Protein AF-A0AAV9Y0W6-F1 (afdb_monomer)

pLDDT: mean 88.82, std 13.62, range [33.44, 98.56]

Foldseek 3Di:
DDLLLLLLLLCVLLPHALVLLVDDQDLVVLLVQFDPVLLVVLVVQLVVDQDPDPVLSVLLSSLSSNLCSVCVQQFDDDHQLSLQLSLLSVSLQDPPDPDDHDVVVSVVVCVVLVHDDDPVRSVVRSVSLVVLSVDNNSSSSSSSVSSSSCCLQAVQLVGDRPPDPRCPVLNLLLLLLVLLLVLCCVVPVPVSVVLVLLCVVDRSSLSVVLCVSCRNNVCSVPDRCVVSVLVSVSVSLCSSDHNSLSSLLVSLVCVVCVVVLVVQCCVVPNPVCVVVVDSPDNCSVSVSVCSNPPNPVPDPSVVSSVRSVVSCVVCVVPDRSSSVSSVVRPPPPPPVPPPPPPPDPVNVVVVVVVVVVVVVVVVVVVVVVD

Sequence (370 aa):
MNYLNRKILWYVLLDLKRDDLKKKIFITKLISEADESLISQVNCDVDRSIFECDDKKLQLKELILSVFTHNRSCFSYIQGMHDIASVFLELFQSIEDDNKPIIEDIINELDRLNKIYDICELKELIPVLVKKLESAKGRAVVCFLVFEKFLLKYSTPFIYKKNGKPSNLDYVLACIGEDLFYLIKMSSPSLFKLLESTRKNSSDSRTFMFTLSWVITWFSHNISIENTNILFYLFENFINNKPIYIIFFIEEVIIQNYDKLVDFLCLHLGFGNLVNLSPNNDIYPFIHLYFQNLNFNYIEWNSIVEKSRNSFERHKDVAFRSHALWSINSGFSIQEKPVLHIFNKNYYRQAIYVLFILSGAVLAFFLISW

Radius of gyration: 24.92 Å; Cα contacts (8 Å, |Δi|>4): 327; chains: 1; bounding box: 57×87×60 Å

Solvent-accessible surface area (backbone atoms only — not comparable to full-atom values): 21290 Å² total; per-residue (Å²): 131,57,61,62,43,48,52,51,46,54,37,54,55,64,73,60,53,68,67,62,76,68,56,89,77,58,56,72,58,30,43,73,66,42,52,70,67,60,53,53,53,49,49,64,51,46,76,70,42,92,60,86,50,65,70,58,38,49,53,50,47,52,47,52,38,20,48,41,44,73,34,58,88,75,33,55,89,57,93,48,50,62,39,40,50,48,55,49,47,57,56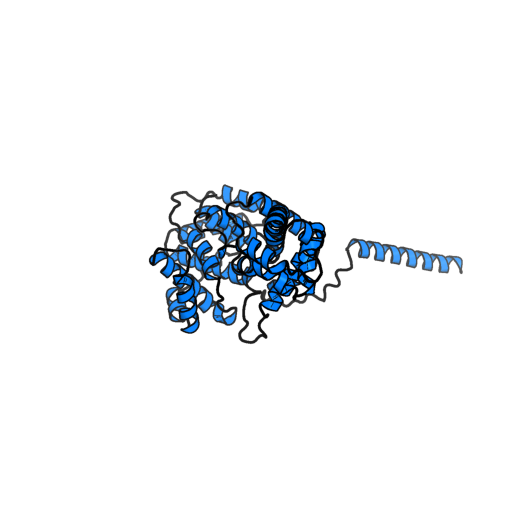,39,66,58,76,89,59,92,64,74,72,54,65,66,59,45,50,54,49,38,54,74,67,72,55,89,76,60,68,69,60,49,66,61,36,50,63,59,50,51,63,33,54,75,37,73,71,35,17,53,52,49,36,47,54,48,51,45,51,46,44,71,58,60,45,48,53,79,34,51,42,96,89,48,86,54,66,47,66,62,56,53,37,27,31,45,29,51,45,42,51,53,51,34,42,75,76,35,56,70,59,31,56,57,57,55,65,44,41,83,84,43,60,56,28,62,77,44,51,54,46,49,60,40,67,72,18,71,38,40,75,68,47,62,73,91,46,45,69,58,54,51,54,50,49,53,54,50,53,71,44,61,63,67,50,57,54,36,43,51,43,35,57,53,58,78,40,42,68,63,49,51,53,52,46,36,74,76,62,36,59,72,50,66,76,54,67,46,97,82,63,82,57,48,68,58,55,36,52,50,58,64,65,55,68,60,88,77,55,64,59,68,60,39,53,53,51,15,50,53,52,43,66,77,45,68,87,58,89,51,67,42,53,55,46,57,50,77,75,69,79,62,74,76,78,62,64,81,81,74,79,82,62,57,74,66,52,55,54,49,50,52,52,51,52,52,51,51,52,51,52,53,53,51,53,57,66,73,75,107

Mean predicted aligned error: 7.83 Å

Organism: NCBI:txid659607

Structure (mmCIF, N/CA/C/O backbone):
data_AF-A0AAV9Y0W6-F1
#
_entry.id   AF-A0AAV9Y0W6-F1
#
loop_
_atom_site.group_PDB
_atom_site.id
_atom_site.type_symbol
_atom_site.label_atom_id
_atom_site.label_alt_id
_atom_site.label_comp_id
_atom_site.label_asym_id
_atom_site.label_entity_id
_atom_site.label_seq_id
_atom_site.pdbx_PDB_ins_code
_atom_site.Cartn_x
_atom_site.Cartn_y
_atom_site.Cartn_z
_atom_site.occupancy
_atom_site.B_iso_or_equiv
_atom_site.auth_seq_id
_atom_site.auth_comp_id
_atom_site.auth_asym_id
_atom_site.auth_atom_id
_atom_site.pdbx_PDB_model_num
ATOM 1 N N . MET A 1 1 ? -17.553 7.300 -3.137 1.00 85.31 1 MET A N 1
ATOM 2 C CA . MET A 1 1 ? -17.882 6.644 -1.854 1.00 85.31 1 MET A CA 1
ATOM 3 C C . MET A 1 1 ? -17.447 7.554 -0.711 1.00 85.31 1 MET A C 1
ATOM 5 O O . MET A 1 1 ? -16.336 8.073 -0.784 1.00 85.31 1 MET A O 1
ATOM 9 N N . ASN A 1 2 ? -18.315 7.793 0.279 1.00 91.12 2 ASN A N 1
ATOM 10 C CA . ASN A 1 2 ? -18.001 8.624 1.455 1.00 91.12 2 ASN A CA 1
ATOM 11 C C . ASN A 1 2 ? -17.014 7.919 2.417 1.00 91.12 2 ASN A C 1
ATOM 13 O O . ASN A 1 2 ? -16.712 6.734 2.236 1.00 91.12 2 ASN A O 1
ATOM 17 N N . TYR A 1 3 ? -16.483 8.633 3.414 1.00 92.62 3 TYR A N 1
ATOM 18 C CA . TYR A 1 3 ? -15.482 8.093 4.343 1.00 92.62 3 TYR A CA 1
ATOM 19 C C . TYR A 1 3 ? -16.046 6.948 5.183 1.00 92.62 3 TYR A C 1
ATOM 21 O O . TYR A 1 3 ? -15.355 5.953 5.396 1.00 92.62 3 TYR A O 1
ATOM 29 N N . LEU A 1 4 ? -17.289 7.054 5.655 1.00 93.56 4 LEU A N 1
ATOM 30 C CA . LEU A 1 4 ? -17.910 6.010 6.466 1.00 93.56 4 LEU A CA 1
ATOM 31 C C . LEU A 1 4 ? -18.026 4.680 5.705 1.00 93.56 4 LEU A C 1
ATOM 33 O O . LEU A 1 4 ? -17.623 3.639 6.227 1.00 93.56 4 LEU A O 1
ATOM 37 N N . ASN A 1 5 ? -18.494 4.714 4.458 1.00 93.75 5 ASN A N 1
ATOM 38 C CA . ASN A 1 5 ? -18.577 3.535 3.600 1.00 93.75 5 ASN A CA 1
ATOM 39 C C . ASN A 1 5 ? -17.177 2.969 3.308 1.00 93.75 5 ASN A C 1
ATOM 41 O O . ASN A 1 5 ? -17.000 1.755 3.370 1.00 93.75 5 ASN A O 1
ATOM 45 N N . ARG A 1 6 ? -16.159 3.820 3.089 1.00 95.56 6 ARG A N 1
ATOM 46 C CA . ARG A 1 6 ? -14.756 3.382 2.933 1.00 95.56 6 ARG A CA 1
ATOM 47 C C . ARG A 1 6 ? -14.216 2.679 4.183 1.00 95.56 6 ARG A C 1
ATOM 49 O O . ARG A 1 6 ? -13.629 1.607 4.062 1.00 95.56 6 ARG A O 1
ATOM 56 N N . LYS A 1 7 ? -14.454 3.224 5.385 1.00 96.31 7 LYS A N 1
ATOM 57 C CA . LYS A 1 7 ? -14.060 2.604 6.670 1.00 96.31 7 LYS A CA 1
ATOM 58 C C . LYS A 1 7 ? -14.648 1.197 6.807 1.00 96.31 7 LYS A C 1
ATOM 60 O O . LYS A 1 7 ? -13.939 0.268 7.192 1.00 96.31 7 LYS A O 1
ATOM 65 N N . ILE A 1 8 ? -15.933 1.041 6.478 1.00 95.56 8 ILE A N 1
ATOM 66 C CA . ILE A 1 8 ? -16.616 -0.259 6.507 1.00 95.56 8 ILE A CA 1
ATOM 67 C C . ILE A 1 8 ? -16.043 -1.190 5.435 1.00 95.56 8 ILE A C 1
ATOM 69 O O . ILE A 1 8 ? -15.714 -2.334 5.741 1.00 95.56 8 ILE A O 1
ATOM 73 N N . LEU A 1 9 ? -15.871 -0.701 4.206 1.00 96.00 9 LEU A N 1
ATOM 74 C CA . LEU A 1 9 ? -15.319 -1.485 3.107 1.00 96.00 9 LEU A CA 1
ATOM 75 C C . LEU A 1 9 ? -13.932 -2.032 3.456 1.00 96.00 9 LEU A C 1
ATOM 77 O O . LEU A 1 9 ? -13.698 -3.223 3.298 1.00 96.00 9 LEU A O 1
ATOM 81 N N . TRP A 1 10 ? -13.025 -1.206 3.981 1.00 97.62 10 TRP A N 1
ATOM 82 C CA . TRP A 1 10 ? -11.670 -1.640 4.345 1.00 97.62 10 TRP A CA 1
ATOM 83 C C . TRP A 1 10 ? -11.681 -2.699 5.440 1.00 97.62 10 TRP A C 1
ATOM 85 O O . TRP A 1 10 ? -10.914 -3.658 5.378 1.00 97.62 10 TRP A O 1
ATOM 95 N N . TYR A 1 11 ? -12.578 -2.551 6.416 1.00 97.56 11 TYR A N 1
ATOM 96 C CA . TYR A 1 11 ? -12.778 -3.544 7.462 1.00 97.56 11 TYR A CA 1
ATOM 97 C C . TYR A 1 11 ? -13.180 -4.907 6.871 1.00 97.56 11 TYR A C 1
ATOM 99 O O . TYR A 1 11 ? -12.594 -5.932 7.218 1.00 97.56 11 TYR A O 1
ATOM 107 N N . VAL A 1 12 ? -14.129 -4.908 5.929 1.00 96.06 12 VAL A N 1
ATOM 108 C CA . VAL A 1 12 ? -14.621 -6.121 5.256 1.00 96.06 12 VAL A CA 1
ATOM 109 C C . VAL A 1 12 ? -13.570 -6.718 4.316 1.00 96.06 12 VAL A C 1
ATOM 111 O O . VAL A 1 12 ? -13.310 -7.917 4.372 1.00 96.06 12 VAL A O 1
ATOM 114 N N . LEU A 1 13 ? -12.914 -5.906 3.481 1.00 95.69 13 LEU A N 1
ATOM 115 C CA . LEU A 1 13 ? -11.910 -6.380 2.519 1.00 95.69 13 LEU A CA 1
ATOM 116 C C . LEU A 1 13 ? -10.675 -6.997 3.201 1.00 95.69 13 LEU A C 1
ATOM 118 O O . LEU A 1 13 ? -9.998 -7.850 2.617 1.00 95.69 13 LEU A O 1
ATOM 122 N N . LEU A 1 14 ? -10.386 -6.591 4.439 1.00 96.31 14 LEU A N 1
ATOM 123 C CA . LEU A 1 14 ? -9.337 -7.185 5.265 1.00 96.31 14 LEU A CA 1
ATOM 124 C C . LEU A 1 14 ? -9.779 -8.434 6.033 1.00 96.31 14 LEU A C 1
ATOM 126 O O . LEU A 1 14 ? -8.959 -8.986 6.763 1.00 96.31 14 LEU A O 1
ATOM 130 N N . ASP A 1 15 ? -11.007 -8.919 5.835 1.00 95.50 15 ASP A N 1
ATOM 131 C CA . ASP A 1 15 ? -11.537 -10.122 6.488 1.00 95.50 15 ASP A CA 1
ATOM 132 C C . ASP A 1 15 ? -11.462 -10.017 8.025 1.00 95.50 15 ASP A C 1
ATOM 134 O O . ASP A 1 15 ? -10.965 -10.905 8.730 1.00 95.50 15 ASP A O 1
ATOM 138 N N . LEU A 1 16 ? -11.878 -8.857 8.546 1.00 96.44 16 LEU A N 1
ATOM 139 C CA . LEU A 1 16 ? -12.118 -8.658 9.971 1.00 96.44 16 LEU A CA 1
ATOM 140 C C . LEU A 1 16 ? -13.566 -9.016 10.300 1.00 96.44 16 LEU A C 1
ATOM 142 O O . LEU A 1 16 ? -14.504 -8.649 9.593 1.00 96.44 16 LEU A O 1
ATOM 146 N 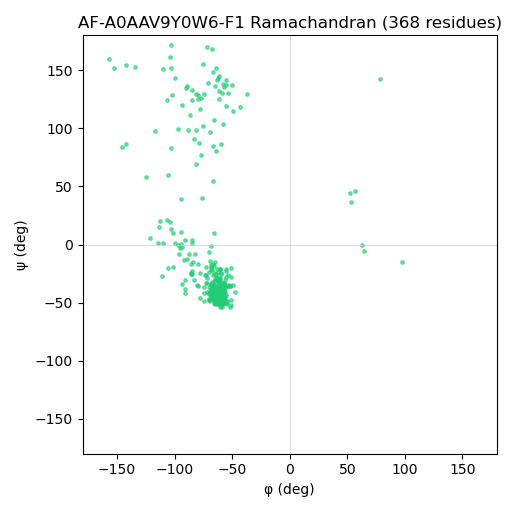N . LYS A 1 17 ? -13.743 -9.727 11.410 1.00 95.81 17 LYS A N 1
ATOM 147 C CA . LYS A 1 17 ? -15.019 -10.296 11.837 1.00 95.81 17 LYS A CA 1
ATOM 148 C C . LYS A 1 17 ? -15.626 -9.489 12.968 1.00 95.81 17 LYS A C 1
ATOM 150 O O . LYS A 1 17 ? -14.940 -8.814 13.731 1.00 95.81 17 LYS A O 1
ATOM 155 N N . ARG A 1 18 ? -16.929 -9.661 13.185 1.00 95.69 18 ARG A N 1
ATOM 156 C CA . ARG A 1 18 ? -17.654 -9.035 14.304 1.00 95.69 18 ARG A CA 1
ATOM 157 C C . ARG A 1 18 ? -16.991 -9.269 15.668 1.00 95.69 18 ARG A C 1
ATOM 159 O O . ARG A 1 18 ? -17.012 -8.382 16.523 1.00 95.69 18 ARG A O 1
ATOM 166 N N . ASP A 1 19 ? -16.405 -10.443 15.884 1.00 96.31 19 ASP A N 1
ATOM 167 C CA . ASP A 1 19 ? -15.722 -10.772 17.138 1.00 96.31 19 ASP A CA 1
ATOM 168 C C . ASP A 1 19 ? -14.414 -9.995 17.341 1.00 96.31 19 ASP A C 1
ATOM 170 O O . ASP A 1 19 ? -14.034 -9.740 18.486 1.00 96.31 19 ASP A O 1
ATOM 174 N N . ASP A 1 20 ? -13.774 -9.514 16.271 1.00 96.75 20 ASP A N 1
ATOM 175 C CA . ASP A 1 20 ? -12.603 -8.645 16.383 1.00 96.75 20 ASP A CA 1
ATOM 176 C C . ASP A 1 20 ? -12.964 -7.309 17.056 1.00 96.75 20 ASP A C 1
ATOM 178 O O . ASP A 1 20 ? -12.191 -6.803 17.868 1.00 96.75 20 ASP A O 1
ATOM 182 N N . LEU A 1 21 ? -14.182 -6.784 16.851 1.00 96.44 21 LEU A N 1
ATOM 183 C CA . LEU A 1 21 ? -14.667 -5.565 17.531 1.00 96.44 21 LEU A CA 1
ATOM 184 C C . LEU A 1 21 ? -14.894 -5.739 19.039 1.00 96.44 21 LEU A C 1
ATOM 186 O O . LEU A 1 21 ? -14.972 -4.739 19.774 1.00 96.44 21 LEU A O 1
ATOM 190 N N . LYS A 1 22 ? -15.030 -6.990 19.497 1.00 95.38 22 LYS A N 1
ATOM 191 C CA . LYS A 1 22 ? -15.207 -7.346 20.912 1.00 95.38 22 LYS A CA 1
ATOM 192 C C . LYS A 1 22 ? -13.871 -7.482 21.643 1.00 95.38 22 LYS A C 1
ATOM 194 O O . LYS A 1 22 ? -13.864 -7.453 22.876 1.00 95.38 22 LYS A O 1
ATOM 199 N N . LYS A 1 23 ? -12.751 -7.609 20.920 1.00 94.62 23 LYS A N 1
ATOM 200 C CA . LYS A 1 23 ? -11.416 -7.701 21.521 1.00 94.62 23 LYS A CA 1
ATOM 201 C C . LYS A 1 23 ? -11.136 -6.458 22.368 1.00 94.62 23 LYS A C 1
ATOM 203 O O . LYS A 1 23 ? -11.326 -5.318 21.941 1.00 94.62 23 LYS A O 1
ATOM 208 N N . LYS A 1 24 ? -10.687 -6.681 23.605 1.00 95.06 24 LYS A N 1
ATOM 209 C CA . LYS A 1 24 ? -10.290 -5.607 24.521 1.00 95.06 24 LYS A CA 1
ATOM 210 C C . LYS A 1 24 ? -8.855 -5.195 24.210 1.00 95.06 24 LYS A C 1
ATOM 212 O O . LYS A 1 24 ? -7.917 -5.758 24.764 1.00 95.06 24 LYS A O 1
ATOM 217 N N . ILE A 1 25 ? -8.703 -4.220 23.321 1.00 95.44 25 ILE A N 1
ATOM 218 C CA . ILE A 1 25 ? -7.408 -3.612 23.008 1.00 95.44 25 ILE A CA 1
ATOM 219 C C . ILE A 1 25 ? -7.230 -2.376 23.887 1.00 95.44 25 ILE A C 1
ATOM 221 O O . ILE A 1 25 ? -8.030 -1.438 23.844 1.00 95.44 25 ILE A O 1
ATOM 225 N N . PHE A 1 26 ? -6.181 -2.388 24.704 1.00 97.12 26 PHE A N 1
ATOM 226 C CA . PHE A 1 26 ? -5.811 -1.277 25.575 1.00 97.12 26 PHE A CA 1
ATOM 227 C C . PHE A 1 26 ? -4.619 -0.540 24.957 1.00 97.12 26 PHE A C 1
ATOM 229 O O . PHE A 1 26 ? -3.478 -0.800 25.323 1.00 97.12 26 PHE A O 1
ATOM 236 N N . ILE A 1 27 ? -4.894 0.363 24.007 1.00 97.25 27 ILE A N 1
ATOM 237 C CA . ILE A 1 27 ? -3.874 1.112 23.245 1.00 97.25 27 ILE A CA 1
ATOM 238 C C . ILE A 1 27 ? -2.854 1.783 24.177 1.00 97.25 27 ILE A C 1
ATOM 240 O O . ILE A 1 27 ? -1.656 1.592 24.010 1.00 97.25 27 ILE A O 1
ATOM 244 N N . THR A 1 28 ? -3.317 2.470 25.225 1.00 97.69 28 THR A N 1
ATOM 245 C CA . THR A 1 28 ? -2.446 3.141 26.207 1.00 97.69 28 THR A CA 1
ATOM 246 C C . THR A 1 28 ? -1.500 2.182 26.929 1.00 97.69 28 THR A C 1
ATOM 248 O O . THR A 1 28 ? -0.340 2.515 27.154 1.00 97.69 28 THR A O 1
ATOM 251 N N . LYS A 1 29 ? -1.967 0.968 27.248 1.00 98.12 29 LYS A N 1
ATOM 252 C CA . LYS A 1 29 ? -1.130 -0.075 27.849 1.00 98.12 29 LYS A CA 1
ATOM 253 C C . LYS A 1 29 ? -0.057 -0.547 26.864 1.00 98.12 29 LYS A C 1
ATOM 255 O O . LYS A 1 29 ? 1.106 -0.620 27.240 1.00 98.12 29 LYS A O 1
ATOM 260 N N . LEU A 1 30 ? -0.431 -0.808 25.610 1.00 98.12 30 LEU A N 1
ATOM 261 C CA . LEU A 1 30 ? 0.517 -1.226 24.568 1.00 98.12 30 LEU A CA 1
ATOM 262 C C . LEU A 1 30 ? 1.591 -0.162 24.309 1.00 98.12 30 LEU A C 1
ATOM 264 O O . LEU A 1 30 ? 2.750 -0.501 24.114 1.00 98.12 30 LEU A O 1
ATOM 268 N N . ILE A 1 31 ? 1.232 1.122 24.354 1.00 98.00 31 ILE A N 1
ATOM 269 C CA . ILE A 1 31 ? 2.202 2.218 24.229 1.00 98.00 31 ILE A CA 1
ATOM 270 C C . ILE A 1 31 ? 3.171 2.222 25.417 1.00 98.00 31 ILE A C 1
ATOM 272 O O . ILE A 1 31 ? 4.373 2.322 25.211 1.00 98.00 31 ILE A O 1
ATOM 276 N N . SER A 1 32 ? 2.676 2.052 26.650 1.00 97.94 32 SER A N 1
ATOM 277 C CA . SER A 1 32 ? 3.537 2.004 27.846 1.00 97.94 32 SER A CA 1
ATOM 278 C C . SER A 1 32 ? 4.474 0.789 27.901 1.00 97.94 32 SER A C 1
ATOM 280 O O . SER A 1 32 ? 5.443 0.796 28.651 1.00 97.94 32 SER A O 1
ATOM 282 N N . GLU A 1 33 ? 4.176 -0.255 27.125 1.00 97.94 33 GLU A N 1
ATOM 283 C CA . GLU A 1 33 ? 4.982 -1.475 27.008 1.00 97.94 33 GLU A CA 1
ATOM 284 C C . GLU A 1 33 ? 5.943 -1.441 25.805 1.00 97.94 33 GLU A C 1
ATOM 286 O O . GLU A 1 33 ? 6.699 -2.398 25.610 1.00 97.94 33 GLU A O 1
ATOM 291 N N . ALA A 1 34 ? 5.906 -0.381 24.987 1.00 97.62 34 ALA A N 1
ATOM 292 C CA . ALA A 1 34 ? 6.811 -0.212 23.856 1.00 97.62 34 ALA A CA 1
ATOM 293 C C . ALA A 1 34 ? 8.257 -0.048 24.341 1.00 97.62 34 ALA A C 1
ATOM 295 O O . ALA A 1 34 ? 8.524 0.676 25.300 1.00 97.62 34 ALA A O 1
ATOM 296 N N . ASP A 1 35 ? 9.198 -0.717 23.677 1.00 96.94 35 ASP A N 1
ATOM 297 C CA . ASP A 1 35 ? 10.613 -0.568 24.001 1.00 96.94 35 ASP A CA 1
ATOM 298 C C . ASP A 1 35 ? 11.184 0.765 23.488 1.00 96.94 35 ASP A C 1
ATOM 300 O O . ASP A 1 35 ? 10.690 1.364 22.529 1.00 96.94 35 ASP A O 1
ATOM 304 N N . GLU A 1 36 ? 12.256 1.231 24.133 1.00 97.50 36 GLU A N 1
ATOM 305 C CA . GLU A 1 36 ? 12.886 2.522 23.831 1.00 97.50 36 GLU A CA 1
ATOM 306 C C . GLU A 1 36 ? 13.410 2.613 22.391 1.00 97.50 36 GLU A C 1
ATOM 308 O O . GLU A 1 36 ? 13.407 3.695 21.800 1.00 97.50 36 GLU A O 1
ATOM 313 N N . SER A 1 37 ? 13.831 1.487 21.802 1.00 96.38 37 SER A N 1
ATOM 314 C CA . SER A 1 37 ? 14.342 1.463 20.431 1.00 96.38 37 SER A CA 1
ATOM 315 C C . SER A 1 37 ? 13.221 1.723 19.429 1.00 96.38 37 SER A C 1
ATOM 317 O O . SER A 1 37 ? 13.369 2.588 18.562 1.00 96.38 37 SER A O 1
ATOM 319 N N . LEU A 1 38 ? 12.081 1.043 19.590 1.00 96.56 38 LEU A N 1
ATOM 320 C CA . LEU A 1 38 ? 10.879 1.286 18.799 1.00 96.56 38 LEU A CA 1
ATOM 321 C C . LEU A 1 38 ? 10.397 2.734 18.960 1.00 96.56 38 LEU A C 1
ATOM 323 O O . LEU A 1 38 ? 10.149 3.406 17.960 1.00 96.56 38 LEU A O 1
ATOM 327 N N . ILE A 1 39 ? 10.318 3.238 20.197 1.00 98.12 39 ILE A N 1
ATOM 328 C CA . ILE A 1 39 ? 9.905 4.624 20.476 1.00 98.12 39 ILE A CA 1
ATOM 329 C C . ILE A 1 39 ? 10.810 5.626 19.755 1.00 98.12 39 ILE A C 1
ATOM 331 O O . ILE A 1 39 ? 10.316 6.541 19.095 1.00 98.12 39 ILE A O 1
ATOM 335 N N . SER A 1 40 ? 12.129 5.449 19.847 1.00 98.00 40 SER A N 1
ATOM 336 C CA . SER A 1 40 ? 13.099 6.333 19.200 1.00 98.00 40 SER A CA 1
ATOM 337 C C . SER A 1 40 ? 12.934 6.348 17.677 1.00 98.00 40 SER A C 1
ATOM 339 O O . SER A 1 40 ? 12.843 7.428 17.094 1.00 98.00 40 SER A O 1
ATOM 341 N N . GLN A 1 41 ? 12.821 5.177 17.040 1.00 97.44 41 GLN A N 1
ATOM 342 C CA . GLN A 1 41 ? 12.650 5.079 15.585 1.00 97.44 41 GLN A CA 1
ATOM 343 C C . GLN A 1 41 ? 11.344 5.722 15.110 1.00 97.44 41 GLN A C 1
ATOM 345 O O . GLN A 1 41 ? 11.351 6.517 14.170 1.00 97.44 41 GLN A O 1
ATOM 350 N N . VAL A 1 42 ? 10.229 5.413 15.780 1.00 97.94 42 VAL A N 1
ATOM 351 C CA . VAL A 1 42 ? 8.909 5.948 15.421 1.00 97.94 42 VAL A CA 1
ATOM 352 C C . VAL A 1 42 ? 8.868 7.464 15.591 1.00 97.94 42 VAL A C 1
ATOM 354 O O . VAL A 1 42 ? 8.302 8.146 14.743 1.00 97.94 42 VAL A O 1
ATOM 357 N N . ASN A 1 43 ? 9.503 8.015 16.630 1.00 98.31 43 ASN A N 1
ATOM 358 C CA . ASN A 1 43 ? 9.600 9.464 16.794 1.00 98.31 43 ASN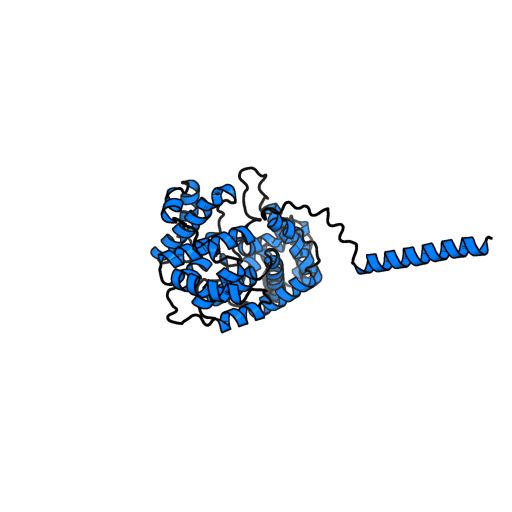 A CA 1
ATOM 359 C C . ASN A 1 43 ? 10.319 10.123 15.612 1.00 98.31 43 ASN A C 1
ATOM 361 O O . ASN A 1 43 ? 9.752 11.022 14.998 1.00 98.31 43 ASN A O 1
ATOM 365 N N . CYS A 1 44 ? 11.507 9.633 15.238 1.00 98.06 44 CYS A N 1
ATOM 366 C CA . CYS A 1 44 ? 12.272 10.189 14.118 1.00 98.06 44 CYS A CA 1
ATOM 367 C C . CYS A 1 44 ? 11.492 10.187 12.796 1.00 98.06 44 CYS A C 1
ATOM 369 O O . CYS A 1 44 ? 11.618 11.106 11.986 1.00 98.06 44 CYS A O 1
ATOM 371 N N . ASP A 1 45 ? 10.711 9.141 12.555 1.00 98.12 45 ASP A N 1
ATOM 372 C CA . ASP A 1 45 ? 9.929 8.989 11.335 1.00 98.12 45 ASP A CA 1
ATOM 373 C C . ASP A 1 45 ? 8.658 9.840 11.340 1.00 98.12 45 ASP A C 1
ATOM 375 O O . ASP A 1 45 ? 8.401 10.564 10.383 1.00 98.12 45 ASP A O 1
ATOM 379 N N . VAL A 1 46 ? 7.895 9.829 12.435 1.00 97.88 46 VAL A N 1
ATOM 380 C CA . VAL A 1 46 ? 6.666 10.626 12.529 1.00 97.88 46 VAL A CA 1
ATOM 381 C C . VAL A 1 46 ? 6.959 12.126 12.543 1.00 97.88 46 VAL A C 1
ATOM 383 O O . VAL A 1 46 ? 6.189 12.903 11.976 1.00 97.88 46 VAL A O 1
ATOM 386 N N . ASP A 1 47 ? 8.083 12.556 13.111 1.00 97.12 47 ASP A N 1
ATOM 387 C CA . ASP A 1 47 ? 8.460 13.972 13.099 1.00 97.12 47 ASP A CA 1
ATOM 388 C C . ASP A 1 47 ? 8.660 14.497 11.664 1.00 97.12 47 ASP A C 1
ATOM 390 O O . ASP A 1 47 ? 8.359 15.665 11.407 1.00 97.12 47 ASP A O 1
ATOM 394 N N . ARG A 1 48 ? 9.068 13.614 10.734 1.00 95.25 48 ARG A N 1
ATOM 395 C CA . ARG A 1 48 ? 9.239 13.859 9.289 1.00 95.25 48 ARG A CA 1
ATOM 396 C C . ARG A 1 48 ? 8.018 13.481 8.437 1.00 95.25 48 ARG A C 1
ATOM 398 O O . ARG A 1 48 ? 8.082 13.611 7.218 1.00 95.25 48 ARG A O 1
ATOM 405 N N . SER A 1 49 ? 6.942 12.989 9.053 1.00 95.06 49 SER A N 1
ATOM 406 C CA . SER A 1 49 ? 5.725 12.600 8.334 1.00 95.06 49 SER A CA 1
ATOM 407 C C . SER A 1 49 ? 5.004 13.807 7.731 1.00 95.06 49 SER A C 1
ATOM 409 O O . SER A 1 49 ? 5.280 14.958 8.067 1.00 95.06 49 SER A O 1
ATOM 411 N N . ILE A 1 50 ? 4.031 13.526 6.866 1.00 91.12 50 ILE A N 1
ATOM 412 C CA . ILE A 1 50 ? 3.267 14.542 6.136 1.00 91.12 50 ILE A CA 1
ATOM 413 C C . ILE A 1 50 ? 2.326 15.384 7.012 1.00 91.12 50 ILE A C 1
ATOM 415 O O . ILE A 1 50 ? 1.816 16.408 6.565 1.00 91.12 50 ILE A O 1
ATOM 419 N N . PHE A 1 51 ? 2.055 14.972 8.252 1.00 94.62 51 PHE A N 1
ATOM 420 C CA . PHE A 1 51 ? 1.172 15.733 9.130 1.00 94.62 51 PHE A CA 1
ATOM 421 C C . PHE A 1 51 ? 1.892 16.946 9.710 1.00 94.62 51 PHE A C 1
ATOM 423 O O . PHE A 1 51 ? 2.916 16.801 10.362 1.00 94.62 51 PHE A O 1
ATOM 430 N N . GLU A 1 52 ? 1.321 18.138 9.551 1.00 93.62 52 GLU A N 1
ATOM 431 C CA . GLU A 1 52 ? 1.847 19.354 10.188 1.00 93.62 52 GLU A CA 1
ATOM 432 C C . GLU A 1 52 ? 1.367 19.507 11.640 1.00 93.62 52 GLU A C 1
ATOM 434 O O . GLU A 1 52 ? 2.080 20.041 12.483 1.00 93.62 52 GLU A O 1
ATOM 439 N N . CYS A 1 53 ? 0.164 19.011 11.948 1.00 94.88 53 CYS A N 1
ATOM 440 C CA . CYS A 1 53 ? -0.470 19.149 13.257 1.00 94.88 53 CYS A CA 1
ATOM 441 C C . CYS A 1 53 ? 0.070 18.134 14.279 1.00 94.88 53 CYS A C 1
ATOM 443 O O . CYS A 1 53 ? 0.025 16.920 14.043 1.00 94.88 53 CYS A O 1
ATOM 445 N N . ASP A 1 54 ? 0.489 18.628 15.448 1.00 96.88 54 ASP A N 1
ATOM 446 C CA . ASP A 1 54 ? 1.028 17.813 16.545 1.00 96.88 54 ASP A CA 1
ATOM 447 C C . ASP A 1 54 ? 0.044 16.748 17.047 1.00 96.88 54 ASP A C 1
ATOM 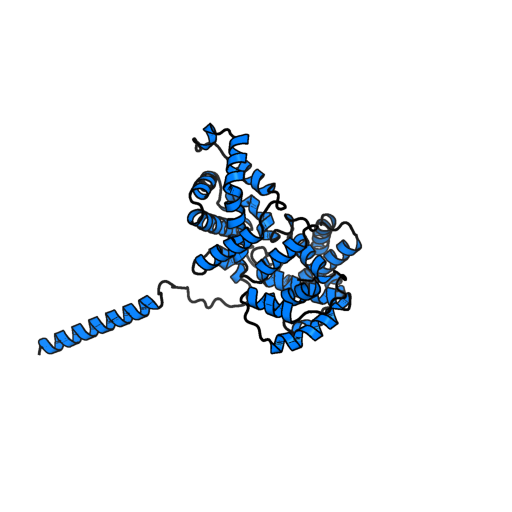449 O O . ASP A 1 54 ? 0.456 15.624 17.332 1.00 96.88 54 ASP A O 1
ATOM 453 N N . ASP A 1 55 ? -1.260 17.043 17.075 1.00 96.12 55 ASP A N 1
ATOM 454 C CA . ASP A 1 55 ? -2.278 16.074 17.499 1.00 96.12 55 ASP A CA 1
ATOM 455 C C . ASP A 1 55 ? -2.341 14.869 16.549 1.00 96.12 55 ASP A C 1
ATOM 457 O O . ASP A 1 55 ? -2.412 13.721 16.996 1.00 96.12 55 ASP A O 1
ATOM 461 N N . LYS A 1 56 ? -2.260 15.099 15.228 1.00 95.69 56 LYS A N 1
ATOM 462 C CA . LYS A 1 56 ? -2.216 14.011 14.235 1.00 95.69 56 LYS A CA 1
ATOM 463 C C . LYS A 1 56 ? -0.908 13.225 14.337 1.00 95.69 56 LYS A C 1
ATOM 465 O O . LYS A 1 56 ? -0.939 11.997 14.276 1.00 95.69 56 LYS A O 1
ATOM 470 N N . LYS A 1 57 ? 0.230 13.899 14.553 1.00 97.50 57 LYS A N 1
ATOM 471 C CA . LYS A 1 57 ? 1.518 13.226 14.802 1.00 97.50 57 LYS A CA 1
ATOM 472 C C . LYS A 1 57 ? 1.460 12.351 16.051 1.00 97.50 57 LYS A C 1
ATOM 474 O O . LYS A 1 57 ? 1.927 11.215 16.017 1.00 97.50 57 LYS A O 1
ATOM 479 N N . LEU A 1 58 ? 0.861 12.836 17.137 1.00 97.81 58 LEU A N 1
ATOM 480 C CA . LEU A 1 58 ? 0.683 12.056 18.358 1.00 97.81 58 LEU A CA 1
ATOM 481 C C . LEU A 1 58 ? -0.168 10.811 18.089 1.00 97.81 58 LEU A C 1
ATOM 483 O O . LEU A 1 58 ? 0.271 9.707 18.392 1.00 97.81 58 LEU A O 1
ATOM 487 N N . GLN A 1 59 ? -1.322 10.958 17.435 1.00 97.75 59 GLN A N 1
ATOM 488 C CA . GLN A 1 59 ? -2.177 9.818 17.082 1.00 97.75 59 GLN A CA 1
ATOM 489 C C . GLN A 1 59 ? -1.471 8.807 16.163 1.00 97.75 59 GLN A C 1
ATOM 491 O O . GLN A 1 59 ? -1.648 7.597 16.321 1.00 97.75 59 GLN A O 1
ATOM 496 N N . LEU A 1 60 ? -0.643 9.281 15.225 1.00 98.38 60 LEU A N 1
ATOM 497 C CA . LEU A 1 60 ? 0.171 8.424 14.364 1.00 98.38 60 LEU A CA 1
ATOM 498 C C . LEU A 1 60 ? 1.206 7.634 15.179 1.00 98.38 60 LEU A C 1
ATOM 500 O O . LEU A 1 60 ? 1.318 6.419 15.005 1.00 98.38 60 LEU A O 1
ATOM 504 N N . LYS A 1 61 ? 1.914 8.293 16.111 1.00 98.44 61 LYS A N 1
ATOM 505 C CA . LYS A 1 61 ? 2.845 7.638 17.049 1.00 98.44 61 LYS A CA 1
ATOM 506 C C . LYS A 1 61 ? 2.121 6.569 17.864 1.00 98.44 61 LYS A C 1
ATOM 508 O O . LYS A 1 61 ? 2.567 5.427 17.904 1.00 98.44 61 LYS A O 1
ATOM 513 N N . GLU A 1 62 ? 0.984 6.909 18.463 1.00 98.50 62 GLU A N 1
ATOM 514 C CA . GLU A 1 62 ? 0.180 5.990 19.274 1.00 98.50 62 GLU A CA 1
ATOM 515 C C . GLU A 1 62 ? -0.275 4.752 18.485 1.00 98.50 62 GLU A C 1
ATOM 517 O O . GLU A 1 62 ? -0.176 3.625 18.985 1.00 98.50 62 GLU A O 1
ATOM 522 N N . LEU A 1 63 ? -0.732 4.937 17.241 1.00 98.56 63 LEU A N 1
ATOM 523 C CA . LEU A 1 63 ? -1.128 3.844 16.351 1.00 98.56 63 LEU A CA 1
ATOM 524 C C . LEU A 1 63 ? 0.051 2.910 16.051 1.00 98.56 63 LEU A C 1
ATOM 526 O O . LEU A 1 63 ? -0.065 1.699 16.234 1.00 98.56 63 LEU A O 1
ATOM 530 N N . ILE A 1 64 ? 1.187 3.462 15.620 1.00 98.25 64 ILE A N 1
ATOM 531 C CA . ILE A 1 64 ? 2.362 2.667 15.247 1.00 98.25 64 ILE A CA 1
ATOM 532 C C . ILE A 1 64 ? 2.913 1.930 16.473 1.00 98.25 64 ILE A C 1
ATOM 534 O O . ILE A 1 64 ? 3.075 0.710 16.430 1.00 98.25 64 ILE A O 1
ATOM 538 N N . LEU A 1 65 ? 3.143 2.635 17.586 1.00 98.38 65 LEU A N 1
ATOM 539 C CA . LEU A 1 65 ? 3.669 2.031 18.813 1.00 98.38 65 LEU A CA 1
ATOM 540 C C . LEU A 1 65 ? 2.763 0.907 19.307 1.00 98.38 65 LEU A C 1
ATOM 542 O O . LEU A 1 65 ? 3.242 -0.186 19.592 1.00 98.38 65 LEU A O 1
ATOM 546 N N . SER A 1 66 ? 1.449 1.131 19.358 1.00 98.44 66 SER A N 1
ATOM 547 C CA . SER A 1 66 ? 0.535 0.098 19.842 1.00 98.44 66 SER A CA 1
ATOM 548 C C . SER A 1 66 ? 0.529 -1.151 18.952 1.00 98.44 66 SER A C 1
ATOM 550 O O . SER A 1 66 ? 0.597 -2.259 19.490 1.00 98.44 66 SER A O 1
ATOM 552 N N . VAL A 1 67 ? 0.489 -1.010 17.620 1.00 97.56 67 VAL A N 1
ATOM 553 C CA . VAL A 1 67 ? 0.458 -2.156 16.690 1.00 97.56 67 VAL A CA 1
ATOM 554 C C . VAL A 1 67 ? 1.768 -2.943 16.718 1.00 97.56 67 VAL A C 1
ATOM 556 O O . VAL A 1 67 ? 1.738 -4.174 16.814 1.00 97.56 67 VAL A O 1
ATOM 559 N N . PHE A 1 68 ? 2.919 -2.267 16.681 1.00 96.06 68 PHE A N 1
ATOM 560 C CA . PHE A 1 68 ? 4.218 -2.947 16.691 1.00 96.06 68 PHE A CA 1
ATOM 561 C C . PHE A 1 68 ? 4.561 -3.541 18.063 1.00 96.06 68 PHE A C 1
ATOM 563 O O . PHE A 1 68 ? 5.120 -4.637 18.111 1.00 96.06 68 PHE A O 1
ATOM 570 N N . THR A 1 69 ? 4.145 -2.925 19.177 1.00 96.50 69 THR A N 1
ATOM 571 C CA . THR A 1 69 ? 4.268 -3.557 20.502 1.00 96.50 69 THR A CA 1
ATOM 572 C C . THR A 1 69 ? 3.404 -4.812 20.604 1.00 96.50 69 THR A C 1
ATOM 574 O O . THR A 1 69 ? 3.873 -5.842 21.096 1.00 96.50 69 THR A O 1
ATOM 577 N N . HIS A 1 70 ? 2.163 -4.765 20.102 1.00 95.81 70 HIS A N 1
ATOM 578 C CA . HIS A 1 70 ? 1.267 -5.925 20.111 1.00 95.81 70 HIS A CA 1
ATOM 579 C C . HIS A 1 70 ? 1.835 -7.104 19.309 1.00 95.81 70 HIS A C 1
ATOM 581 O O . HIS A 1 70 ? 1.733 -8.254 19.733 1.00 95.81 70 HIS A O 1
ATOM 587 N N . ASN A 1 71 ? 2.494 -6.810 18.185 1.00 92.81 71 ASN A N 1
ATOM 588 C CA . ASN A 1 71 ? 2.981 -7.798 17.224 1.00 92.81 71 ASN A CA 1
ATOM 589 C C . ASN A 1 71 ? 4.501 -8.002 17.258 1.00 92.81 71 ASN A C 1
ATOM 591 O O . ASN A 1 71 ? 5.069 -8.537 16.305 1.00 92.81 71 ASN A O 1
ATOM 595 N N . ARG A 1 72 ? 5.174 -7.649 18.360 1.00 90.62 72 ARG A N 1
ATOM 596 C CA . ARG A 1 72 ? 6.644 -7.719 18.495 1.00 90.62 72 ARG A CA 1
ATOM 597 C C . ARG A 1 72 ? 7.263 -9.099 18.223 1.00 90.62 72 ARG A C 1
ATOM 599 O O . ARG A 1 72 ? 8.463 -9.208 17.987 1.00 90.62 72 ARG A O 1
ATOM 606 N N . SER A 1 73 ? 6.474 -10.173 18.318 1.00 85.88 73 SER A N 1
ATOM 607 C CA . SER A 1 73 ? 6.891 -11.544 17.984 1.00 85.88 73 SER A CA 1
ATOM 608 C C . SER A 1 73 ? 6.733 -11.877 16.499 1.00 85.88 73 SER A C 1
ATOM 610 O O . SER A 1 73 ? 7.421 -12.768 16.001 1.00 85.88 73 SER A O 1
ATOM 612 N N . CYS A 1 74 ? 5.829 -11.190 15.806 1.00 83.12 74 CYS A N 1
ATOM 613 C CA . CYS A 1 74 ? 5.519 -11.407 14.401 1.00 83.12 74 CYS A CA 1
ATOM 614 C C . CYS A 1 74 ? 6.380 -10.523 13.503 1.00 83.12 74 CYS A C 1
ATOM 616 O O . CYS A 1 74 ? 6.851 -11.006 12.473 1.00 83.12 74 CYS A O 1
ATOM 618 N N . PHE A 1 75 ? 6.586 -9.256 13.883 1.00 83.94 75 PHE A N 1
ATOM 619 C CA . PHE A 1 75 ? 7.318 -8.306 13.061 1.00 83.94 75 PHE A CA 1
ATOM 620 C C . PHE A 1 75 ? 7.933 -7.116 13.804 1.00 83.94 75 PHE A C 1
ATOM 622 O O . PHE A 1 75 ? 7.524 -6.767 14.907 1.00 83.94 75 PHE A O 1
ATOM 629 N N . SER A 1 76 ? 8.926 -6.492 13.162 1.00 87.94 76 SER A N 1
ATOM 630 C CA . SER A 1 76 ? 9.615 -5.282 13.626 1.00 87.94 76 SER A CA 1
ATOM 631 C C . SER A 1 76 ? 9.270 -4.084 12.749 1.00 87.94 76 SER A C 1
ATOM 633 O O . SER A 1 76 ? 8.988 -4.245 11.560 1.00 87.94 76 SER A O 1
ATOM 635 N N . TYR A 1 77 ? 9.308 -2.893 13.342 1.00 93.31 77 TYR A N 1
ATOM 636 C CA . TYR A 1 77 ? 9.142 -1.635 12.622 1.00 93.31 77 TYR A CA 1
ATOM 637 C C . TYR A 1 77 ? 10.273 -1.434 11.610 1.00 93.31 77 TYR A C 1
ATOM 639 O O . TYR A 1 77 ? 11.425 -1.774 11.881 1.00 93.31 77 TYR A O 1
ATOM 647 N N . ILE A 1 78 ? 9.929 -0.887 10.445 1.00 92.88 78 ILE A N 1
ATOM 648 C CA . ILE A 1 78 ? 10.882 -0.453 9.425 1.00 92.88 78 ILE A CA 1
ATOM 649 C C . ILE A 1 78 ? 10.485 0.934 8.921 1.00 92.88 78 ILE A C 1
ATOM 651 O O . ILE A 1 78 ? 9.303 1.296 8.932 1.00 92.88 78 ILE A O 1
ATOM 655 N N . GLN A 1 79 ? 11.472 1.690 8.446 1.00 93.88 79 GLN A N 1
ATOM 656 C CA . GLN A 1 79 ? 11.242 3.015 7.880 1.00 93.88 79 GLN A CA 1
ATOM 657 C C . GLN A 1 79 ? 10.265 2.948 6.691 1.00 93.88 79 GLN A C 1
ATOM 659 O O . GLN A 1 79 ? 10.347 2.047 5.857 1.00 93.88 79 GLN A O 1
ATOM 664 N N . GLY A 1 80 ? 9.338 3.909 6.634 1.00 94.81 80 GLY A N 1
ATOM 665 C CA . GLY A 1 80 ? 8.262 3.997 5.634 1.00 94.81 80 GLY A CA 1
ATOM 666 C C . GLY A 1 80 ? 6.909 3.447 6.105 1.00 94.81 80 GLY A C 1
ATOM 667 O O . GLY A 1 80 ? 5.875 3.776 5.532 1.00 94.81 80 GLY A O 1
ATOM 668 N N . MET A 1 81 ? 6.860 2.678 7.202 1.00 96.06 81 MET A N 1
ATOM 669 C CA . MET A 1 81 ? 5.582 2.190 7.755 1.00 96.06 81 MET A CA 1
ATOM 670 C C . MET A 1 81 ? 4.695 3.321 8.299 1.00 96.06 81 MET A C 1
ATOM 672 O O . MET A 1 81 ? 3.472 3.177 8.335 1.00 96.06 81 MET A O 1
ATOM 676 N N . HIS A 1 82 ? 5.289 4.454 8.686 1.00 97.38 82 HIS A N 1
ATOM 677 C CA . HIS A 1 82 ? 4.555 5.657 9.078 1.00 97.38 82 HIS A CA 1
ATOM 678 C C . HIS A 1 82 ? 3.769 6.280 7.916 1.00 97.38 82 HIS A C 1
ATOM 680 O O . HIS A 1 82 ? 2.679 6.803 8.148 1.00 97.38 82 HIS A O 1
ATOM 686 N N . ASP A 1 83 ? 4.253 6.165 6.676 1.00 97.38 83 ASP A N 1
ATOM 687 C CA . ASP A 1 83 ? 3.541 6.661 5.495 1.00 97.38 83 ASP A CA 1
ATOM 688 C C . ASP A 1 83 ? 2.270 5.840 5.260 1.00 97.38 83 ASP A C 1
ATOM 690 O O . ASP A 1 83 ? 1.212 6.387 4.964 1.00 97.38 83 ASP A O 1
ATOM 694 N N . ILE A 1 84 ? 2.331 4.514 5.429 1.00 97.56 84 ILE A N 1
ATOM 695 C CA . ILE A 1 84 ? 1.143 3.651 5.338 1.00 97.56 84 ILE A CA 1
ATOM 696 C C . ILE A 1 84 ? 0.185 3.970 6.485 1.00 97.56 84 ILE A C 1
ATOM 698 O O . ILE A 1 84 ? -0.997 4.210 6.252 1.00 97.56 84 ILE A O 1
ATOM 702 N N . ALA A 1 85 ? 0.690 4.000 7.723 1.00 97.88 85 ALA A N 1
ATOM 703 C CA . ALA A 1 85 ? -0.113 4.284 8.909 1.00 97.88 85 ALA A CA 1
ATOM 704 C C . ALA A 1 85 ? -0.852 5.629 8.799 1.00 97.88 85 ALA A C 1
ATOM 706 O O . ALA A 1 85 ? -2.000 5.724 9.228 1.00 97.88 85 ALA A O 1
ATOM 707 N N . SER A 1 86 ? -0.239 6.632 8.161 1.00 97.69 86 SER A N 1
ATOM 708 C CA . SER A 1 86 ? -0.861 7.931 7.882 1.00 97.69 86 SER A CA 1
ATOM 709 C C . SER A 1 86 ? -2.122 7.804 7.026 1.00 97.69 86 SER A C 1
ATOM 711 O O . SER A 1 86 ? -3.125 8.438 7.341 1.00 97.69 86 SER A O 1
ATOM 713 N N . VAL A 1 87 ? -2.130 6.934 6.007 1.00 97.62 87 VAL A N 1
ATOM 714 C CA . VAL A 1 87 ? -3.318 6.693 5.164 1.00 97.62 87 VAL A CA 1
ATOM 715 C C . VAL A 1 87 ? -4.463 6.094 5.986 1.00 97.62 87 VAL A C 1
ATOM 717 O O . VAL A 1 87 ? -5.603 6.550 5.893 1.00 97.62 87 VAL A O 1
ATOM 720 N N . PHE A 1 88 ? -4.171 5.096 6.827 1.00 97.88 88 PHE A N 1
ATOM 721 C CA . PHE A 1 88 ? -5.180 4.495 7.708 1.00 97.88 88 PHE A CA 1
ATOM 722 C C . PHE A 1 88 ? -5.683 5.504 8.741 1.00 97.88 88 PHE A C 1
ATOM 724 O O . PHE A 1 88 ? -6.886 5.582 8.987 1.00 97.88 88 PHE A O 1
ATOM 731 N N . LEU A 1 89 ? -4.789 6.301 9.326 1.00 97.12 89 LEU A N 1
ATOM 732 C CA . LEU A 1 89 ? -5.163 7.324 10.291 1.00 97.12 89 LEU A CA 1
ATOM 733 C C . LEU A 1 89 ? -6.087 8.371 9.660 1.00 97.12 89 LEU A C 1
ATOM 735 O O . LEU A 1 89 ? -7.134 8.663 10.234 1.00 97.12 89 LEU A O 1
ATOM 739 N N . GLU A 1 90 ? -5.743 8.866 8.469 1.00 95.94 90 GLU A N 1
ATOM 740 C CA . GLU A 1 90 ? -6.536 9.860 7.744 1.00 95.94 90 GLU A CA 1
ATOM 741 C C . GLU A 1 90 ? -7.936 9.330 7.418 1.00 95.94 90 GLU A C 1
ATOM 743 O O . GLU A 1 90 ? -8.932 10.014 7.657 1.00 95.94 90 GLU A O 1
ATOM 748 N N . LEU A 1 91 ? -8.038 8.075 6.961 1.00 96.44 91 LEU A N 1
ATOM 749 C CA . LEU A 1 91 ? -9.332 7.449 6.712 1.00 96.44 91 LEU A CA 1
ATOM 750 C C . LEU A 1 91 ? -10.130 7.282 8.004 1.00 96.44 91 LEU A C 1
ATOM 752 O O . LEU A 1 91 ? -11.297 7.651 8.039 1.00 96.44 91 LEU A O 1
ATOM 756 N N . PHE A 1 92 ? -9.552 6.690 9.053 1.00 96.31 92 PHE A N 1
ATOM 757 C CA . PHE A 1 92 ? -10.319 6.226 10.211 1.00 96.31 92 PHE A CA 1
ATOM 758 C C . PHE A 1 92 ? -10.567 7.288 11.278 1.00 96.31 92 PHE A C 1
ATOM 760 O O . PHE A 1 92 ? -11.556 7.150 11.997 1.00 96.31 92 PHE A O 1
ATOM 767 N N . GLN A 1 93 ? -9.738 8.328 11.387 1.00 92.00 93 GLN A N 1
ATOM 768 C CA . GLN A 1 93 ? -9.929 9.401 12.371 1.00 92.00 93 GLN A CA 1
ATOM 769 C C . GLN A 1 93 ? -10.748 10.583 11.855 1.00 92.00 93 GLN A C 1
ATOM 771 O O . GLN A 1 93 ? -11.218 11.373 12.677 1.00 92.00 93 GLN A O 1
ATOM 776 N N . SER A 1 94 ? -10.986 10.682 10.542 1.00 88.06 94 SER A N 1
ATOM 777 C CA . SER A 1 94 ? -11.840 11.731 9.981 1.00 88.06 94 SER A CA 1
ATOM 778 C C . SER A 1 94 ? -13.245 11.698 10.600 1.00 88.06 94 SER A C 1
ATOM 780 O O . SER A 1 94 ? -13.844 10.631 10.788 1.00 88.06 94 SER A O 1
ATOM 782 N N . ILE A 1 95 ? -13.763 12.879 10.945 1.00 80.62 95 ILE A N 1
ATOM 783 C CA . ILE A 1 95 ? -15.088 13.069 11.565 1.00 80.62 95 ILE A CA 1
ATOM 784 C C . ILE A 1 95 ? -16.149 13.413 10.497 1.00 80.62 95 ILE A C 1
ATOM 786 O O . ILE A 1 95 ? -17.334 13.403 10.789 1.00 80.62 95 ILE A O 1
ATOM 790 N N . GLU A 1 96 ? -15.731 13.655 9.251 1.00 68.19 96 GLU A N 1
ATOM 791 C CA . GLU A 1 96 ? -16.471 14.387 8.204 1.00 68.19 96 GLU A CA 1
ATOM 792 C C . GLU A 1 96 ? -17.772 13.763 7.656 1.00 68.19 96 GLU A C 1
ATOM 794 O O . GLU A 1 96 ? -18.322 14.291 6.697 1.00 68.19 96 GLU A O 1
ATOM 799 N N . ASP A 1 97 ? -18.324 12.697 8.237 1.00 63.44 97 ASP A N 1
ATOM 800 C CA . ASP A 1 97 ? -19.581 12.120 7.746 1.00 63.44 97 ASP A CA 1
ATOM 801 C C . ASP A 1 97 ? -20.705 12.196 8.791 1.00 63.44 97 ASP A C 1
ATOM 803 O O . ASP A 1 97 ? -20.865 11.298 9.615 1.00 63.44 97 ASP A O 1
ATOM 807 N N . ASP A 1 98 ? -21.561 13.219 8.661 1.00 61.19 98 ASP A N 1
ATOM 808 C CA . ASP A 1 98 ? -22.949 13.195 9.171 1.00 61.19 98 ASP A CA 1
ATOM 809 C C . ASP A 1 98 ? -23.839 12.233 8.354 1.00 61.19 98 ASP A C 1
ATOM 811 O O . ASP A 1 98 ? -25.006 11.980 8.675 1.00 61.19 98 ASP A O 1
ATOM 815 N N . ASN A 1 99 ? -23.297 11.681 7.267 1.00 73.25 99 ASN A N 1
ATOM 816 C CA . ASN A 1 99 ? -24.004 10.771 6.388 1.00 73.25 99 ASN A CA 1
ATOM 817 C C . ASN A 1 99 ? -24.154 9.397 7.039 1.00 73.25 99 ASN A C 1
ATOM 819 O O . ASN A 1 99 ? -23.187 8.762 7.463 1.00 73.25 99 ASN A O 1
ATOM 823 N N . LYS A 1 100 ? -25.389 8.891 7.047 1.00 77.50 100 LYS A N 1
ATOM 824 C CA . LYS A 1 100 ? -25.648 7.493 7.392 1.00 77.50 100 LYS A CA 1
ATOM 825 C C . LYS A 1 100 ? -24.945 6.576 6.382 1.00 77.50 100 LYS A C 1
ATOM 827 O O . LYS A 1 100 ? -24.890 6.915 5.198 1.00 77.50 100 LYS A O 1
ATOM 832 N N . PRO A 1 101 ? -24.437 5.413 6.825 1.00 79.06 101 PRO A N 1
ATOM 833 C CA . PRO A 1 101 ? -23.860 4.443 5.910 1.00 79.06 101 PRO A CA 1
ATOM 834 C C . PRO A 1 101 ? -24.948 3.986 4.941 1.00 79.06 101 PRO A C 1
ATOM 836 O O . PRO A 1 101 ? -26.058 3.646 5.360 1.00 79.06 101 PRO A O 1
ATOM 839 N N . ILE A 1 102 ? -24.624 3.980 3.655 1.00 85.00 102 ILE A N 1
ATOM 840 C CA . ILE A 1 102 ? -25.523 3.486 2.613 1.00 85.00 102 ILE A CA 1
ATOM 841 C C . ILE A 1 102 ? -25.077 2.054 2.344 1.00 85.00 102 ILE A C 1
ATOM 843 O O . ILE A 1 102 ? -24.053 1.828 1.703 1.00 85.00 102 ILE A O 1
ATOM 847 N N . ILE A 1 103 ? -25.788 1.082 2.922 1.00 82.94 103 ILE A N 1
ATOM 848 C CA . ILE A 1 103 ? -25.412 -0.338 2.842 1.00 82.94 103 ILE A CA 1
ATOM 849 C C . ILE A 1 103 ? -25.367 -0.786 1.379 1.00 82.94 103 ILE A C 1
ATOM 851 O O . ILE A 1 103 ? -24.470 -1.531 0.994 1.00 82.94 103 ILE A O 1
ATOM 855 N N . GLU A 1 104 ? -26.292 -0.286 0.563 1.00 87.31 104 GLU A N 1
ATOM 856 C CA . GLU A 1 104 ? -26.353 -0.536 -0.871 1.00 87.31 104 GLU A CA 1
ATOM 857 C C . GLU A 1 104 ? -25.065 -0.105 -1.582 1.00 87.31 104 GLU A C 1
ATOM 859 O O . GLU A 1 104 ? -24.572 -0.853 -2.417 1.00 87.31 104 GLU A O 1
ATOM 864 N N . ASP A 1 105 ? -24.458 1.031 -1.219 1.00 89.12 105 ASP A N 1
ATOM 865 C CA . ASP A 1 105 ? -23.188 1.470 -1.815 1.00 89.12 105 ASP A CA 1
ATOM 866 C C . ASP A 1 105 ? -22.050 0.499 -1.493 1.00 89.12 105 ASP A C 1
ATOM 868 O O . ASP A 1 105 ? -21.213 0.217 -2.347 1.00 89.12 105 ASP A O 1
ATOM 872 N N . ILE A 1 106 ? -22.020 -0.023 -0.264 1.00 87.81 106 ILE A N 1
ATOM 873 C CA . ILE A 1 106 ? -20.995 -0.975 0.181 1.00 87.81 106 ILE A CA 1
ATOM 874 C C . ILE A 1 106 ? -21.164 -2.305 -0.556 1.00 87.81 106 ILE A C 1
ATOM 876 O O . ILE A 1 106 ? -20.182 -2.862 -1.037 1.00 87.81 106 ILE A O 1
ATOM 880 N N . ILE A 1 107 ? -22.400 -2.795 -0.674 1.00 87.06 107 ILE A N 1
ATOM 881 C CA . ILE A 1 107 ? -22.754 -4.004 -1.433 1.00 87.06 107 ILE A CA 1
ATOM 882 C C . ILE A 1 107 ? -22.363 -3.837 -2.904 1.00 87.06 107 ILE A C 1
ATOM 884 O O . ILE A 1 107 ? -21.613 -4.655 -3.428 1.00 87.06 107 ILE A O 1
ATOM 888 N N . ASN A 1 108 ? -22.782 -2.740 -3.540 1.00 89.31 108 ASN A N 1
ATOM 889 C CA . ASN A 1 108 ? -22.465 -2.444 -4.938 1.00 89.31 108 ASN A CA 1
ATOM 890 C C . ASN A 1 108 ? -20.951 -2.402 -5.177 1.00 89.31 108 ASN A C 1
ATOM 892 O O . ASN A 1 108 ? -20.461 -2.884 -6.198 1.00 89.31 108 ASN A O 1
ATOM 896 N N . GLU A 1 109 ? -20.199 -1.835 -4.235 1.00 89.69 109 GLU A N 1
ATOM 897 C CA . GLU A 1 109 ? -18.747 -1.761 -4.325 1.00 89.69 109 GLU A CA 1
ATOM 898 C C . GLU A 1 109 ? -18.082 -3.131 -4.120 1.00 89.69 109 GLU A C 1
ATOM 900 O O . GLU A 1 109 ? -17.173 -3.485 -4.869 1.00 89.69 109 GLU A O 1
ATOM 905 N N . LEU A 1 110 ? -18.553 -3.949 -3.174 1.00 88.06 110 LEU A N 1
ATOM 906 C CA . LEU A 1 110 ? -18.073 -5.325 -2.993 1.00 88.06 110 LEU A CA 1
ATOM 907 C C . LEU A 1 110 ? -18.358 -6.201 -4.224 1.00 88.06 110 LEU A C 1
ATOM 909 O O . LEU A 1 110 ? -17.487 -6.971 -4.643 1.00 88.06 110 LEU A O 1
ATOM 913 N N . ASP A 1 111 ? -19.532 -6.036 -4.834 1.00 86.62 111 ASP A N 1
ATOM 914 C CA . ASP A 1 111 ? -19.924 -6.717 -6.069 1.00 86.62 111 ASP A CA 1
ATOM 915 C C . ASP A 1 111 ? -19.026 -6.281 -7.234 1.00 86.62 111 ASP A C 1
ATOM 917 O O . ASP A 1 111 ? -18.464 -7.123 -7.937 1.00 86.62 111 ASP A O 1
ATOM 921 N N . ARG A 1 112 ? -18.786 -4.969 -7.389 1.00 87.81 112 ARG A N 1
ATOM 922 C CA . ARG A 1 112 ? -17.840 -4.409 -8.376 1.00 87.81 112 ARG A CA 1
ATOM 923 C C . ARG A 1 112 ? -16.427 -4.970 -8.205 1.00 87.81 112 ARG A C 1
ATOM 925 O O . ARG A 1 112 ? -15.680 -5.112 -9.176 1.00 87.81 112 ARG A O 1
ATOM 932 N N . LEU A 1 113 ? -16.040 -5.264 -6.968 1.00 79.19 113 LEU A N 1
ATOM 933 C CA . LEU A 1 113 ? -14.747 -5.834 -6.607 1.00 79.19 113 LEU A CA 1
ATOM 934 C C . LEU A 1 113 ? -14.691 -7.370 -6.715 1.00 79.19 113 LEU A C 1
ATOM 936 O O . LEU A 1 113 ? -13.630 -7.944 -6.445 1.00 79.19 113 LEU A O 1
ATOM 940 N N . ASN A 1 114 ? -15.779 -8.023 -7.149 1.00 83.38 114 ASN A N 1
ATOM 941 C CA . ASN A 1 114 ? -15.933 -9.478 -7.257 1.00 83.38 114 ASN A CA 1
ATOM 942 C C . ASN A 1 114 ? -15.612 -10.219 -5.947 1.00 83.38 114 ASN A C 1
ATOM 944 O O . ASN A 1 114 ? -15.009 -11.299 -5.959 1.00 83.38 114 ASN A O 1
ATOM 948 N N . LYS A 1 115 ? -15.967 -9.637 -4.795 1.00 84.75 115 LYS A N 1
ATOM 949 C CA . LYS A 1 115 ? -15.775 -10.290 -3.497 1.00 84.75 115 LYS A CA 1
ATOM 950 C C . LYS A 1 115 ? -16.993 -11.106 -3.111 1.00 84.75 115 LYS A C 1
ATOM 952 O O . LYS A 1 115 ? -18.119 -10.646 -3.204 1.00 84.75 115 LYS A O 1
ATOM 957 N N . ILE A 1 116 ? -16.740 -12.323 -2.637 1.00 82.44 116 ILE A N 1
ATOM 958 C CA . ILE A 1 116 ? -17.762 -13.166 -2.019 1.00 82.44 116 ILE A CA 1
ATOM 959 C C . ILE A 1 116 ? -17.853 -12.761 -0.550 1.00 82.44 116 ILE A C 1
ATOM 961 O O . ILE A 1 116 ? -16.845 -12.786 0.155 1.00 82.44 116 ILE A O 1
ATOM 965 N N . TYR A 1 117 ? -19.050 -12.404 -0.102 1.00 85.19 117 TYR A N 1
ATOM 966 C CA . TYR A 1 117 ? -19.350 -12.057 1.283 1.00 85.19 117 TYR A CA 1
ATOM 967 C C . TYR A 1 117 ? -20.726 -12.598 1.671 1.00 85.19 117 TYR A C 1
ATOM 969 O O . TYR A 1 117 ? -21.595 -12.806 0.823 1.00 85.19 117 TYR A O 1
ATOM 977 N N . ASP A 1 118 ? -20.920 -12.827 2.967 1.00 89.38 118 ASP A N 1
ATOM 978 C CA . ASP A 1 118 ? -22.225 -13.174 3.514 1.00 89.38 118 ASP A CA 1
ATOM 979 C C . ASP A 1 118 ? -22.999 -11.883 3.829 1.00 89.38 118 ASP A C 1
ATOM 981 O O . ASP A 1 118 ? -22.641 -11.115 4.726 1.00 89.38 118 ASP A O 1
ATOM 985 N N . ILE A 1 119 ? -24.072 -11.629 3.073 1.00 88.25 119 ILE A N 1
ATOM 986 C CA . ILE A 1 119 ? -24.941 -10.457 3.257 1.00 88.25 119 ILE A CA 1
ATOM 987 C C . ILE A 1 119 ? -25.560 -10.435 4.664 1.00 88.25 119 ILE A C 1
ATOM 989 O O . ILE A 1 119 ? -25.750 -9.355 5.228 1.00 88.25 119 ILE A O 1
ATOM 993 N N . CYS A 1 120 ? -25.887 -11.594 5.241 1.00 88.19 120 CYS A N 1
ATOM 994 C CA . CYS A 1 120 ? -26.440 -11.677 6.589 1.00 88.19 120 CYS A CA 1
ATOM 995 C C . CYS A 1 120 ? -25.393 -11.259 7.627 1.00 88.19 120 CYS A C 1
ATOM 997 O O . CYS A 1 120 ? -25.693 -10.424 8.481 1.00 88.19 120 CYS A O 1
ATOM 999 N N . GLU A 1 121 ? -24.155 -11.751 7.509 1.00 90.44 121 GLU A N 1
ATOM 1000 C CA . GLU A 1 121 ? -23.052 -11.337 8.388 1.00 90.44 121 GLU A CA 1
ATOM 1001 C C . GLU A 1 121 ? -22.776 -9.833 8.262 1.00 90.44 121 GLU A C 1
ATOM 1003 O O . GLU A 1 121 ? -22.635 -9.137 9.270 1.00 90.44 121 GLU A O 1
ATOM 1008 N N . LEU A 1 122 ? -22.778 -9.300 7.036 1.00 90.31 122 LEU A N 1
ATOM 1009 C CA . LEU A 1 122 ? -22.555 -7.878 6.786 1.00 90.31 122 LEU A CA 1
ATOM 1010 C C . LEU A 1 122 ? -23.637 -7.005 7.444 1.00 90.31 122 LEU A C 1
ATOM 1012 O O . LEU A 1 122 ? -23.316 -6.009 8.100 1.00 90.31 122 LEU A O 1
ATOM 1016 N N . LYS A 1 123 ? -24.913 -7.400 7.337 1.00 90.44 123 LYS A N 1
ATOM 1017 C CA . LYS A 1 123 ? -26.039 -6.706 7.988 1.00 90.44 123 LYS A CA 1
ATOM 1018 C C . LYS A 1 123 ? -25.927 -6.697 9.513 1.00 90.44 123 LYS A C 1
ATOM 1020 O O . LYS A 1 123 ? -26.363 -5.733 10.139 1.00 90.44 123 LYS A O 1
ATOM 1025 N N . GLU A 1 124 ? -25.335 -7.724 10.117 1.00 93.38 124 GLU A N 1
ATOM 1026 C CA . GLU A 1 124 ? -25.073 -7.753 11.559 1.00 93.38 124 GLU A CA 1
ATOM 1027 C C . GLU A 1 124 ? -23.821 -6.967 11.969 1.00 93.38 124 GLU A C 1
ATOM 1029 O O . GLU A 1 124 ? -23.782 -6.370 13.050 1.00 93.38 124 GLU A O 1
ATOM 1034 N N . LEU A 1 125 ? -22.785 -6.977 11.129 1.00 94.44 125 LEU A N 1
ATOM 1035 C CA . LEU A 1 125 ? -21.508 -6.317 11.385 1.00 94.44 125 LEU A CA 1
ATOM 1036 C C . LEU A 1 125 ? -21.634 -4.793 11.335 1.00 94.44 125 LEU A C 1
ATOM 1038 O O . LEU A 1 125 ? -21.149 -4.111 12.244 1.00 94.44 125 LEU A O 1
ATOM 1042 N N . ILE A 1 126 ? -22.289 -4.263 10.296 1.00 93.75 126 ILE A N 1
ATOM 1043 C CA . ILE A 1 126 ? -22.343 -2.823 10.013 1.00 93.75 126 ILE A CA 1
ATOM 1044 C C . ILE A 1 126 ? -22.854 -2.012 11.215 1.00 93.75 126 ILE A C 1
ATOM 1046 O O . ILE A 1 126 ? -22.143 -1.096 11.629 1.00 93.75 126 ILE A O 1
ATOM 1050 N N . PRO A 1 127 ? -23.997 -2.335 11.857 1.00 94.31 127 PRO A N 1
ATOM 1051 C CA . PRO A 1 127 ? -24.489 -1.553 12.993 1.00 94.31 127 PRO A CA 1
ATOM 1052 C C . PRO A 1 127 ? -23.514 -1.517 14.177 1.00 94.31 127 PRO A C 1
ATOM 1054 O O . PRO A 1 127 ? -23.369 -0.490 14.841 1.00 94.31 127 PRO A O 1
ATOM 1057 N N . VAL A 1 128 ? -22.817 -2.628 14.445 1.00 96.50 128 VAL A N 1
ATOM 1058 C CA . VAL A 1 128 ? -21.836 -2.718 15.538 1.00 96.50 128 VAL A CA 1
ATOM 1059 C C . VAL A 1 128 ? -20.596 -1.886 15.220 1.00 96.50 128 VAL A C 1
ATOM 1061 O O . VAL A 1 128 ? -20.088 -1.183 16.097 1.00 96.50 128 VAL A O 1
ATOM 1064 N N . LEU A 1 129 ? -20.120 -1.952 13.975 1.00 96.06 129 LEU A N 1
ATOM 1065 C CA . LEU A 1 129 ? -18.968 -1.192 13.507 1.00 96.06 129 LEU A CA 1
ATOM 1066 C C . LEU A 1 129 ? -19.254 0.314 13.505 1.00 96.06 129 LEU A C 1
ATOM 1068 O O . LEU A 1 129 ? -18.471 1.076 14.065 1.00 96.06 129 LEU A O 1
ATOM 1072 N N . VAL A 1 130 ? -20.399 0.734 12.964 1.00 94.50 130 VAL A N 1
ATOM 1073 C CA . VAL A 1 130 ? -20.838 2.140 12.933 1.00 94.50 130 VAL A CA 1
ATOM 1074 C C . VAL A 1 130 ? -20.904 2.707 14.347 1.00 94.50 130 VAL A C 1
ATOM 1076 O O . VAL A 1 130 ? -20.245 3.703 14.631 1.00 94.50 130 VAL A O 1
ATOM 1079 N N . LYS A 1 131 ? -21.565 2.002 15.275 1.00 94.75 131 LYS A N 1
ATOM 1080 C CA . LYS A 1 131 ? -21.617 2.398 16.690 1.00 94.75 131 LYS A CA 1
ATOM 1081 C C . LYS A 1 131 ? -20.226 2.537 17.319 1.00 94.75 131 LYS A C 1
ATOM 1083 O O . LYS A 1 131 ? -19.999 3.379 18.184 1.00 94.75 131 LYS A O 1
ATOM 1088 N N . LYS A 1 132 ? -19.265 1.698 16.920 1.00 95.81 132 LYS A N 1
ATOM 1089 C CA . LYS A 1 132 ? -17.876 1.817 17.387 1.00 95.81 132 LYS A CA 1
ATOM 1090 C C . LYS A 1 132 ? -17.231 3.100 16.844 1.00 95.81 132 LYS A C 1
ATOM 1092 O O . LYS A 1 132 ? -16.585 3.814 17.610 1.00 95.81 132 LYS A O 1
ATOM 1097 N N . LEU A 1 133 ? -17.427 3.397 15.559 1.00 95.25 133 LEU A N 1
ATOM 1098 C CA . LEU A 1 133 ? -16.849 4.546 14.850 1.00 95.25 133 LEU A CA 1
ATOM 1099 C C . LEU A 1 133 ? -17.404 5.913 15.305 1.00 95.25 133 LEU A C 1
ATOM 1101 O O . LEU A 1 133 ? -16.748 6.934 15.093 1.00 95.25 133 LEU A O 1
ATOM 1105 N N . GLU A 1 134 ? -18.549 5.953 15.991 1.00 93.50 134 GLU A N 1
ATOM 1106 C CA . GLU A 1 134 ? -19.114 7.188 16.570 1.00 93.50 134 GLU A CA 1
ATOM 1107 C C . GLU A 1 134 ? -18.175 7.843 17.602 1.00 93.50 134 GLU A C 1
ATOM 1109 O O . GLU A 1 134 ? -18.088 9.066 17.703 1.00 93.50 134 GLU A O 1
ATOM 1114 N N . SER A 1 135 ? -17.407 7.044 18.349 1.00 94.94 135 SER A N 1
ATOM 1115 C CA . SER A 1 135 ? -16.498 7.545 19.391 1.00 94.94 135 SER A CA 1
ATOM 1116 C C . SER A 1 135 ? -15.045 7.615 18.916 1.00 94.94 135 SER A C 1
ATOM 1118 O O . SER A 1 135 ? -14.569 6.701 18.244 1.00 94.94 135 SER A O 1
ATOM 1120 N N . ALA A 1 136 ? -14.287 8.630 19.348 1.00 95.12 136 ALA A N 1
ATOM 1121 C CA . ALA A 1 136 ? -12.854 8.747 19.034 1.00 95.12 136 ALA A CA 1
ATOM 1122 C C . ALA A 1 136 ? -12.054 7.506 19.475 1.00 95.12 136 ALA A C 1
ATOM 1124 O O . ALA A 1 136 ? -11.276 6.940 18.708 1.00 95.12 136 ALA A O 1
ATOM 1125 N N . LYS A 1 137 ? -12.325 7.005 20.688 1.00 96.25 137 LYS A N 1
ATOM 1126 C CA . LYS A 1 137 ? -11.721 5.767 21.201 1.00 96.25 137 LYS A CA 1
ATOM 1127 C C . LYS A 1 137 ? -12.051 4.558 20.325 1.00 96.25 137 LYS A C 1
ATOM 1129 O O . LYS A 1 137 ? -11.195 3.709 20.095 1.00 96.25 137 LYS A O 1
ATOM 1134 N N . GLY A 1 138 ? -13.293 4.447 19.862 1.00 96.31 138 GLY A N 1
ATOM 1135 C CA . GLY A 1 138 ? -13.701 3.353 18.994 1.00 96.31 138 GLY A CA 1
ATOM 1136 C C . GLY A 1 138 ? -13.075 3.444 17.602 1.00 96.31 138 GLY A C 1
ATOM 1137 O O . GLY A 1 138 ? -12.595 2.421 17.123 1.00 96.31 138 GLY A O 1
ATOM 1138 N N . ARG A 1 139 ? -12.963 4.645 17.013 1.00 96.81 139 ARG A N 1
ATOM 1139 C CA . ARG A 1 139 ? -12.207 4.880 15.767 1.00 96.81 139 ARG A CA 1
ATOM 1140 C C . ARG A 1 139 ? -10.747 4.468 15.890 1.00 96.81 139 ARG A C 1
ATOM 1142 O O . ARG A 1 139 ? -10.265 3.737 15.034 1.00 96.81 139 ARG A O 1
ATOM 1149 N N . ALA A 1 140 ? -10.080 4.834 16.986 1.00 97.19 140 ALA A N 1
ATOM 1150 C CA . ALA A 1 140 ? -8.702 4.417 17.246 1.00 97.19 140 ALA A CA 1
ATOM 1151 C C . ALA A 1 140 ? -8.555 2.886 17.313 1.00 97.19 140 ALA A C 1
ATOM 1153 O O . ALA A 1 140 ? -7.648 2.328 16.703 1.00 97.19 140 ALA A O 1
ATOM 1154 N N . VAL A 1 141 ? -9.478 2.190 17.989 1.00 97.75 141 VAL A N 1
ATOM 1155 C CA . VAL A 1 141 ? -9.475 0.715 18.057 1.00 97.75 141 VAL A CA 1
ATOM 1156 C C . VAL A 1 141 ? -9.730 0.077 16.690 1.00 97.75 141 VAL A C 1
ATOM 1158 O O . VAL A 1 141 ? -9.088 -0.914 16.355 1.00 97.75 141 VAL A O 1
ATOM 1161 N N . VAL A 1 142 ? -10.657 0.613 15.893 1.00 97.94 142 VAL A N 1
ATOM 1162 C CA . VAL A 1 142 ? -10.908 0.086 14.543 1.00 97.94 142 VAL A CA 1
ATOM 1163 C C . VAL A 1 142 ? -9.699 0.338 13.638 1.00 97.94 142 VAL A C 1
ATOM 1165 O O . VAL A 1 142 ? -9.271 -0.584 12.953 1.00 97.94 142 VAL A O 1
ATOM 1168 N N . CYS A 1 143 ? -9.105 1.534 13.686 1.00 98.44 143 CYS A N 1
ATOM 1169 C CA . CYS A 1 143 ? -7.890 1.865 12.940 1.00 98.44 143 CYS A CA 1
ATOM 1170 C C . CYS A 1 143 ? -6.739 0.911 13.290 1.00 98.44 143 CYS A C 1
ATOM 1172 O O . CYS A 1 143 ? -6.124 0.348 12.389 1.00 98.44 143 CYS A O 1
ATOM 1174 N N . PHE A 1 144 ? -6.524 0.644 14.587 1.00 98.31 144 PHE A N 1
ATOM 1175 C CA . PHE A 1 144 ? -5.573 -0.364 15.064 1.00 98.31 144 PHE A CA 1
ATOM 1176 C C . PHE A 1 144 ? -5.809 -1.724 14.395 1.00 98.31 144 PHE A C 1
ATOM 1178 O O . PHE A 1 144 ? -4.886 -2.282 13.812 1.00 98.31 144 PHE A O 1
ATOM 1185 N N . LEU A 1 145 ? -7.043 -2.243 14.448 1.00 98.12 145 LEU A N 1
ATOM 1186 C CA . LEU A 1 145 ? -7.379 -3.577 13.930 1.00 98.12 145 LEU A CA 1
ATOM 1187 C C . LEU A 1 145 ? -7.150 -3.681 12.419 1.00 98.12 145 LEU A C 1
ATOM 1189 O O . LEU A 1 145 ? -6.589 -4.660 11.932 1.00 98.12 145 LEU A O 1
ATOM 1193 N N . VAL A 1 146 ? -7.601 -2.670 11.678 1.00 98.25 146 VAL A N 1
ATOM 1194 C CA . VAL A 1 146 ? -7.502 -2.616 10.216 1.00 98.25 146 VAL A CA 1
ATOM 1195 C C . VAL A 1 146 ? -6.034 -2.477 9.795 1.00 98.25 146 VAL A C 1
ATOM 1197 O O . VAL A 1 146 ? -5.571 -3.233 8.941 1.00 98.25 146 VAL A O 1
ATOM 1200 N N . PHE A 1 147 ? -5.268 -1.593 10.436 1.00 98.12 147 PHE A N 1
ATOM 1201 C CA . PHE A 1 147 ? -3.850 -1.415 10.128 1.00 98.12 147 PHE A CA 1
ATOM 1202 C C . PHE A 1 147 ? -3.013 -2.653 10.487 1.00 98.12 147 PHE A C 1
ATOM 1204 O O . PHE A 1 147 ? -2.224 -3.123 9.670 1.00 98.12 147 PHE A O 1
ATOM 1211 N N . GLU A 1 148 ? -3.234 -3.250 11.661 1.00 96.69 148 GLU A N 1
ATOM 1212 C CA . GLU A 1 148 ? -2.597 -4.507 12.068 1.00 96.69 148 GLU A CA 1
ATOM 1213 C C . GLU A 1 148 ? -2.849 -5.626 11.049 1.00 96.69 148 GLU A C 1
ATOM 1215 O O . GLU A 1 148 ? -1.913 -6.285 10.586 1.00 96.69 148 GLU A O 1
ATOM 1220 N N . LYS A 1 149 ? -4.116 -5.828 10.669 1.00 96.12 149 LYS A N 1
ATOM 1221 C CA . LYS A 1 149 ? -4.508 -6.865 9.711 1.00 96.12 149 LYS A CA 1
ATOM 1222 C C . LYS A 1 149 ? -3.882 -6.626 8.338 1.00 96.12 149 LYS A C 1
ATOM 1224 O O . LYS A 1 149 ? -3.466 -7.589 7.689 1.00 96.12 149 LYS A O 1
ATOM 1229 N N . PHE A 1 150 ? -3.773 -5.365 7.914 1.00 96.56 150 PHE A N 1
ATOM 1230 C CA . PHE A 1 150 ? -3.053 -5.000 6.699 1.00 96.56 150 PHE A CA 1
ATOM 1231 C C . PHE A 1 150 ? -1.575 -5.398 6.793 1.00 96.56 150 PHE A C 1
ATOM 1233 O O . PHE A 1 150 ? -1.100 -6.152 5.947 1.00 96.56 150 PHE A O 1
ATOM 1240 N N . LEU A 1 151 ? -0.858 -4.984 7.842 1.00 94.56 151 LEU A N 1
ATOM 1241 C CA . LEU A 1 151 ? 0.567 -5.298 8.003 1.00 94.56 151 LEU A CA 1
ATOM 1242 C C . LEU A 1 151 ? 0.836 -6.809 8.028 1.00 94.56 151 LEU A C 1
ATOM 1244 O O . LEU A 1 151 ? 1.735 -7.286 7.333 1.00 94.56 151 LEU A O 1
ATOM 1248 N N . LEU A 1 152 ? 0.020 -7.570 8.765 1.00 91.50 152 LEU A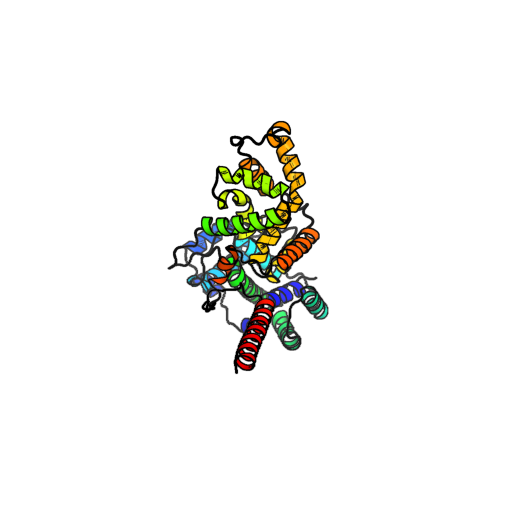 N 1
ATOM 1249 C CA . LEU A 1 152 ? 0.118 -9.031 8.837 1.00 91.50 152 LEU A CA 1
ATOM 1250 C C . LEU A 1 152 ? -0.028 -9.707 7.468 1.00 91.50 152 LEU A C 1
ATOM 1252 O O . LEU A 1 152 ? 0.582 -10.749 7.229 1.00 91.50 152 LEU A O 1
ATOM 1256 N N . LYS A 1 153 ? -0.840 -9.136 6.574 1.00 91.94 153 LYS A N 1
ATOM 1257 C CA . LYS A 1 153 ? -1.127 -9.710 5.255 1.00 91.94 153 LYS A CA 1
ATOM 1258 C C . LYS A 1 153 ? -0.167 -9.215 4.171 1.00 91.94 153 LYS A C 1
ATOM 1260 O O . LYS A 1 153 ? 0.215 -9.998 3.305 1.00 91.94 153 LYS A O 1
ATOM 1265 N N . TYR A 1 154 ? 0.215 -7.942 4.208 1.00 92.56 154 TYR A N 1
ATOM 1266 C CA . TYR A 1 154 ? 0.844 -7.251 3.080 1.00 92.56 154 TYR A CA 1
ATOM 1267 C C . TYR A 1 154 ? 2.318 -6.899 3.304 1.00 92.56 154 TYR A C 1
ATOM 1269 O O . TYR A 1 154 ? 3.077 -6.857 2.335 1.00 92.56 154 TYR A O 1
ATOM 1277 N N . SER A 1 155 ? 2.757 -6.713 4.551 1.00 88.50 155 SER A N 1
ATOM 1278 C CA . SER A 1 155 ? 4.118 -6.242 4.855 1.00 88.50 155 SER A CA 1
ATOM 1279 C C . SER A 1 155 ? 5.103 -7.366 5.182 1.00 88.50 155 SER A C 1
ATOM 1281 O O . SER A 1 155 ? 6.279 -7.106 5.424 1.00 88.50 155 SER A O 1
ATOM 1283 N N . THR A 1 156 ? 4.654 -8.623 5.164 1.00 82.88 156 THR A N 1
ATOM 1284 C CA . THR A 1 156 ? 5.431 -9.811 5.558 1.00 82.88 156 THR A CA 1
ATOM 1285 C C . THR A 1 156 ? 6.796 -9.994 4.882 1.00 82.88 156 THR A C 1
ATOM 1287 O O . THR A 1 156 ? 7.703 -10.433 5.591 1.00 82.88 156 THR A O 1
ATOM 1290 N N . PRO A 1 157 ? 7.023 -9.627 3.604 1.00 83.00 157 PRO A N 1
ATOM 1291 C CA . PRO A 1 157 ? 8.351 -9.717 2.990 1.00 83.00 157 PRO A CA 1
ATOM 1292 C C . PRO A 1 157 ? 9.411 -8.828 3.644 1.00 83.00 157 PRO A C 1
ATOM 1294 O O . PRO A 1 157 ? 10.594 -9.163 3.622 1.00 83.00 157 PRO A O 1
ATOM 1297 N N . PHE A 1 158 ? 8.998 -7.698 4.219 1.00 80.44 158 PHE A N 1
ATOM 1298 C CA . PHE A 1 158 ? 9.902 -6.656 4.719 1.00 80.44 158 PHE A CA 1
ATOM 1299 C C . PHE A 1 158 ? 10.214 -6.803 6.209 1.00 80.44 158 PHE A C 1
ATOM 1301 O O . PHE A 1 158 ? 10.764 -5.902 6.838 1.00 80.44 158 PHE A O 1
ATOM 1308 N N . ILE A 1 159 ? 9.832 -7.937 6.790 1.00 71.69 159 ILE A N 1
ATOM 1309 C CA . ILE A 1 159 ? 9.832 -8.143 8.227 1.00 71.69 159 ILE A CA 1
ATOM 1310 C C . ILE A 1 159 ? 11.038 -8.979 8.665 1.00 71.69 159 ILE A C 1
ATOM 1312 O O . ILE A 1 159 ? 11.250 -10.106 8.216 1.00 71.69 159 ILE A O 1
ATOM 1316 N N . TYR A 1 160 ? 11.766 -8.458 9.651 1.00 65.69 160 TYR A N 1
ATOM 1317 C CA . TYR A 1 160 ? 12.835 -9.166 10.347 1.00 65.69 160 TYR A CA 1
ATOM 1318 C C . TYR A 1 160 ? 12.246 -10.154 11.365 1.00 65.69 160 TYR A C 1
ATOM 1320 O O . TYR A 1 160 ? 11.606 -9.759 12.338 1.00 65.69 160 TYR A O 1
ATOM 1328 N N . LYS A 1 161 ? 12.480 -11.461 11.181 1.00 62.88 161 LYS A N 1
ATOM 1329 C CA . LYS A 1 161 ? 12.208 -12.450 12.238 1.00 62.88 161 LYS A CA 1
ATOM 1330 C C . LYS A 1 161 ? 13.349 -12.421 13.248 1.00 62.88 161 LYS A C 1
ATOM 1332 O O . LYS A 1 161 ? 14.484 -12.695 12.878 1.00 62.88 161 LYS A O 1
ATOM 1337 N N . LYS A 1 162 ? 13.032 -12.219 14.532 1.00 56.41 162 LYS A N 1
ATOM 1338 C CA . LYS A 1 162 ? 14.006 -12.206 15.645 1.00 56.41 162 LYS A CA 1
ATOM 1339 C C . LYS A 1 162 ? 14.938 -13.435 15.680 1.00 56.41 162 LYS A C 1
ATOM 1341 O O . LYS A 1 162 ? 16.070 -13.317 16.129 1.00 56.41 162 LYS A O 1
ATOM 1346 N N . ASN A 1 163 ? 14.478 -14.584 15.166 1.00 60.19 163 ASN A N 1
ATOM 1347 C CA . ASN A 1 163 ? 15.212 -15.859 15.162 1.00 60.19 163 ASN A CA 1
ATOM 1348 C C . ASN A 1 163 ? 15.449 -16.450 13.754 1.00 60.19 163 ASN A C 1
ATOM 1350 O O . ASN A 1 163 ? 15.909 -17.584 13.637 1.00 60.19 163 ASN A O 1
ATOM 1354 N N . GLY A 1 164 ? 15.089 -15.738 12.682 1.00 57.84 164 GLY A N 1
ATOM 1355 C CA . GLY A 1 164 ? 15.323 -16.186 11.305 1.00 57.84 164 GLY A CA 1
ATOM 1356 C C . GLY A 1 164 ? 16.500 -15.436 10.697 1.00 57.84 164 GLY A C 1
ATOM 1357 O O . GLY A 1 164 ? 16.738 -14.288 11.062 1.00 57.84 164 GLY A O 1
ATOM 1358 N N . LYS A 1 165 ? 17.217 -16.038 9.734 1.00 55.53 165 LYS A N 1
ATOM 1359 C CA . LYS A 1 165 ? 18.036 -15.218 8.829 1.00 55.53 165 LYS A CA 1
ATOM 1360 C C . LYS A 1 165 ? 17.076 -14.199 8.212 1.00 55.53 165 LYS A C 1
ATOM 1362 O O . LYS A 1 165 ? 16.086 -14.644 7.622 1.00 55.53 165 LYS A O 1
ATOM 1367 N N . PRO A 1 166 ? 17.283 -12.887 8.398 1.00 54.19 166 PRO A N 1
ATOM 1368 C CA . PRO A 1 166 ? 16.404 -11.917 7.780 1.00 54.19 166 PRO A CA 1
ATOM 1369 C C . PRO A 1 166 ? 16.384 -12.186 6.280 1.00 54.19 166 PRO A C 1
ATOM 1371 O O . PRO A 1 166 ? 17.432 -12.476 5.692 1.00 54.19 166 PRO A O 1
ATOM 1374 N N . SER A 1 167 ? 15.202 -12.136 5.666 1.00 61.72 167 SER A N 1
ATOM 1375 C CA . SER A 1 167 ? 15.146 -11.922 4.229 1.00 61.72 167 SER A CA 1
ATOM 1376 C C . SER A 1 167 ? 15.870 -10.604 4.003 1.00 61.72 167 SER A C 1
ATOM 1378 O O . SER A 1 167 ? 15.370 -9.546 4.377 1.00 61.72 167 SER A O 1
ATOM 1380 N N . ASN A 1 168 ? 17.108 -10.677 3.506 1.00 76.75 168 ASN A N 1
ATOM 1381 C CA . ASN A 1 168 ? 17.846 -9.479 3.144 1.00 76.75 168 ASN A CA 1
ATOM 1382 C C . ASN A 1 168 ? 16.935 -8.695 2.190 1.00 76.75 168 ASN A C 1
ATOM 1384 O O . ASN A 1 168 ? 16.382 -9.286 1.260 1.00 76.75 168 ASN A O 1
ATOM 1388 N N . LEU A 1 169 ? 16.738 -7.402 2.440 1.00 83.12 169 LEU A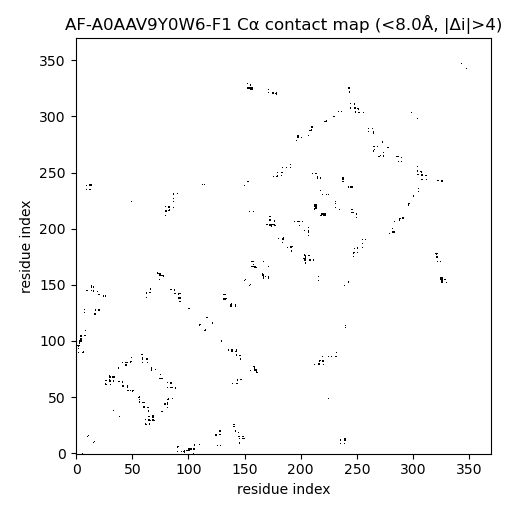 N 1
ATOM 1389 C CA . LEU A 1 169 ? 15.967 -6.535 1.557 1.00 83.12 169 LEU 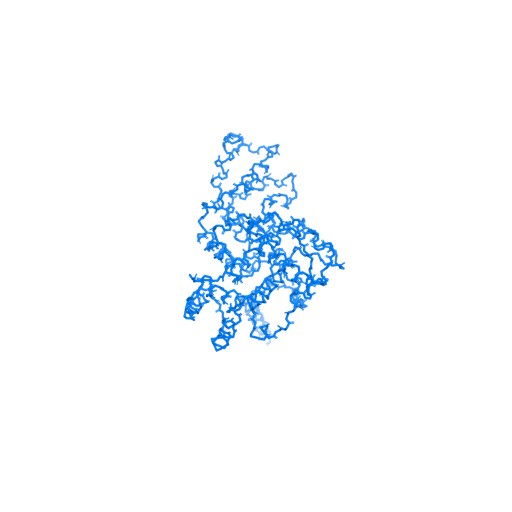A CA 1
ATOM 1390 C C . LEU A 1 169 ? 16.438 -6.686 0.100 1.00 83.12 169 LEU A C 1
ATOM 1392 O O . LEU A 1 169 ? 15.611 -6.735 -0.804 1.00 83.12 169 LEU A O 1
ATOM 1396 N N . ASP A 1 170 ? 17.740 -6.906 -0.112 1.00 83.25 170 ASP A N 1
ATOM 1397 C CA . ASP A 1 170 ? 18.304 -7.221 -1.427 1.00 83.25 170 ASP A CA 1
ATOM 1398 C C . ASP A 1 170 ? 17.679 -8.463 -2.071 1.00 83.25 170 ASP A C 1
ATOM 1400 O O . ASP A 1 170 ? 17.446 -8.470 -3.274 1.00 83.25 170 ASP A O 1
ATOM 1404 N N . TYR A 1 171 ? 17.407 -9.516 -1.292 1.00 85.88 171 TYR A N 1
ATOM 1405 C CA . TYR A 1 171 ? 16.769 -10.742 -1.774 1.00 85.88 171 TYR A CA 1
ATOM 1406 C C . TYR A 1 171 ? 15.309 -10.495 -2.156 1.00 85.88 171 TYR A C 1
ATOM 1408 O O . TYR A 1 171 ? 14.880 -10.915 -3.227 1.00 85.88 171 TYR A O 1
ATOM 1416 N N . VAL A 1 172 ? 14.566 -9.766 -1.315 1.00 87.62 172 VAL A N 1
ATOM 1417 C CA . VAL A 1 172 ? 13.180 -9.365 -1.611 1.00 87.62 172 VAL A CA 1
ATOM 1418 C C . VAL A 1 172 ? 13.129 -8.572 -2.916 1.00 87.62 172 VAL A C 1
ATOM 1420 O O . VAL A 1 172 ? 12.350 -8.903 -3.809 1.00 87.62 172 VAL A O 1
ATOM 1423 N N . LEU A 1 173 ? 14.008 -7.578 -3.060 1.00 89.00 173 LEU A N 1
ATOM 1424 C CA . LEU A 1 173 ? 14.105 -6.758 -4.264 1.00 89.00 173 LEU A CA 1
ATOM 1425 C C . LEU A 1 173 ? 14.596 -7.538 -5.480 1.00 89.00 173 LEU A C 1
ATOM 1427 O O . LEU A 1 173 ? 14.128 -7.269 -6.579 1.00 89.00 173 LEU A O 1
ATOM 1431 N N . ALA A 1 174 ? 15.494 -8.512 -5.317 1.00 89.25 174 ALA A N 1
ATOM 1432 C CA . ALA A 1 174 ? 15.895 -9.391 -6.413 1.00 89.25 174 ALA A CA 1
ATOM 1433 C C . ALA A 1 174 ? 14.705 -10.212 -6.924 1.00 89.25 174 ALA A C 1
ATOM 1435 O O . ALA A 1 174 ? 14.465 -10.227 -8.126 1.00 89.25 174 ALA A O 1
ATOM 1436 N N . CYS A 1 175 ? 13.922 -10.834 -6.033 1.00 91.38 175 CYS A N 1
ATOM 1437 C CA . CYS A 1 175 ? 12.733 -11.587 -6.438 1.00 91.38 175 CYS A CA 1
ATOM 1438 C C . CYS A 1 175 ? 11.703 -10.697 -7.145 1.00 91.38 175 CYS A C 1
ATOM 1440 O O . CYS A 1 175 ? 11.174 -11.086 -8.182 1.00 91.38 175 CYS A O 1
ATOM 1442 N N . ILE A 1 176 ? 11.441 -9.499 -6.611 1.00 92.88 176 ILE A N 1
ATOM 1443 C CA . ILE A 1 176 ? 10.538 -8.532 -7.250 1.00 92.88 176 ILE A CA 1
ATOM 1444 C C . ILE A 1 176 ? 11.092 -8.092 -8.610 1.00 92.88 176 ILE A C 1
ATOM 1446 O O . ILE A 1 176 ? 10.347 -8.052 -9.582 1.00 92.88 176 ILE A O 1
ATOM 1450 N N . GLY A 1 177 ? 12.388 -7.795 -8.701 1.00 93.75 177 GLY A N 1
ATOM 1451 C CA . GLY A 1 177 ? 13.038 -7.361 -9.936 1.00 93.75 177 GLY A CA 1
ATOM 1452 C C . GLY A 1 177 ? 13.013 -8.423 -11.035 1.00 93.75 177 GLY A C 1
ATOM 1453 O O . GLY A 1 177 ? 12.755 -8.101 -12.192 1.00 93.75 177 GLY A O 1
ATOM 1454 N N . GLU A 1 178 ? 13.220 -9.695 -10.690 1.00 93.56 178 GLU A N 1
ATOM 1455 C CA . GLU A 1 178 ? 13.095 -10.816 -11.630 1.00 93.56 178 GLU A CA 1
ATOM 1456 C C . GLU A 1 178 ? 11.661 -10.961 -12.159 1.00 93.56 178 GLU A C 1
ATOM 1458 O O . GLU A 1 178 ? 11.462 -11.120 -13.367 1.00 93.56 178 GLU A O 1
ATOM 1463 N N . ASP A 1 179 ? 10.666 -10.862 -11.275 1.00 95.75 179 ASP A N 1
ATOM 1464 C CA . ASP A 1 179 ? 9.255 -10.942 -11.653 1.00 95.75 179 ASP A CA 1
ATOM 1465 C C . ASP A 1 179 ? 8.830 -9.724 -12.502 1.00 95.75 179 ASP A C 1
ATOM 1467 O O . ASP A 1 179 ? 8.134 -9.887 -13.505 1.00 95.75 179 ASP A O 1
ATOM 1471 N N . LEU A 1 180 ? 9.317 -8.517 -12.181 1.00 96.94 180 LEU A N 1
ATOM 1472 C CA . LEU A 1 180 ? 9.121 -7.311 -12.999 1.00 96.94 180 LEU A CA 1
ATOM 1473 C C . LEU A 1 180 ? 9.750 -7.455 -14.385 1.00 96.94 180 LEU A C 1
ATOM 1475 O O . LEU A 1 180 ? 9.108 -7.128 -15.379 1.00 96.94 180 LEU A O 1
ATOM 1479 N N . PHE A 1 181 ? 10.978 -7.973 -14.483 1.00 96.06 181 PHE A N 1
ATOM 1480 C CA . PHE A 1 181 ? 11.612 -8.234 -15.776 1.00 96.06 181 PHE A CA 1
ATOM 1481 C C . PHE A 1 181 ? 10.783 -9.189 -16.629 1.00 96.06 181 PHE A C 1
ATOM 1483 O O . PHE A 1 181 ? 10.612 -8.945 -17.824 1.00 96.06 181 PHE A O 1
ATOM 1490 N N . TYR A 1 182 ? 10.270 -10.266 -16.028 1.00 96.56 182 TYR A N 1
ATOM 1491 C CA . TYR A 1 182 ? 9.391 -11.199 -16.722 1.00 96.56 182 TYR A CA 1
ATOM 1492 C C . TYR A 1 182 ? 8.137 -10.493 -17.251 1.00 96.56 182 TYR A C 1
ATOM 1494 O O . TYR A 1 182 ? 7.849 -10.591 -18.443 1.00 96.56 182 TYR A O 1
ATOM 1502 N N . LEU A 1 183 ? 7.430 -9.745 -16.401 1.00 97.94 183 LEU A N 1
ATOM 1503 C CA . LEU A 1 183 ? 6.199 -9.051 -16.786 1.00 97.94 183 LEU A CA 1
ATOM 1504 C C . LEU A 1 183 ? 6.451 -8.014 -17.889 1.00 97.94 183 LEU A C 1
ATOM 1506 O O . LEU A 1 183 ? 5.811 -8.053 -18.939 1.00 97.94 183 LEU A O 1
ATOM 1510 N N . ILE A 1 184 ? 7.472 -7.170 -17.722 1.00 98.06 184 ILE A N 1
ATOM 1511 C CA . ILE A 1 184 ? 7.841 -6.149 -18.710 1.00 98.06 184 ILE A CA 1
ATOM 1512 C C . ILE A 1 184 ? 8.266 -6.794 -20.034 1.00 98.06 184 ILE A C 1
ATOM 1514 O O . ILE A 1 184 ? 7.906 -6.287 -21.092 1.00 98.06 184 ILE A O 1
ATOM 1518 N N . LYS A 1 185 ? 8.972 -7.934 -20.022 1.00 97.44 185 LYS A N 1
ATOM 1519 C CA . LYS A 1 185 ? 9.312 -8.674 -21.251 1.00 97.44 185 LYS A CA 1
ATOM 1520 C C . LYS A 1 185 ? 8.073 -9.107 -22.025 1.00 97.44 185 LYS A C 1
ATOM 1522 O O . LYS A 1 185 ? 8.079 -9.052 -23.254 1.00 97.44 185 LYS A O 1
ATOM 1527 N N . MET A 1 186 ? 7.041 -9.557 -21.315 1.00 97.69 186 MET A N 1
ATOM 1528 C CA . MET A 1 186 ? 5.799 -10.028 -21.922 1.00 97.69 186 MET A CA 1
ATOM 1529 C C . MET A 1 186 ? 4.932 -8.874 -22.437 1.00 97.69 186 MET A C 1
ATOM 1531 O O . MET A 1 186 ? 4.303 -9.015 -23.484 1.00 97.69 186 MET A O 1
ATOM 1535 N N . SER A 1 187 ? 4.914 -7.740 -21.734 1.00 97.75 187 SER A N 1
ATOM 1536 C CA . SER A 1 187 ? 4.040 -6.604 -22.052 1.00 97.75 187 SER A CA 1
ATOM 1537 C C . SER A 1 187 ? 4.688 -5.543 -22.955 1.00 97.75 187 SER A C 1
ATOM 1539 O O . SER A 1 187 ? 4.003 -4.949 -23.784 1.00 97.75 187 SER A O 1
ATOM 1541 N N . SER A 1 188 ? 5.996 -5.298 -22.830 1.00 97.94 188 SER A N 1
ATOM 1542 C CA . SER A 1 188 ? 6.742 -4.292 -23.602 1.00 97.94 188 SER A CA 1
ATOM 1543 C C . SER A 1 188 ? 8.185 -4.747 -23.899 1.00 97.94 188 SER A C 1
ATOM 1545 O O . SER A 1 188 ? 9.133 -4.366 -23.201 1.00 97.94 188 SER A O 1
ATOM 1547 N N . PRO A 1 189 ? 8.400 -5.540 -24.972 1.00 97.19 189 PRO A N 1
ATOM 1548 C CA . PRO A 1 189 ? 9.725 -6.056 -25.334 1.00 97.19 189 PRO A CA 1
ATOM 1549 C C . PRO A 1 189 ? 10.792 -4.973 -25.563 1.00 97.19 189 PRO A C 1
ATOM 1551 O O . PRO A 1 189 ? 11.966 -5.188 -25.259 1.00 97.19 189 PRO A O 1
ATOM 1554 N N . SER A 1 190 ? 10.403 -3.802 -26.081 1.00 96.00 190 SER A N 1
ATOM 1555 C CA . SER A 1 190 ? 11.319 -2.675 -26.309 1.00 96.00 190 SER A CA 1
ATOM 1556 C C . SER A 1 190 ? 11.817 -2.064 -24.998 1.00 96.00 190 SER A C 1
ATOM 1558 O O . SER A 1 190 ? 13.020 -1.851 -24.840 1.00 96.00 190 SER A O 1
ATOM 1560 N N . LEU A 1 191 ? 10.916 -1.851 -24.032 1.00 96.25 191 LEU A N 1
ATOM 1561 C CA . LEU A 1 191 ? 11.279 -1.399 -22.689 1.00 96.25 191 LEU A CA 1
ATOM 1562 C C . LEU A 1 191 ? 12.112 -2.455 -21.962 1.00 96.25 191 LEU A C 1
ATOM 1564 O O . LEU A 1 191 ? 13.120 -2.118 -21.346 1.00 96.25 191 LEU A O 1
ATOM 1568 N N . PHE A 1 192 ? 11.754 -3.736 -22.088 1.00 96.06 192 PHE A N 1
ATOM 1569 C CA . PHE A 1 192 ? 12.561 -4.827 -21.546 1.00 96.06 192 PHE A CA 1
ATOM 1570 C C . PHE A 1 192 ? 13.993 -4.782 -22.078 1.00 96.06 192 PHE A C 1
ATOM 1572 O O . PHE A 1 192 ? 14.921 -4.835 -21.284 1.00 96.06 192 PHE A O 1
ATOM 1579 N N . LYS A 1 193 ? 14.195 -4.622 -23.392 1.00 93.38 193 LYS A N 1
ATOM 1580 C CA . LYS A 1 193 ? 15.538 -4.530 -23.985 1.00 93.38 193 LYS A CA 1
ATOM 1581 C C . LYS A 1 193 ? 16.335 -3.340 -23.433 1.00 93.38 193 LYS A C 1
ATOM 1583 O O . LYS A 1 193 ? 17.538 -3.464 -23.206 1.00 93.38 193 LYS A O 1
ATOM 1588 N N . LEU A 1 194 ? 15.671 -2.204 -23.207 1.00 92.44 194 LEU A N 1
ATOM 1589 C CA . LEU A 1 194 ? 16.281 -1.030 -22.583 1.00 92.44 194 LEU A CA 1
ATOM 1590 C C . LEU A 1 194 ? 16.724 -1.337 -21.143 1.00 92.44 194 LEU A C 1
ATOM 1592 O O . LEU A 1 194 ? 17.888 -1.127 -20.813 1.00 92.44 194 LEU A O 1
ATOM 1596 N N . LEU A 1 195 ? 15.838 -1.886 -20.308 1.00 93.12 195 LEU A N 1
ATOM 1597 C CA . LEU A 1 195 ? 16.143 -2.228 -18.912 1.00 93.12 195 LEU A CA 1
ATOM 1598 C C . LEU A 1 195 ? 17.140 -3.393 -18.795 1.00 93.12 195 LEU A C 1
ATOM 1600 O O . LEU A 1 195 ? 17.993 -3.406 -17.921 1.00 93.12 195 LEU A O 1
ATOM 1604 N N . GLU A 1 196 ? 17.102 -4.375 -19.692 1.00 92.06 196 GLU A N 1
ATOM 1605 C CA . GLU A 1 196 ? 18.054 -5.491 -19.695 1.00 92.06 196 GLU A CA 1
ATOM 1606 C C . GLU A 1 196 ? 19.487 -4.999 -19.952 1.00 92.06 196 GLU A C 1
ATOM 1608 O O . GLU A 1 196 ? 20.449 -5.574 -19.436 1.00 92.06 196 GLU A O 1
ATOM 1613 N N . SER A 1 197 ? 19.648 -3.890 -20.682 1.00 88.94 197 SER A N 1
ATOM 1614 C CA . SER A 1 197 ? 20.964 -3.290 -20.906 1.00 88.94 197 SER A CA 1
ATOM 1615 C C . SER A 1 197 ? 21.625 -2.784 -19.614 1.00 88.94 197 SER A C 1
ATOM 1617 O O . SER A 1 197 ? 22.852 -2.819 -19.522 1.00 88.94 197 SER A O 1
ATOM 1619 N N . THR A 1 198 ? 20.847 -2.432 -18.578 1.00 87.81 198 THR A N 1
ATOM 1620 C CA . THR A 1 198 ? 21.373 -2.008 -17.264 1.00 87.81 198 THR A CA 1
ATOM 1621 C C . THR A 1 198 ? 21.804 -3.175 -16.375 1.00 87.81 198 THR A C 1
ATOM 1623 O O . THR A 1 198 ? 22.557 -2.996 -15.412 1.00 87.81 198 THR A O 1
ATOM 1626 N N . ARG A 1 199 ? 21.363 -4.397 -16.693 1.00 84.50 199 ARG A N 1
ATOM 1627 C CA . ARG A 1 199 ? 21.649 -5.602 -15.903 1.00 84.50 199 ARG A CA 1
ATOM 1628 C C . ARG A 1 199 ? 23.106 -6.053 -16.018 1.00 84.50 199 ARG A C 1
ATOM 1630 O O . ARG A 1 199 ? 23.652 -6.614 -15.078 1.00 84.50 199 ARG A O 1
ATOM 1637 N N . LYS A 1 200 ? 23.778 -5.788 -17.143 1.00 70.19 200 LYS A N 1
ATOM 1638 C CA . LYS A 1 200 ? 25.156 -6.269 -17.385 1.00 70.19 200 LYS A CA 1
ATOM 1639 C C . LYS A 1 200 ? 26.183 -5.760 -16.364 1.00 70.19 200 LYS A C 1
ATOM 1641 O O . LYS A 1 200 ? 27.207 -6.407 -16.178 1.00 70.19 200 LYS A O 1
ATOM 1646 N N . ASN A 1 201 ? 25.878 -4.661 -15.673 1.00 63.38 201 ASN A N 1
ATOM 1647 C CA . ASN A 1 201 ? 26.763 -4.026 -14.697 1.00 63.38 201 ASN A CA 1
ATOM 1648 C C . ASN A 1 201 ? 26.269 -4.163 -13.241 1.00 63.38 201 ASN A C 1
ATOM 1650 O O . ASN A 1 201 ? 26.894 -3.626 -12.324 1.00 63.38 201 ASN A O 1
ATOM 1654 N N . SER A 1 202 ? 25.135 -4.836 -12.993 1.00 61.41 202 SER A N 1
ATOM 1655 C CA . SER A 1 202 ? 24.445 -4.761 -11.701 1.00 61.41 202 SER A CA 1
ATOM 1656 C C . SER A 1 202 ? 23.621 -6.019 -11.373 1.00 61.41 202 SER A C 1
ATOM 1658 O O . SER A 1 202 ? 23.165 -6.728 -12.262 1.00 61.41 202 SER A O 1
ATOM 1660 N N . SER A 1 203 ? 23.435 -6.338 -10.085 1.00 73.19 203 SER A N 1
ATOM 1661 C CA . SER A 1 203 ? 22.477 -7.377 -9.675 1.00 73.19 203 SER A CA 1
ATOM 1662 C C . SER A 1 203 ? 21.049 -6.954 -10.033 1.00 73.19 203 SER A C 1
ATOM 1664 O O . SER A 1 203 ? 20.748 -5.764 -10.022 1.00 73.19 203 SER A O 1
ATOM 1666 N N . ASP A 1 204 ? 20.144 -7.901 -10.284 1.00 70.69 204 ASP A N 1
ATOM 1667 C CA . ASP A 1 204 ? 18.747 -7.615 -10.665 1.00 70.69 204 ASP A CA 1
ATOM 1668 C C . ASP A 1 204 ? 18.049 -6.653 -9.689 1.00 70.69 204 ASP A C 1
ATOM 1670 O O . ASP A 1 204 ? 17.315 -5.760 -10.113 1.00 70.69 204 ASP A O 1
ATOM 1674 N N . SER A 1 205 ? 18.365 -6.766 -8.392 1.00 71.81 205 SER A N 1
ATOM 1675 C CA . SER A 1 205 ? 17.886 -5.854 -7.347 1.00 71.81 205 SER A CA 1
ATOM 1676 C C . SER A 1 205 ? 18.224 -4.389 -7.630 1.00 71.81 205 SER A C 1
ATOM 1678 O O . SER A 1 205 ? 17.397 -3.516 -7.388 1.00 71.81 205 SER A O 1
ATOM 1680 N N . ARG A 1 206 ? 19.407 -4.110 -8.195 1.00 80.56 206 ARG A N 1
ATOM 1681 C CA . ARG A 1 206 ? 19.859 -2.752 -8.511 1.00 80.56 206 ARG A CA 1
ATOM 1682 C C . ARG A 1 206 ? 19.027 -2.123 -9.614 1.00 80.56 206 ARG A C 1
ATOM 1684 O O . ARG A 1 206 ? 18.687 -0.960 -9.479 1.00 80.56 206 ARG A O 1
ATOM 1691 N N . THR A 1 207 ? 18.646 -2.876 -10.647 1.00 84.81 207 THR A N 1
ATOM 1692 C CA . THR A 1 207 ? 17.903 -2.313 -11.792 1.00 84.81 207 THR A CA 1
ATOM 1693 C C . THR A 1 207 ? 16.556 -1.711 -11.379 1.00 84.81 207 THR A C 1
ATOM 1695 O O . THR A 1 207 ? 16.118 -0.734 -11.977 1.00 84.81 207 THR A O 1
ATOM 1698 N N . PHE A 1 208 ? 15.928 -2.223 -10.318 1.00 91.44 208 PHE A N 1
ATOM 1699 C CA . PHE A 1 208 ? 14.633 -1.739 -9.838 1.00 91.44 208 PHE A CA 1
ATOM 1700 C C . PHE A 1 208 ? 14.694 -1.042 -8.475 1.00 91.44 208 PHE A C 1
ATOM 1702 O O . PHE A 1 208 ? 13.655 -0.882 -7.835 1.00 91.44 208 PHE A O 1
ATOM 1709 N N . MET A 1 209 ? 15.858 -0.561 -8.018 1.00 91.94 209 MET A N 1
ATOM 1710 C CA . MET A 1 209 ? 15.945 0.123 -6.711 1.00 91.94 209 MET A CA 1
ATOM 1711 C C . MET A 1 209 ? 15.056 1.364 -6.615 1.00 91.94 209 MET A C 1
ATOM 1713 O O . MET A 1 209 ? 14.639 1.717 -5.517 1.00 91.94 209 MET A O 1
ATOM 1717 N N . PHE A 1 210 ? 14.730 2.013 -7.737 1.00 94.12 210 PHE A N 1
ATOM 1718 C CA . PHE A 1 210 ? 13.796 3.146 -7.743 1.00 94.12 210 PHE A CA 1
ATOM 1719 C C . PHE A 1 210 ? 12.379 2.754 -7.284 1.00 94.12 210 PHE A C 1
ATOM 1721 O O . PHE A 1 210 ? 11.631 3.610 -6.828 1.00 94.12 210 PHE A O 1
ATOM 1728 N N . THR A 1 211 ? 12.015 1.467 -7.354 1.00 95.25 211 THR A N 1
ATOM 1729 C CA . THR A 1 211 ? 10.711 0.956 -6.895 1.00 95.25 211 THR A CA 1
ATOM 1730 C C . THR A 1 211 ? 10.660 0.705 -5.388 1.00 95.25 211 THR A C 1
ATOM 1732 O O . THR A 1 211 ? 9.590 0.423 -4.855 1.00 95.25 211 THR A O 1
ATOM 1735 N N . LEU A 1 212 ? 11.791 0.802 -4.678 1.00 93.94 212 LEU A N 1
ATOM 1736 C CA . LEU A 1 212 ? 11.892 0.414 -3.271 1.00 93.94 212 LEU A CA 1
ATOM 1737 C C . LEU A 1 212 ? 10.848 1.114 -2.390 1.00 93.94 212 LEU A C 1
ATOM 1739 O O . LEU A 1 212 ? 10.133 0.454 -1.635 1.00 93.94 212 LEU A O 1
ATOM 1743 N N . SER A 1 213 ? 10.733 2.438 -2.512 1.00 95.25 213 SER A N 1
ATOM 1744 C CA . SER A 1 213 ? 9.736 3.214 -1.769 1.00 95.25 213 SER A CA 1
ATOM 1745 C C . SER A 1 213 ? 8.312 2.829 -2.164 1.00 95.25 213 SER A C 1
ATOM 1747 O O . SER A 1 213 ? 7.456 2.718 -1.289 1.00 95.25 213 SER A O 1
ATOM 1749 N N . TRP A 1 214 ? 8.063 2.533 -3.443 1.00 96.94 214 TRP A N 1
ATOM 1750 C CA . TRP A 1 214 ? 6.740 2.161 -3.951 1.00 96.94 214 TRP A CA 1
ATOM 1751 C C . TRP A 1 214 ? 6.252 0.857 -3.332 1.00 96.94 214 TRP A C 1
ATOM 1753 O O . TRP A 1 214 ? 5.099 0.772 -2.917 1.00 96.94 214 TRP A O 1
A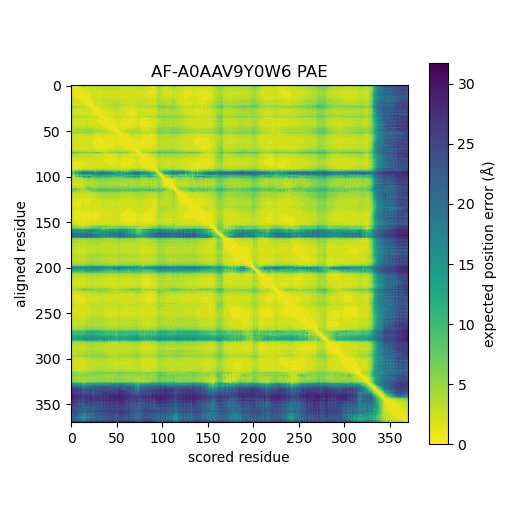TOM 1763 N N . VAL A 1 215 ? 7.133 -0.144 -3.227 1.00 94.69 215 VAL A N 1
ATOM 1764 C CA . VAL A 1 215 ? 6.768 -1.436 -2.642 1.00 94.69 215 VAL A CA 1
ATOM 1765 C C . VAL A 1 215 ? 6.647 -1.342 -1.121 1.00 94.69 215 VAL A C 1
ATOM 1767 O O . VAL A 1 215 ? 5.655 -1.807 -0.567 1.00 94.69 215 VAL A O 1
ATOM 1770 N N . ILE A 1 216 ? 7.631 -0.745 -0.433 1.00 93.94 216 ILE A N 1
ATOM 1771 C CA . ILE A 1 216 ? 7.636 -0.704 1.040 1.00 93.94 216 ILE A CA 1
ATOM 1772 C C . ILE A 1 216 ? 6.466 0.117 1.570 1.00 93.94 216 ILE A C 1
ATOM 1774 O O . ILE A 1 216 ? 5.859 -0.280 2.560 1.00 93.94 216 ILE A O 1
ATOM 1778 N N . THR A 1 217 ? 6.151 1.240 0.922 1.00 96.12 217 THR A N 1
ATOM 1779 C CA . THR A 1 217 ? 5.114 2.175 1.389 1.00 96.12 217 THR A CA 1
ATOM 1780 C C . THR A 1 217 ? 3.789 2.004 0.652 1.00 96.12 217 THR A C 1
ATOM 1782 O O . THR A 1 217 ? 2.844 2.731 0.924 1.00 96.12 217 THR A O 1
ATOM 1785 N N . TRP A 1 218 ? 3.677 1.057 -0.286 1.00 96.88 218 TRP A N 1
ATOM 1786 C CA . TRP A 1 218 ? 2.476 0.904 -1.120 1.00 96.88 218 TRP A CA 1
ATOM 1787 C C . TRP A 1 218 ? 2.080 2.224 -1.808 1.00 96.88 218 TRP A C 1
ATOM 1789 O O . TRP A 1 218 ? 0.913 2.612 -1.822 1.00 96.88 218 TRP A O 1
ATOM 1799 N N . PHE A 1 219 ? 3.082 2.921 -2.355 1.00 97.44 219 PHE A N 1
ATOM 1800 C CA . PHE A 1 219 ? 3.007 4.265 -2.950 1.00 97.44 219 PHE A CA 1
ATOM 1801 C C . PHE A 1 219 ? 2.610 5.413 -2.007 1.00 97.44 219 PHE A C 1
ATOM 1803 O O . PHE A 1 219 ? 2.582 6.560 -2.460 1.00 97.44 219 PHE A O 1
ATOM 1810 N N . SER A 1 220 ? 2.343 5.176 -0.718 1.00 96.69 220 SER A N 1
ATOM 1811 C CA . SER A 1 220 ? 1.900 6.251 0.179 1.00 96.69 220 SER A CA 1
ATOM 1812 C C . SER A 1 220 ? 2.972 7.305 0.454 1.00 96.69 220 SER A C 1
ATOM 1814 O O . SER A 1 220 ? 2.630 8.443 0.746 1.00 96.69 220 SER A O 1
ATOM 1816 N N . HIS A 1 221 ? 4.251 6.966 0.278 1.00 96.19 221 HIS A N 1
ATOM 1817 C CA . HIS A 1 221 ? 5.345 7.937 0.331 1.00 96.19 221 HIS A CA 1
ATOM 1818 C C . HIS A 1 221 ? 5.389 8.866 -0.895 1.00 96.19 221 HIS A C 1
ATOM 1820 O O . HIS A 1 221 ? 5.928 9.967 -0.841 1.00 96.19 221 HIS A O 1
ATOM 1826 N N . ASN A 1 222 ? 4.868 8.409 -2.035 1.00 95.75 222 ASN A N 1
ATOM 1827 C CA . ASN A 1 222 ? 5.056 9.063 -3.330 1.00 95.75 222 ASN A CA 1
ATOM 1828 C C . ASN A 1 222 ? 3.849 9.885 -3.786 1.00 95.75 222 ASN A C 1
ATOM 1830 O O . ASN A 1 222 ? 3.980 10.732 -4.668 1.00 95.75 222 ASN A O 1
ATOM 1834 N N . ILE A 1 223 ? 2.676 9.624 -3.214 1.00 95.12 223 ILE A N 1
ATOM 1835 C CA . ILE A 1 223 ? 1.436 10.328 -3.527 1.00 95.12 223 ILE A CA 1
ATOM 1836 C C . ILE A 1 223 ? 1.118 11.249 -2.353 1.00 95.12 223 ILE A C 1
ATOM 1838 O O . ILE A 1 223 ? 1.011 10.792 -1.219 1.00 95.12 223 ILE A O 1
ATOM 1842 N N . SER A 1 224 ? 0.952 12.545 -2.632 1.00 90.62 224 SER A N 1
ATOM 1843 C CA . SER A 1 224 ? 0.611 13.539 -1.606 1.00 90.62 224 SER A CA 1
ATOM 1844 C C . SER A 1 224 ? -0.665 13.154 -0.853 1.00 90.62 224 SER A C 1
ATOM 1846 O O . SER A 1 224 ? -1.641 12.714 -1.467 1.00 90.62 224 SER A O 1
ATOM 1848 N N . ILE A 1 225 ? -0.693 13.397 0.463 1.00 84.19 225 ILE A N 1
ATOM 1849 C CA . ILE A 1 225 ? -1.902 13.217 1.276 1.00 84.19 225 ILE A CA 1
ATOM 1850 C C . ILE A 1 225 ? -3.031 14.143 0.819 1.00 84.19 225 ILE A C 1
ATOM 1852 O O . ILE A 1 225 ? -4.188 13.802 0.990 1.00 84.19 225 ILE A O 1
ATOM 1856 N N . GLU A 1 226 ? -2.733 15.267 0.163 1.00 87.38 226 GLU A N 1
ATOM 1857 C CA . GLU A 1 226 ? -3.758 16.140 -0.431 1.00 87.38 226 GLU A CA 1
ATOM 1858 C C . GLU A 1 226 ? -4.607 15.395 -1.477 1.00 87.38 226 GLU A C 1
ATOM 1860 O O . GLU A 1 226 ? -5.775 15.709 -1.691 1.00 87.38 226 GLU A O 1
ATOM 1865 N N . ASN A 1 227 ? -4.048 14.333 -2.066 1.00 93.31 227 ASN A N 1
ATOM 1866 C CA . ASN A 1 227 ? -4.727 13.415 -2.970 1.00 93.31 227 ASN A CA 1
ATOM 1867 C C . ASN A 1 227 ? -5.279 12.176 -2.231 1.00 93.31 227 ASN A C 1
ATOM 1869 O O . ASN A 1 227 ? -5.244 11.063 -2.769 1.00 93.31 227 ASN A O 1
ATOM 1873 N N . THR A 1 228 ? -5.822 12.348 -1.015 1.00 92.56 228 THR A N 1
ATOM 1874 C CA . THR A 1 228 ? -6.378 11.262 -0.175 1.00 92.56 228 THR A CA 1
ATOM 1875 C C . THR A 1 228 ? -7.317 10.335 -0.942 1.00 92.56 228 THR A C 1
ATOM 1877 O O . THR A 1 228 ? -7.251 9.120 -0.791 1.00 92.56 228 THR A O 1
ATOM 1880 N N . ASN A 1 229 ? -8.172 10.879 -1.810 1.00 94.50 229 ASN A N 1
ATOM 1881 C CA . ASN A 1 229 ? -9.117 10.084 -2.593 1.00 94.50 229 ASN A CA 1
ATOM 1882 C C . ASN A 1 229 ? -8.435 9.087 -3.538 1.00 94.50 229 ASN A C 1
ATOM 1884 O O . ASN A 1 229 ? -8.939 7.971 -3.695 1.00 94.50 229 ASN A O 1
ATOM 1888 N N . ILE A 1 230 ? -7.309 9.478 -4.146 1.00 95.94 230 ILE A N 1
ATOM 1889 C CA . ILE A 1 230 ? -6.494 8.597 -4.989 1.00 95.94 230 ILE A CA 1
ATOM 1890 C C . ILE A 1 230 ? -5.835 7.541 -4.108 1.00 95.94 230 ILE A C 1
ATOM 1892 O O . ILE A 1 230 ? -5.954 6.357 -4.406 1.00 95.94 230 ILE A O 1
ATOM 1896 N N . LEU A 1 231 ? -5.212 7.943 -2.996 1.00 96.38 231 LEU A N 1
ATOM 1897 C CA . LEU A 1 231 ? -4.608 7.004 -2.047 1.00 96.38 231 LEU A CA 1
ATOM 1898 C C . LEU A 1 231 ? -5.617 5.957 -1.575 1.00 96.38 231 LEU A C 1
ATOM 1900 O O . LEU A 1 231 ? -5.348 4.762 -1.662 1.00 96.38 231 LEU A O 1
ATOM 1904 N N . PHE A 1 232 ? -6.810 6.374 -1.153 1.00 96.94 232 PHE A N 1
ATOM 1905 C CA . PHE A 1 232 ? -7.837 5.440 -0.712 1.00 96.94 232 PHE A CA 1
ATOM 1906 C C . PHE A 1 232 ? -8.287 4.507 -1.831 1.00 96.94 232 PHE A C 1
ATOM 1908 O O . PHE A 1 232 ? -8.415 3.309 -1.600 1.00 96.94 232 PHE A O 1
ATOM 1915 N N . TYR A 1 233 ? -8.466 5.029 -3.047 1.00 96.38 233 TYR A N 1
ATOM 1916 C CA . TYR A 1 233 ? -8.781 4.210 -4.214 1.00 96.38 233 TYR A CA 1
ATOM 1917 C C . TYR A 1 233 ? -7.692 3.164 -4.502 1.00 96.38 233 TYR A C 1
ATOM 1919 O O . TYR A 1 233 ? -8.001 2.000 -4.762 1.00 96.38 233 TYR A O 1
ATOM 1927 N N . LEU A 1 234 ? -6.411 3.529 -4.421 1.00 97.44 234 LEU A N 1
ATOM 1928 C CA . LEU A 1 234 ? -5.311 2.584 -4.620 1.00 97.44 234 LEU A CA 1
ATOM 1929 C C . LEU A 1 234 ? -5.254 1.533 -3.507 1.00 97.44 234 LEU A C 1
ATOM 1931 O O . LEU A 1 234 ? -5.134 0.344 -3.797 1.00 97.44 234 LEU A O 1
ATOM 1935 N N . PHE A 1 235 ? -5.428 1.928 -2.247 1.00 97.88 235 PHE A N 1
ATOM 1936 C CA . PHE A 1 235 ? -5.463 0.986 -1.130 1.00 97.88 235 PHE A CA 1
ATOM 1937 C C . PHE A 1 235 ? -6.664 0.036 -1.200 1.00 97.88 235 PHE A C 1
ATOM 1939 O O . PHE A 1 235 ? -6.492 -1.153 -0.956 1.00 97.88 235 PHE A O 1
ATOM 1946 N N . GLU A 1 236 ? -7.847 0.492 -1.621 1.00 96.69 236 GLU A N 1
ATOM 1947 C CA . GLU A 1 236 ? -8.994 -0.390 -1.897 1.00 96.69 236 GLU A CA 1
ATOM 1948 C C . GLU A 1 236 ? -8.618 -1.469 -2.914 1.00 96.69 236 GLU A C 1
ATOM 1950 O O . GLU A 1 236 ? -8.896 -2.651 -2.713 1.00 96.69 236 GLU A O 1
ATOM 1955 N N . ASN A 1 237 ? -7.906 -1.084 -3.974 1.00 96.81 237 ASN A N 1
ATOM 1956 C CA . ASN A 1 237 ? -7.394 -2.015 -4.971 1.00 96.81 237 ASN A CA 1
ATOM 1957 C C . ASN A 1 237 ? -6.361 -2.991 -4.400 1.00 96.81 237 ASN A C 1
ATOM 1959 O O . ASN A 1 237 ? -6.437 -4.188 -4.679 1.00 96.81 237 ASN A O 1
ATOM 1963 N N . PHE A 1 238 ? -5.409 -2.513 -3.604 1.00 97.25 238 PHE A N 1
ATOM 1964 C CA . PHE A 1 238 ? -4.377 -3.356 -3.004 1.00 97.25 238 PHE A CA 1
ATOM 1965 C C . PHE A 1 238 ? -4.962 -4.354 -2.000 1.00 97.25 238 PHE A C 1
ATOM 1967 O O . PHE A 1 238 ? -4.658 -5.546 -2.060 1.00 97.25 238 PHE A O 1
ATOM 1974 N N . ILE A 1 239 ? -5.867 -3.896 -1.135 1.00 96.94 239 ILE A N 1
ATOM 1975 C CA . ILE A 1 239 ? -6.540 -4.722 -0.129 1.00 96.94 239 ILE A CA 1
ATOM 1976 C C . ILE A 1 239 ? -7.469 -5.751 -0.796 1.00 96.94 239 ILE A C 1
ATOM 1978 O O . ILE A 1 239 ? -7.564 -6.899 -0.351 1.00 96.94 239 ILE A O 1
ATOM 1982 N N . ASN A 1 240 ? -8.129 -5.377 -1.896 1.00 95.62 240 ASN A N 1
ATOM 1983 C CA . ASN A 1 240 ? -9.004 -6.290 -2.624 1.00 95.62 240 ASN A CA 1
ATOM 1984 C C . ASN A 1 240 ? -8.241 -7.453 -3.283 1.00 95.62 240 ASN A C 1
ATOM 1986 O O . ASN A 1 240 ? -8.795 -8.539 -3.473 1.00 95.62 240 ASN A O 1
ATOM 1990 N N . ASN A 1 241 ? -6.965 -7.258 -3.608 1.00 95.19 241 ASN A N 1
ATOM 1991 C CA . ASN A 1 241 ? -6.149 -8.238 -4.313 1.00 95.19 241 ASN A CA 1
ATOM 1992 C C . ASN A 1 241 ? -5.168 -8.978 -3.385 1.00 95.19 241 ASN A C 1
ATOM 1994 O O . ASN A 1 241 ? -5.016 -8.675 -2.197 1.00 95.19 241 ASN A O 1
ATOM 1998 N N . LYS A 1 242 ? -4.514 -10.016 -3.925 1.00 93.88 242 LYS A N 1
ATOM 1999 C CA . LYS A 1 242 ? -3.400 -10.689 -3.236 1.00 93.88 242 LYS A CA 1
ATOM 2000 C C . LYS A 1 242 ? -2.211 -9.722 -3.129 1.00 93.88 242 LYS A C 1
ATOM 2002 O O . LYS A 1 242 ? -2.017 -8.951 -4.061 1.00 93.88 242 LYS A O 1
ATOM 2007 N N . PRO A 1 243 ? -1.364 -9.797 -2.085 1.00 93.94 243 PRO A N 1
ATOM 2008 C CA . PRO A 1 243 ? -0.245 -8.864 -1.920 1.00 93.94 243 PRO A CA 1
ATOM 2009 C C . PRO A 1 243 ? 0.692 -8.750 -3.133 1.00 93.94 243 PRO A C 1
ATOM 2011 O O . PRO A 1 243 ? 1.125 -7.657 -3.477 1.00 93.94 243 PRO A O 1
ATOM 2014 N N . ILE A 1 244 ? 0.917 -9.859 -3.843 1.00 94.88 244 ILE A N 1
ATOM 2015 C CA . ILE A 1 244 ? 1.709 -9.916 -5.083 1.00 94.88 244 ILE A CA 1
ATOM 2016 C C . ILE A 1 244 ? 1.222 -8.946 -6.182 1.00 94.88 244 ILE A C 1
ATOM 2018 O O . ILE A 1 244 ? 1.995 -8.553 -7.050 1.00 94.88 244 ILE A O 1
ATOM 2022 N N . TYR A 1 245 ? -0.044 -8.517 -6.135 1.00 96.44 245 TYR A N 1
ATOM 2023 C CA . TYR A 1 245 ? -0.642 -7.579 -7.087 1.00 96.44 245 TYR A CA 1
ATOM 2024 C C . TYR A 1 245 ? 0.125 -6.251 -7.202 1.00 96.44 245 TYR A C 1
ATOM 2026 O O . TYR A 1 245 ? 0.139 -5.654 -8.276 1.00 96.44 245 TYR A O 1
ATOM 2034 N N . ILE A 1 246 ? 0.826 -5.817 -6.146 1.00 97.06 246 ILE A N 1
ATOM 2035 C CA . ILE A 1 246 ? 1.647 -4.596 -6.183 1.00 97.06 246 ILE A CA 1
ATOM 2036 C C . ILE A 1 246 ? 2.695 -4.619 -7.304 1.00 97.06 246 ILE A C 1
ATOM 2038 O O . ILE A 1 246 ? 3.002 -3.580 -7.878 1.00 97.06 246 ILE A O 1
ATOM 2042 N N . ILE A 1 247 ? 3.203 -5.797 -7.675 1.00 97.12 247 ILE A N 1
ATOM 2043 C CA . ILE A 1 247 ? 4.211 -5.940 -8.732 1.00 97.12 247 ILE A CA 1
ATOM 2044 C C . ILE A 1 247 ? 3.612 -5.640 -10.108 1.00 97.12 247 ILE A C 1
ATOM 2046 O O . ILE A 1 247 ? 4.221 -4.929 -10.899 1.00 97.12 247 ILE A O 1
ATOM 2050 N N . PHE A 1 248 ? 2.395 -6.113 -10.367 1.00 98.19 248 PHE A N 1
ATOM 2051 C CA . PHE A 1 248 ? 1.650 -5.825 -11.599 1.00 98.19 248 PHE A CA 1
ATOM 2052 C C . PHE A 1 248 ? 1.271 -4.353 -11.697 1.00 98.19 248 PHE A C 1
ATOM 2054 O O . PHE A 1 248 ? 1.251 -3.763 -12.772 1.00 98.19 248 PHE A O 1
ATOM 2061 N N . PHE A 1 249 ? 0.981 -3.744 -10.552 1.00 98.44 249 PHE A N 1
ATOM 2062 C CA . PHE A 1 249 ? 0.734 -2.317 -10.483 1.00 98.44 249 PHE A CA 1
ATOM 2063 C C . PHE A 1 249 ? 1.997 -1.511 -10.827 1.00 98.44 249 PHE A C 1
ATOM 2065 O O . PHE A 1 249 ? 1.937 -0.588 -11.634 1.00 98.44 249 PHE A O 1
ATOM 2072 N N . ILE A 1 250 ? 3.153 -1.892 -10.275 1.00 98.19 250 ILE A N 1
ATOM 2073 C CA . ILE A 1 250 ? 4.451 -1.266 -10.574 1.00 98.19 250 ILE A CA 1
ATOM 2074 C C . ILE A 1 250 ? 4.850 -1.462 -12.043 1.00 98.19 250 ILE A C 1
ATOM 2076 O O . ILE A 1 250 ? 5.302 -0.509 -12.673 1.00 98.19 250 ILE A O 1
ATOM 2080 N N . GLU A 1 251 ? 4.666 -2.666 -12.594 1.00 98.25 251 GLU A N 1
ATOM 2081 C CA . GLU A 1 251 ? 4.873 -2.963 -14.018 1.00 98.25 251 GLU A CA 1
ATOM 2082 C C . GLU A 1 251 ? 4.128 -1.952 -14.894 1.00 98.25 251 GLU A C 1
ATOM 2084 O O . GLU A 1 251 ? 4.727 -1.309 -15.756 1.00 98.25 251 GLU A O 1
ATOM 2089 N N . GLU A 1 252 ? 2.835 -1.770 -14.635 1.00 98.50 252 GLU A N 1
ATOM 2090 C CA . GLU A 1 252 ? 1.993 -0.886 -15.432 1.00 98.50 252 GLU A CA 1
ATOM 2091 C C . GLU A 1 252 ? 2.402 0.591 -15.284 1.00 98.50 252 GLU A C 1
ATOM 2093 O O . GLU A 1 252 ? 2.434 1.319 -16.278 1.00 98.50 252 GLU A O 1
ATOM 2098 N N . VAL A 1 253 ? 2.813 1.033 -14.085 1.00 98.38 253 VAL A N 1
ATOM 2099 C CA . VAL A 1 253 ? 3.397 2.377 -13.879 1.00 98.38 253 VAL A CA 1
ATOM 2100 C C . VAL A 1 253 ? 4.653 2.573 -14.731 1.00 98.38 253 VAL A C 1
ATOM 2102 O O . VAL A 1 253 ? 4.818 3.628 -15.346 1.00 98.38 253 VAL A O 1
ATOM 2105 N N . ILE A 1 254 ? 5.530 1.570 -14.804 1.00 98.19 254 ILE A N 1
ATOM 2106 C CA . ILE A 1 254 ? 6.760 1.634 -15.601 1.00 98.19 254 ILE A CA 1
ATOM 2107 C C . ILE A 1 254 ? 6.432 1.672 -17.102 1.00 98.19 254 ILE A C 1
ATOM 2109 O O . ILE A 1 254 ? 6.973 2.511 -17.824 1.00 98.19 254 ILE A O 1
ATOM 2113 N N . ILE A 1 255 ? 5.512 0.824 -17.569 1.00 98.38 255 ILE A N 1
ATOM 2114 C CA . ILE A 1 255 ? 5.122 0.737 -18.984 1.00 98.38 255 ILE A CA 1
ATOM 2115 C C . ILE A 1 255 ? 4.473 2.032 -19.474 1.00 98.38 255 ILE A C 1
ATOM 2117 O O . ILE A 1 255 ? 4.863 2.539 -20.525 1.00 98.38 255 ILE A O 1
ATOM 2121 N N . GLN A 1 256 ? 3.526 2.605 -18.726 1.00 97.81 256 GLN A N 1
ATOM 2122 C CA . GLN A 1 256 ? 2.838 3.831 -19.159 1.00 97.81 256 GLN A CA 1
ATOM 2123 C C . GLN A 1 256 ? 3.744 5.063 -19.209 1.00 97.81 256 GLN A C 1
ATOM 2125 O O . GLN A 1 256 ? 3.403 6.054 -19.851 1.00 97.81 256 GLN A O 1
ATOM 2130 N N . ASN A 1 257 ? 4.903 5.010 -18.556 1.00 98.00 257 ASN A N 1
ATOM 2131 C CA . ASN A 1 257 ? 5.886 6.086 -18.585 1.00 98.00 257 ASN A CA 1
ATOM 2132 C C . ASN A 1 257 ? 7.055 5.802 -19.540 1.00 98.00 257 ASN A C 1
ATOM 2134 O O . ASN A 1 257 ? 8.023 6.559 -19.542 1.00 98.00 257 ASN A O 1
ATOM 2138 N N . TYR A 1 258 ? 6.973 4.758 -20.373 1.00 97.69 258 TYR A N 1
ATOM 2139 C CA . TYR A 1 258 ? 8.056 4.392 -21.284 1.00 97.69 258 TYR A CA 1
ATOM 2140 C C . TYR A 1 258 ? 8.404 5.502 -22.282 1.00 97.69 258 TYR A C 1
ATOM 2142 O O . TYR A 1 258 ? 9.570 5.872 -22.380 1.00 97.69 258 TYR A O 1
ATOM 2150 N N . ASP A 1 259 ? 7.418 6.078 -22.973 1.00 96.94 259 ASP A N 1
ATOM 2151 C CA . ASP A 1 259 ? 7.681 7.110 -23.988 1.00 96.94 259 ASP A CA 1
ATOM 2152 C C . ASP A 1 259 ? 8.314 8.361 -23.358 1.00 96.94 259 ASP A C 1
ATOM 2154 O O . ASP A 1 259 ? 9.342 8.853 -23.817 1.00 96.94 259 ASP A O 1
ATOM 2158 N N . LYS A 1 260 ? 7.780 8.801 -22.211 1.00 97.38 260 LYS A N 1
ATOM 2159 C CA . LYS A 1 260 ? 8.326 9.928 -21.439 1.00 97.38 260 LYS A CA 1
ATOM 2160 C C . LYS A 1 260 ? 9.736 9.645 -20.911 1.00 97.38 260 LYS A C 1
ATOM 2162 O O . LYS A 1 260 ? 10.558 10.558 -20.845 1.00 97.38 260 LYS A O 1
ATOM 2167 N N . LEU A 1 261 ? 10.023 8.401 -20.524 1.00 96.75 261 LEU A N 1
ATOM 2168 C CA . LEU A 1 261 ? 11.369 7.971 -20.153 1.00 96.75 261 LEU A CA 1
ATOM 2169 C C . LEU A 1 261 ? 12.312 8.056 -21.360 1.00 96.75 261 LEU A C 1
ATOM 2171 O O . LEU A 1 261 ? 13.424 8.556 -21.219 1.00 96.75 261 LEU A O 1
ATOM 2175 N N . VAL A 1 262 ? 11.889 7.599 -22.541 1.00 95.94 262 VAL A N 1
ATOM 2176 C CA . VAL A 1 262 ? 12.696 7.690 -23.768 1.00 95.94 262 VAL A CA 1
ATOM 2177 C C . VAL A 1 262 ? 12.987 9.148 -24.115 1.00 95.94 262 VAL A C 1
ATOM 2179 O O . VAL A 1 262 ? 14.144 9.479 -24.366 1.00 95.94 262 VAL A O 1
ATOM 2182 N N . ASP A 1 263 ? 11.991 10.030 -24.046 1.00 95.88 263 ASP A N 1
ATOM 2183 C CA . ASP A 1 263 ? 12.173 11.468 -24.265 1.00 95.88 263 ASP A CA 1
ATOM 2184 C C . ASP A 1 263 ? 13.167 12.073 -23.263 1.00 95.88 263 ASP A C 1
ATOM 2186 O O . ASP A 1 263 ? 14.090 12.798 -23.646 1.00 95.88 263 ASP A O 1
ATOM 2190 N N . PHE A 1 264 ? 13.031 11.722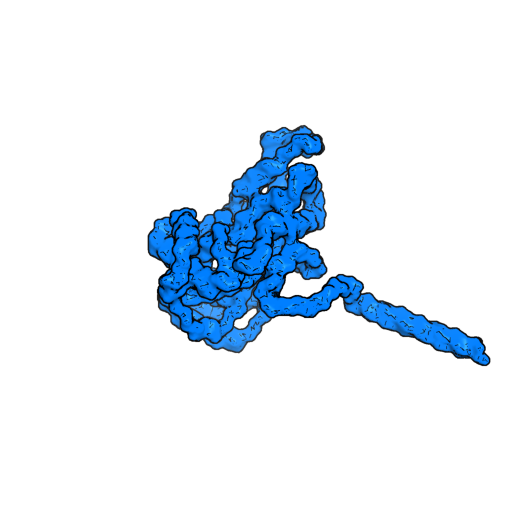 -21.980 1.00 96.69 264 PHE A N 1
ATOM 2191 C CA . PHE A 1 264 ? 13.955 12.143 -20.929 1.00 96.69 264 PHE A CA 1
ATOM 2192 C C . PHE A 1 264 ? 15.388 11.684 -21.217 1.00 96.69 264 PHE A C 1
ATOM 2194 O O . PHE A 1 264 ? 16.326 12.480 -21.125 1.00 96.69 264 PHE A O 1
ATOM 2201 N N . LEU A 1 265 ? 15.576 10.422 -21.600 1.00 95.00 265 LEU A N 1
ATOM 2202 C CA . LEU A 1 265 ? 16.890 9.890 -21.945 1.00 95.00 265 LEU A CA 1
ATOM 2203 C C . LEU A 1 265 ? 17.459 10.574 -23.196 1.00 95.00 265 LEU A C 1
ATOM 2205 O O . LEU A 1 265 ? 18.644 10.901 -23.218 1.00 95.00 265 LEU A O 1
ATOM 2209 N N . CYS A 1 266 ? 16.637 10.826 -24.219 1.00 93.88 266 CYS A N 1
ATOM 2210 C CA . CYS A 1 266 ? 17.045 11.517 -25.444 1.00 93.88 266 CYS A CA 1
ATOM 2211 C C . CYS A 1 266 ? 17.558 12.925 -25.144 1.00 93.88 266 CYS A C 1
ATOM 2213 O O . CYS A 1 266 ? 18.580 13.330 -25.700 1.00 93.88 266 CYS A O 1
ATOM 2215 N N . LEU A 1 267 ? 16.885 13.640 -24.241 1.00 95.38 267 LEU A N 1
ATOM 2216 C CA . LEU A 1 267 ? 17.274 14.979 -23.814 1.00 95.38 267 LEU A CA 1
ATOM 2217 C C . LEU A 1 267 ? 18.632 14.993 -23.093 1.00 95.38 267 LEU A C 1
ATOM 2219 O O . LEU A 1 267 ? 19.431 15.895 -23.327 1.00 95.38 267 LEU A O 1
ATOM 2223 N N . HIS A 1 268 ? 18.903 14.003 -22.238 1.00 93.31 268 HIS A N 1
ATOM 2224 C CA . HIS A 1 268 ? 20.100 13.994 -21.385 1.00 93.31 268 HIS A CA 1
ATOM 2225 C C . HIS A 1 268 ? 21.313 13.297 -22.013 1.00 93.31 268 HIS A C 1
ATOM 2227 O O . HIS A 1 268 ? 22.448 13.668 -21.723 1.00 93.31 268 HIS A O 1
ATOM 2233 N N . LEU A 1 269 ? 21.093 12.289 -22.859 1.00 90.88 269 LEU A N 1
ATOM 2234 C CA . LEU A 1 269 ? 22.159 11.485 -23.463 1.00 90.88 269 LEU A CA 1
ATOM 2235 C C . LEU A 1 269 ? 22.393 11.821 -24.938 1.00 90.88 269 LEU A C 1
ATOM 2237 O O . LEU A 1 269 ? 23.457 11.508 -25.469 1.00 90.88 269 LEU A O 1
ATOM 2241 N N . GLY A 1 270 ? 21.421 12.445 -25.608 1.00 88.88 270 GLY A N 1
ATOM 2242 C CA . GLY A 1 270 ? 21.404 12.618 -27.057 1.00 88.88 270 GLY A CA 1
ATOM 2243 C C . GLY A 1 270 ? 20.970 11.346 -27.798 1.00 88.88 270 GLY A C 1
ATOM 2244 O O . GLY A 1 270 ? 21.339 10.226 -27.443 1.00 88.88 270 GLY A O 1
ATOM 2245 N N . PHE A 1 271 ? 20.209 11.516 -28.884 1.00 82.94 271 PHE A N 1
ATOM 2246 C CA . PHE A 1 271 ? 19.614 10.409 -29.651 1.00 82.94 271 PHE A CA 1
ATOM 2247 C C . PHE A 1 271 ? 20.650 9.388 -30.158 1.00 82.94 271 PHE A C 1
ATOM 2249 O O . PHE A 1 271 ? 20.438 8.179 -30.075 1.00 82.94 271 PHE A O 1
ATOM 2256 N N . GLY A 1 272 ? 21.812 9.860 -30.628 1.00 79.44 272 GLY A N 1
ATOM 2257 C CA . GLY A 1 272 ? 22.873 8.992 -31.154 1.00 79.44 272 GLY A CA 1
ATOM 2258 C C . GLY A 1 272 ? 23.442 8.006 -30.125 1.00 79.44 272 GLY A C 1
ATOM 2259 O O . GLY A 1 272 ? 23.771 6.876 -30.484 1.00 79.44 272 GLY A O 1
ATOM 2260 N N . ASN A 1 273 ? 23.498 8.398 -28.848 1.00 77.50 273 ASN A N 1
ATOM 2261 C CA . ASN A 1 273 ? 24.006 7.552 -27.763 1.00 77.50 273 ASN A CA 1
ATOM 2262 C C . ASN A 1 273 ? 22.987 6.499 -27.306 1.00 77.50 273 ASN A C 1
ATOM 2264 O O . ASN A 1 273 ? 23.385 5.452 -26.800 1.00 77.50 273 ASN A O 1
ATOM 2268 N N . LEU A 1 274 ? 21.689 6.746 -27.511 1.00 78.38 274 LEU A N 1
ATOM 2269 C CA . LEU A 1 274 ? 20.626 5.778 -27.220 1.00 78.38 274 LEU A CA 1
ATOM 2270 C C . LEU A 1 274 ? 20.465 4.721 -28.308 1.00 78.38 274 LEU A C 1
ATOM 2272 O O . LEU A 1 274 ? 20.185 3.564 -28.010 1.00 78.38 274 LEU A O 1
ATOM 2276 N N . VAL A 1 275 ? 20.655 5.094 -29.573 1.00 77.31 275 VAL A N 1
ATOM 2277 C CA . VAL A 1 275 ? 20.642 4.120 -30.674 1.00 77.31 275 VAL A CA 1
ATOM 2278 C C . VAL A 1 275 ? 21.859 3.196 -30.576 1.00 77.31 275 VAL A C 1
ATOM 2280 O O . VAL A 1 275 ? 21.745 1.989 -30.788 1.00 77.31 275 VAL A O 1
ATOM 2283 N N . ASN A 1 276 ? 23.006 3.752 -30.182 1.00 77.31 276 ASN A N 1
ATOM 2284 C CA . ASN A 1 276 ? 24.258 3.030 -29.996 1.00 77.31 276 ASN A CA 1
ATOM 2285 C C . ASN A 1 276 ? 24.566 2.844 -28.509 1.00 77.31 276 ASN A C 1
ATOM 2287 O O . ASN A 1 276 ? 25.608 3.311 -28.045 1.00 77.31 276 ASN A O 1
ATOM 2291 N N . LEU A 1 277 ? 23.677 2.176 -27.761 1.00 75.00 277 LEU A N 1
ATOM 2292 C CA . LEU A 1 277 ? 23.949 1.770 -26.377 1.00 75.00 277 LEU A CA 1
ATOM 2293 C C . LEU A 1 277 ? 25.176 0.848 -26.345 1.00 75.00 277 LEU A C 1
ATOM 2295 O O . LEU A 1 277 ? 25.083 -0.378 -26.434 1.00 75.00 277 LEU A O 1
ATOM 2299 N N . SER A 1 278 ? 26.349 1.471 -26.268 1.00 70.00 278 SER A N 1
ATOM 2300 C CA . SER A 1 278 ? 27.620 0.810 -26.044 1.00 70.00 278 SER A CA 1
ATOM 2301 C C . SER A 1 278 ? 27.561 0.126 -24.680 1.00 70.00 278 SER A C 1
ATOM 2303 O O . SER A 1 278 ? 27.014 0.715 -23.745 1.00 70.00 278 SER A O 1
ATOM 2305 N N . PRO A 1 279 ? 28.166 -1.063 -24.514 1.00 67.56 279 PRO A N 1
ATOM 2306 C CA . PRO A 1 279 ? 28.287 -1.724 -23.212 1.00 67.56 279 PRO A CA 1
ATOM 2307 C C . PRO A 1 279 ? 28.859 -0.830 -22.097 1.00 67.56 279 PRO A C 1
ATOM 2309 O O . PRO A 1 279 ? 28.661 -1.124 -20.922 1.00 67.56 279 PRO A O 1
ATOM 2312 N N . ASN A 1 280 ? 29.552 0.253 -22.463 1.00 70.31 280 ASN A N 1
ATOM 2313 C CA . ASN A 1 280 ? 30.189 1.185 -21.536 1.00 70.31 280 ASN A CA 1
ATOM 2314 C C . ASN A 1 280 ? 29.287 2.351 -21.088 1.00 70.31 280 ASN A C 1
ATOM 2316 O O . ASN A 1 280 ? 29.658 3.063 -20.158 1.00 70.31 280 ASN A O 1
ATOM 2320 N N . ASN A 1 281 ? 28.136 2.577 -21.730 1.00 76.81 281 ASN A N 1
ATOM 2321 C CA . ASN A 1 281 ? 27.239 3.673 -21.365 1.00 76.81 281 ASN A CA 1
ATOM 2322 C C . ASN A 1 281 ? 26.258 3.193 -20.291 1.00 76.81 281 ASN A C 1
ATOM 2324 O O . ASN A 1 281 ? 25.251 2.558 -20.602 1.00 76.81 281 ASN A O 1
ATOM 2328 N N . ASP A 1 282 ? 26.549 3.498 -19.027 1.00 86.69 282 ASP A N 1
ATOM 2329 C CA . ASP A 1 282 ? 25.632 3.193 -17.932 1.00 86.69 282 ASP A CA 1
ATOM 2330 C C . ASP A 1 282 ? 24.450 4.175 -17.923 1.00 86.69 282 ASP A C 1
ATOM 2332 O O . ASP A 1 282 ? 24.563 5.322 -17.489 1.00 86.69 282 ASP A O 1
ATOM 2336 N N . ILE A 1 283 ? 23.304 3.720 -18.432 1.00 91.06 283 ILE A N 1
ATOM 2337 C CA . ILE A 1 283 ? 22.059 4.500 -18.457 1.00 91.06 283 ILE A CA 1
ATOM 2338 C C . ILE A 1 283 ? 21.232 4.348 -17.175 1.00 91.06 283 ILE A C 1
ATOM 2340 O O . ILE A 1 283 ? 20.239 5.059 -17.002 1.00 91.06 283 ILE A O 1
ATOM 2344 N N . TYR A 1 284 ? 21.617 3.441 -16.270 1.00 92.00 284 TYR A N 1
ATOM 2345 C CA . TYR A 1 284 ? 20.847 3.167 -15.061 1.00 92.00 284 TYR A CA 1
ATOM 2346 C C . TYR A 1 284 ? 20.650 4.405 -14.170 1.00 92.00 284 TYR A C 1
ATOM 2348 O O . TYR A 1 284 ? 19.510 4.631 -13.761 1.00 92.00 284 TYR A O 1
ATOM 2356 N N . PRO A 1 285 ? 21.666 5.258 -13.909 1.00 92.56 285 PRO A N 1
ATOM 2357 C CA . PRO A 1 285 ? 21.471 6.459 -13.096 1.00 92.56 285 PRO A CA 1
ATOM 2358 C C . PRO A 1 285 ? 20.372 7.386 -13.631 1.00 92.56 285 PRO A C 1
ATOM 2360 O O . PRO A 1 285 ? 19.634 7.972 -12.845 1.00 92.56 285 PRO A O 1
ATOM 2363 N N . PHE A 1 286 ? 20.213 7.478 -14.954 1.00 94.69 286 PHE A N 1
ATOM 2364 C CA . PHE A 1 286 ? 19.185 8.306 -15.587 1.00 94.69 286 PHE A CA 1
ATOM 2365 C C . PHE A 1 286 ? 17.791 7.686 -15.464 1.00 94.69 286 PHE A C 1
ATOM 2367 O O . PHE A 1 286 ? 16.838 8.394 -15.150 1.00 94.69 286 PHE A O 1
ATOM 2374 N N . ILE A 1 287 ? 17.673 6.366 -15.652 1.00 95.44 287 ILE A N 1
ATOM 2375 C CA . ILE A 1 287 ? 16.415 5.632 -15.434 1.00 95.44 287 ILE A CA 1
ATOM 2376 C C . ILE A 1 287 ? 15.985 5.747 -13.968 1.00 95.44 287 ILE A C 1
ATOM 2378 O O . ILE A 1 287 ? 14.828 6.051 -13.681 1.00 95.44 287 ILE A O 1
ATOM 2382 N N . HIS A 1 288 ? 16.926 5.546 -13.043 1.00 95.00 288 HIS A N 1
ATOM 2383 C CA . HIS A 1 288 ? 16.687 5.688 -11.613 1.00 95.00 288 HIS A CA 1
ATOM 2384 C C . HIS A 1 288 ? 16.211 7.100 -11.273 1.00 95.00 288 HIS A C 1
ATOM 2386 O O . HIS A 1 288 ? 15.170 7.252 -10.642 1.00 95.00 288 HIS A O 1
ATOM 2392 N N . LEU A 1 289 ? 16.935 8.124 -11.739 1.00 96.06 289 LEU A N 1
ATOM 2393 C CA . LEU A 1 289 ? 16.594 9.522 -11.499 1.00 96.06 289 LEU A CA 1
ATOM 2394 C C . LEU A 1 289 ? 15.206 9.872 -12.046 1.00 96.06 289 LEU A C 1
ATOM 2396 O O . LEU A 1 289 ? 14.436 10.536 -11.354 1.00 96.06 289 LEU A O 1
ATOM 2400 N N . TYR A 1 290 ? 14.874 9.409 -13.254 1.00 97.50 290 TYR A N 1
ATOM 2401 C CA . TYR A 1 290 ? 13.564 9.632 -13.862 1.00 97.50 290 TYR A CA 1
ATOM 2402 C C . TYR A 1 290 ? 12.438 9.072 -12.987 1.00 97.50 290 TYR A C 1
ATOM 2404 O O . TYR A 1 290 ? 11.529 9.808 -12.607 1.00 97.50 290 TYR A O 1
ATOM 2412 N N . PHE A 1 291 ? 12.511 7.790 -12.617 1.00 97.31 291 PHE A N 1
ATOM 2413 C CA . PHE A 1 291 ? 11.445 7.158 -11.838 1.00 97.31 291 PHE A CA 1
ATOM 2414 C C . PHE A 1 291 ? 11.392 7.637 -10.387 1.00 97.31 291 PHE A C 1
ATOM 2416 O O . PHE A 1 291 ? 10.304 7.770 -9.832 1.00 97.31 291 PHE A O 1
ATOM 2423 N N . GLN A 1 292 ? 12.535 7.957 -9.777 1.00 95.62 292 GLN A N 1
ATOM 2424 C CA . GLN A 1 292 ? 12.576 8.523 -8.429 1.00 95.62 292 GLN A CA 1
ATOM 2425 C C . GLN A 1 292 ? 11.873 9.889 -8.358 1.00 95.62 292 GLN A C 1
ATOM 2427 O O . GLN A 1 292 ? 11.282 10.216 -7.333 1.00 95.62 292 GLN A O 1
ATOM 2432 N N . ASN A 1 293 ? 11.904 10.658 -9.451 1.00 96.38 293 ASN A N 1
ATOM 2433 C CA . ASN A 1 293 ? 11.262 11.970 -9.565 1.00 96.38 293 ASN A CA 1
ATOM 2434 C C . ASN A 1 293 ? 9.969 11.931 -10.395 1.00 96.38 293 ASN A C 1
ATOM 2436 O O . ASN A 1 293 ? 9.516 12.966 -10.890 1.00 96.38 293 ASN A O 1
ATOM 2440 N N . LEU A 1 294 ? 9.371 10.748 -10.571 1.00 96.81 294 LEU A N 1
ATOM 2441 C CA . LEU A 1 294 ? 8.133 10.614 -11.323 1.00 96.81 294 LEU A CA 1
ATOM 2442 C C . LEU A 1 294 ? 7.025 11.427 -10.643 1.00 96.81 294 LEU A C 1
ATOM 2444 O O . LEU A 1 294 ? 6.731 11.242 -9.463 1.00 96.81 294 LEU A O 1
ATOM 2448 N N . ASN A 1 295 ? 6.386 12.324 -11.394 1.00 95.62 295 ASN A N 1
ATOM 2449 C CA . ASN A 1 295 ? 5.286 13.116 -10.862 1.00 95.62 295 ASN A CA 1
ATOM 2450 C C . ASN A 1 295 ? 3.978 12.313 -10.893 1.00 95.62 295 ASN A C 1
ATOM 2452 O O . ASN A 1 295 ? 3.283 12.237 -11.909 1.00 95.62 295 ASN A O 1
ATOM 2456 N N . PHE A 1 296 ? 3.642 11.752 -9.737 1.00 94.88 296 PHE A N 1
ATOM 2457 C CA . PHE A 1 296 ? 2.462 10.926 -9.510 1.00 94.88 296 PHE A CA 1
ATOM 2458 C C . PHE A 1 296 ? 1.119 11.660 -9.664 1.00 94.88 296 PHE A C 1
ATOM 2460 O O . PHE A 1 296 ? 0.088 11.008 -9.835 1.00 94.88 296 PHE A O 1
ATOM 2467 N N . ASN A 1 297 ? 1.111 12.998 -9.681 1.00 90.94 297 ASN A N 1
ATOM 2468 C CA . ASN A 1 297 ? -0.114 13.780 -9.879 1.00 90.94 297 ASN A CA 1
ATOM 2469 C C . ASN A 1 297 ? -0.626 13.725 -11.327 1.00 90.94 297 ASN A C 1
ATOM 2471 O O . ASN A 1 297 ? -1.798 13.996 -11.565 1.00 90.94 297 ASN A O 1
ATOM 2475 N N . TYR A 1 298 ? 0.229 13.362 -12.291 1.00 92.69 298 TYR A N 1
ATOM 2476 C CA . TYR A 1 298 ? -0.128 13.275 -13.714 1.00 92.69 298 TYR A CA 1
ATOM 2477 C C . TYR A 1 298 ? -0.339 11.837 -14.205 1.00 92.69 298 TYR A C 1
ATOM 2479 O O . TYR A 1 298 ? -0.362 11.596 -15.413 1.00 92.69 298 TYR A O 1
ATOM 2487 N N . ILE A 1 299 ? -0.445 10.873 -13.289 1.00 94.94 299 ILE A N 1
ATOM 2488 C CA . ILE A 1 299 ? -0.708 9.477 -13.637 1.00 94.94 299 ILE A CA 1
ATOM 2489 C C . ILE A 1 299 ? -2.213 9.253 -13.790 1.00 94.94 299 ILE A C 1
ATOM 2491 O O . ILE A 1 299 ? -3.012 9.621 -12.930 1.00 94.94 299 ILE A O 1
ATOM 2495 N N . GLU A 1 300 ? -2.602 8.581 -14.872 1.00 96.62 300 GLU A N 1
ATOM 2496 C CA . GLU A 1 300 ? -3.979 8.143 -15.099 1.00 96.62 300 GLU A CA 1
ATOM 2497 C C . GLU A 1 300 ? -4.295 6.898 -14.257 1.00 96.62 300 GLU A C 1
ATOM 2499 O O . GLU A 1 300 ? -4.329 5.767 -14.746 1.00 96.62 300 GLU A O 1
ATOM 2504 N N . TRP A 1 301 ? -4.529 7.095 -12.959 1.00 96.56 301 TRP A N 1
ATOM 2505 C CA . TRP A 1 301 ? -4.664 6.004 -11.987 1.00 96.56 301 TRP A CA 1
ATOM 2506 C C . TRP A 1 301 ? -5.720 4.954 -12.334 1.00 96.56 301 TRP A C 1
ATOM 2508 O O . TRP A 1 301 ? -5.491 3.768 -12.103 1.00 96.56 301 TRP A O 1
ATOM 2518 N N . ASN A 1 302 ? -6.845 5.355 -12.930 1.00 96.69 302 ASN A N 1
ATOM 2519 C CA . ASN A 1 302 ? -7.877 4.413 -13.373 1.00 96.69 302 ASN A CA 1
ATOM 2520 C C . ASN A 1 302 ? -7.345 3.460 -14.459 1.00 96.69 302 ASN A C 1
ATOM 2522 O O . ASN A 1 302 ? -7.563 2.255 -14.371 1.00 96.69 302 ASN A O 1
ATOM 2526 N N . SER A 1 303 ? -6.596 3.993 -15.431 1.00 97.56 303 SER A N 1
ATOM 2527 C CA . SER A 1 303 ? -5.963 3.222 -16.510 1.00 97.56 303 SER A CA 1
ATOM 2528 C C . SER A 1 303 ? -4.907 2.262 -15.954 1.00 97.56 303 SER A C 1
ATOM 2530 O O . SER A 1 303 ? -4.893 1.085 -16.314 1.00 97.56 303 SER A O 1
ATOM 2532 N N . ILE A 1 304 ? -4.068 2.729 -15.018 1.00 98.25 304 ILE A N 1
ATOM 2533 C CA . ILE A 1 304 ? -3.076 1.887 -14.326 1.00 98.25 304 ILE A CA 1
ATOM 2534 C C . ILE A 1 304 ? -3.764 0.735 -13.585 1.00 98.25 304 ILE A C 1
ATOM 2536 O O . ILE A 1 304 ? -3.376 -0.423 -13.735 1.00 98.25 304 ILE A O 1
ATOM 2540 N N . VAL A 1 305 ? -4.794 1.026 -12.784 1.00 97.69 305 VAL A N 1
ATOM 2541 C CA . VAL A 1 305 ? -5.522 0.006 -12.015 1.00 97.69 305 VAL A CA 1
ATOM 2542 C C . VAL A 1 305 ? -6.175 -1.018 -12.938 1.00 97.69 305 VAL A C 1
ATOM 2544 O O . VAL A 1 305 ? -6.059 -2.218 -12.705 1.00 97.69 305 VAL A O 1
ATOM 2547 N N . GLU A 1 306 ? -6.857 -0.575 -13.990 1.00 97.31 306 GLU A N 1
ATOM 2548 C CA . GLU A 1 306 ? -7.532 -1.475 -14.923 1.00 97.31 306 GLU A CA 1
ATOM 2549 C C . GLU A 1 306 ? -6.538 -2.406 -15.631 1.00 97.31 306 GLU A C 1
ATOM 2551 O O . GLU A 1 306 ? -6.704 -3.630 -15.623 1.00 97.31 306 GLU A O 1
ATOM 2556 N N . LYS A 1 307 ? -5.465 -1.849 -16.200 1.00 98.25 307 LYS A N 1
ATOM 2557 C CA . LYS A 1 307 ? -4.478 -2.636 -16.944 1.00 98.25 307 LYS A CA 1
ATOM 2558 C C . LYS A 1 307 ? -3.646 -3.543 -16.044 1.00 98.25 307 LYS A C 1
ATOM 2560 O O . LYS A 1 307 ? -3.409 -4.689 -16.421 1.00 98.25 307 LYS A O 1
ATOM 2565 N N . SER A 1 308 ? -3.296 -3.107 -14.833 1.00 98.31 308 SER A N 1
ATOM 2566 C CA . SER A 1 308 ? -2.605 -3.969 -13.863 1.00 98.31 308 SER A CA 1
ATOM 2567 C C . SER A 1 308 ? -3.486 -5.124 -13.376 1.00 98.31 308 SER A C 1
ATOM 2569 O O . SER A 1 308 ? -2.991 -6.244 -13.266 1.00 98.31 308 SER A O 1
ATOM 2571 N N . ARG A 1 309 ? -4.803 -4.927 -13.187 1.00 96.81 309 ARG A N 1
ATOM 2572 C CA . ARG A 1 309 ? -5.761 -6.032 -12.947 1.00 96.81 309 ARG A CA 1
ATOM 2573 C C . ARG A 1 309 ? -5.798 -7.013 -14.116 1.00 96.81 309 ARG A C 1
ATOM 2575 O O . ARG A 1 309 ? -5.724 -8.220 -13.900 1.00 96.81 309 ARG A O 1
ATOM 2582 N N . ASN A 1 310 ? -5.852 -6.512 -15.348 1.00 97.25 310 ASN A N 1
ATOM 2583 C CA . ASN A 1 310 ? -5.822 -7.360 -16.542 1.00 97.25 310 ASN A CA 1
ATOM 2584 C C . ASN A 1 310 ? -4.491 -8.122 -16.667 1.00 97.25 310 ASN A C 1
ATOM 2586 O O . ASN A 1 310 ? -4.475 -9.293 -17.047 1.00 97.25 310 ASN A O 1
ATOM 2590 N N . SER A 1 311 ? -3.364 -7.485 -16.335 1.00 97.44 311 SER A N 1
ATOM 2591 C CA . SER A 1 311 ? -2.049 -8.133 -16.273 1.00 97.44 311 SER A CA 1
ATOM 2592 C C . SER A 1 311 ? -2.024 -9.228 -15.202 1.00 97.44 311 SER A C 1
ATOM 2594 O O . SER A 1 311 ? -1.618 -10.354 -15.491 1.00 97.44 311 SER A O 1
ATOM 2596 N N . PHE A 1 312 ? -2.557 -8.946 -14.011 1.00 96.75 312 PHE A N 1
ATOM 2597 C CA . PHE A 1 312 ? -2.659 -9.901 -12.910 1.00 96.75 312 PHE A CA 1
ATOM 2598 C C . PHE A 1 312 ? -3.489 -11.136 -13.277 1.00 96.75 312 PHE A C 1
ATOM 2600 O O . PHE A 1 312 ? -3.022 -12.263 -13.119 1.00 96.75 312 PHE A O 1
ATOM 2607 N N . GLU A 1 313 ? -4.684 -10.947 -13.841 1.00 95.19 313 GLU A N 1
ATOM 2608 C CA . GLU A 1 313 ? -5.558 -12.057 -14.237 1.00 95.19 313 GLU A CA 1
ATOM 2609 C C . GLU A 1 313 ? -4.959 -12.924 -15.351 1.00 95.19 313 GLU A C 1
ATOM 2611 O O . GLU A 1 313 ? -5.111 -14.147 -15.317 1.00 95.19 313 GLU A O 1
ATOM 2616 N N . ARG A 1 314 ? -4.237 -12.324 -16.311 1.00 96.94 314 ARG A N 1
ATOM 2617 C CA . ARG A 1 314 ? -3.541 -13.066 -17.380 1.00 96.94 314 ARG A CA 1
ATOM 2618 C C . ARG A 1 314 ? -2.422 -13.963 -16.853 1.00 96.94 314 ARG A C 1
ATOM 2620 O O . ARG A 1 314 ? -2.147 -14.994 -17.460 1.00 96.94 314 ARG A O 1
ATOM 2627 N N . HIS A 1 315 ? -1.787 -13.585 -15.745 1.00 95.75 315 HIS A N 1
ATOM 2628 C CA . HIS A 1 315 ? -0.619 -14.281 -15.203 1.00 95.75 315 HIS A CA 1
ATOM 2629 C C . HIS A 1 315 ? -0.879 -14.955 -13.851 1.00 95.75 315 HIS A C 1
ATOM 2631 O O . HIS A 1 315 ? 0.067 -15.352 -13.175 1.00 95.75 315 HIS A O 1
ATOM 2637 N N . LYS A 1 316 ? -2.139 -15.127 -13.438 1.00 90.19 316 LYS A N 1
ATOM 2638 C CA . LYS A 1 316 ? -2.474 -15.706 -12.124 1.00 90.19 316 LYS A CA 1
ATOM 2639 C C . LYS A 1 316 ? -1.970 -17.137 -11.905 1.00 90.19 316 LYS A C 1
ATOM 2641 O O . LYS A 1 316 ? -1.824 -17.549 -10.757 1.00 90.19 316 LYS A O 1
ATOM 2646 N N . ASP A 1 317 ? -1.701 -17.861 -12.991 1.00 90.38 317 ASP A N 1
ATOM 2647 C CA . ASP A 1 317 ? -1.170 -19.229 -12.979 1.00 90.38 317 ASP A CA 1
ATOM 2648 C C . ASP A 1 317 ? 0.370 -19.279 -13.072 1.00 90.38 317 ASP A C 1
ATOM 2650 O O . ASP A 1 317 ? 0.962 -20.360 -13.046 1.00 90.38 317 ASP A O 1
ATOM 2654 N N . VAL A 1 318 ? 1.043 -18.128 -13.191 1.00 90.94 318 VAL A N 1
ATOM 2655 C CA . VAL A 1 318 ? 2.508 -18.052 -13.243 1.00 90.94 318 VAL A CA 1
ATOM 2656 C C . VAL A 1 318 ? 3.078 -18.107 -11.826 1.00 90.94 318 VAL A C 1
ATOM 2658 O O . VAL A 1 318 ? 2.679 -17.357 -10.934 1.00 90.94 318 VAL A O 1
ATOM 2661 N N . ALA A 1 319 ? 4.052 -18.992 -11.619 1.00 88.62 319 ALA A N 1
ATOM 2662 C CA . ALA A 1 319 ? 4.765 -19.116 -10.354 1.00 88.62 319 ALA A CA 1
ATOM 2663 C C . ALA A 1 319 ? 5.828 -18.013 -10.214 1.00 88.62 319 ALA A C 1
ATOM 2665 O O . ALA A 1 319 ? 6.991 -18.200 -10.573 1.00 88.62 319 ALA A O 1
ATOM 2666 N N . PHE A 1 320 ? 5.418 -16.860 -9.689 1.00 90.75 320 PHE A N 1
ATOM 2667 C CA . PHE A 1 320 ? 6.317 -15.749 -9.371 1.00 90.75 320 PHE A CA 1
ATOM 2668 C C . PHE A 1 320 ? 7.199 -16.062 -8.165 1.00 90.75 320 PHE A C 1
ATOM 2670 O O . PHE A 1 320 ? 6.728 -16.608 -7.162 1.00 90.75 320 PHE A O 1
ATOM 2677 N N . ARG A 1 321 ? 8.477 -15.677 -8.231 1.00 87.12 321 ARG A N 1
ATOM 2678 C CA . ARG A 1 321 ? 9.427 -15.932 -7.136 1.00 87.12 321 ARG A CA 1
ATOM 2679 C C . ARG A 1 321 ? 9.045 -15.156 -5.886 1.00 87.12 321 ARG A C 1
ATOM 2681 O O . ARG A 1 321 ? 9.098 -15.686 -4.777 1.00 87.12 321 ARG A O 1
ATOM 2688 N N . SER A 1 322 ? 8.599 -13.920 -6.064 1.00 87.31 322 SER A N 1
ATOM 2689 C CA . SER A 1 322 ? 8.180 -13.057 -4.968 1.00 87.31 322 SER A CA 1
ATOM 2690 C C . SER A 1 322 ? 6.892 -13.535 -4.284 1.00 87.31 322 SER A C 1
ATOM 2692 O O . SER A 1 322 ? 6.707 -13.236 -3.109 1.00 87.31 322 SER A O 1
ATOM 2694 N N . HIS A 1 323 ? 6.044 -14.362 -4.917 1.00 88.44 323 HIS A N 1
ATOM 2695 C CA . HIS A 1 323 ? 4.830 -14.907 -4.280 1.00 88.44 323 HIS A CA 1
ATOM 2696 C C . HIS A 1 323 ? 5.141 -15.677 -2.983 1.00 88.44 323 HIS A C 1
ATOM 2698 O O . HIS A 1 323 ? 4.397 -15.598 -1.997 1.00 88.44 323 HIS A O 1
ATOM 2704 N N . ALA A 1 324 ? 6.276 -16.383 -2.949 1.00 85.94 324 ALA A N 1
ATOM 2705 C CA . ALA A 1 324 ? 6.730 -17.095 -1.760 1.00 85.94 324 ALA A CA 1
ATOM 2706 C C . ALA A 1 324 ? 6.985 -16.148 -0.572 1.00 85.94 324 ALA A C 1
ATOM 2708 O O . ALA A 1 324 ? 6.742 -16.532 0.571 1.00 85.94 324 ALA A O 1
ATOM 2709 N N . LEU A 1 325 ? 7.391 -14.898 -0.824 1.00 86.00 325 LEU A N 1
ATOM 2710 C CA . LEU A 1 325 ? 7.722 -13.922 0.219 1.00 86.00 325 LEU A CA 1
ATOM 2711 C C . LEU A 1 325 ? 6.521 -13.585 1.113 1.00 86.00 325 LEU A C 1
ATOM 2713 O O . LEU A 1 325 ? 6.674 -13.449 2.325 1.00 86.00 325 LEU A O 1
ATOM 2717 N N . TRP A 1 326 ? 5.317 -13.512 0.539 1.00 84.56 326 TRP A N 1
ATOM 2718 C CA . TRP A 1 326 ? 4.082 -13.247 1.289 1.00 84.56 326 TRP A CA 1
ATOM 2719 C C . TRP A 1 326 ? 3.462 -14.503 1.917 1.00 84.56 326 TRP A C 1
ATOM 2721 O O . TRP A 1 326 ? 2.620 -14.399 2.808 1.00 84.56 326 TRP A O 1
ATOM 2731 N N . SER A 1 327 ? 3.885 -15.696 1.494 1.00 77.69 327 SER A N 1
ATOM 2732 C CA . SER A 1 327 ? 3.298 -16.968 1.940 1.00 77.69 327 SER A CA 1
ATOM 2733 C C . SER A 1 327 ? 3.902 -17.485 3.259 1.00 77.69 327 SER A C 1
ATOM 2735 O O . SER A 1 327 ? 3.223 -18.177 4.019 1.00 77.69 327 SER A O 1
ATOM 2737 N N . ILE A 1 328 ? 5.144 -17.093 3.579 1.00 63.03 328 ILE A N 1
ATOM 2738 C CA . ILE A 1 328 ? 5.973 -17.617 4.691 1.00 63.03 328 ILE A CA 1
ATOM 2739 C C . ILE A 1 328 ? 5.370 -17.419 6.100 1.00 63.03 328 ILE A C 1
ATOM 2741 O O . ILE A 1 328 ? 5.750 -18.127 7.034 1.00 63.03 328 ILE A O 1
ATOM 2745 N N . ASN A 1 329 ? 4.442 -16.475 6.286 1.00 56.22 329 ASN A N 1
ATOM 2746 C CA . ASN A 1 329 ? 3.926 -16.096 7.612 1.00 56.22 329 ASN A CA 1
ATOM 2747 C C . ASN A 1 329 ? 2.446 -16.404 7.843 1.00 56.22 329 ASN A C 1
ATOM 2749 O O . ASN A 1 329 ? 1.940 -16.135 8.928 1.00 56.22 329 ASN A O 1
ATOM 2753 N N . SER A 1 330 ? 1.753 -17.003 6.878 1.00 55.03 330 SER A N 1
ATOM 2754 C CA . SER A 1 330 ? 0.314 -17.263 7.004 1.00 55.03 330 SER A CA 1
ATOM 2755 C C . SER A 1 330 ? -0.053 -18.321 8.059 1.00 55.03 330 SER A C 1
ATOM 2757 O O . SER A 1 330 ? -1.232 -18.607 8.237 1.00 55.03 330 SER A O 1
ATOM 2759 N N . GLY A 1 331 ? 0.913 -18.938 8.756 1.00 47.09 331 GLY A N 1
ATOM 2760 C CA . GLY A 1 331 ? 0.649 -20.027 9.710 1.00 47.09 331 GLY A CA 1
ATOM 2761 C C . GLY A 1 331 ? 0.083 -21.292 9.051 1.00 47.09 331 GLY A C 1
ATOM 2762 O O . GLY A 1 331 ? -0.021 -22.330 9.699 1.00 47.09 331 GLY A O 1
ATOM 2763 N N . PHE A 1 332 ? -0.208 -21.240 7.750 1.00 38.50 332 PHE A N 1
ATOM 2764 C CA . PHE A 1 332 ? -0.350 -22.408 6.916 1.00 38.50 332 PHE A CA 1
ATOM 2765 C C . PHE A 1 332 ? 1.023 -23.056 6.843 1.00 38.50 332 PHE A C 1
ATOM 2767 O O . PHE A 1 332 ? 1.937 -22.562 6.181 1.00 38.50 332 PHE A O 1
ATOM 2774 N N . SER A 1 333 ? 1.173 -24.188 7.532 1.00 34.38 333 SER A N 1
ATOM 2775 C CA . SER A 1 333 ? 2.143 -25.173 7.091 1.00 34.38 333 SER A CA 1
ATOM 2776 C C . SER A 1 333 ? 1.878 -25.369 5.607 1.00 34.38 333 SER A C 1
ATOM 2778 O O . SER A 1 333 ? 0.796 -25.825 5.226 1.00 34.38 333 SER A O 1
ATOM 2780 N N . ILE A 1 334 ? 2.839 -24.999 4.777 1.00 38.91 334 ILE A N 1
ATOM 2781 C CA . ILE A 1 334 ? 2.893 -25.434 3.395 1.00 38.91 334 ILE A CA 1
ATOM 2782 C C . ILE A 1 334 ? 3.092 -26.960 3.471 1.00 38.91 334 ILE A C 1
ATOM 2784 O O . ILE A 1 334 ? 4.191 -27.480 3.352 1.00 38.91 334 ILE A O 1
ATOM 2788 N N . GLN A 1 335 ? 2.000 -27.694 3.703 1.00 33.97 335 GLN A N 1
ATOM 2789 C CA . GLN A 1 335 ? 1.761 -28.964 3.034 1.00 33.97 335 GLN A CA 1
ATOM 2790 C C . GLN A 1 335 ? 1.304 -28.664 1.599 1.00 33.97 335 GLN A C 1
ATOM 2792 O O . GLN A 1 335 ? 0.433 -29.337 1.056 1.00 33.97 335 GLN A O 1
ATOM 2797 N N . GLU A 1 336 ? 1.901 -27.676 0.930 1.00 40.19 336 GLU A N 1
ATOM 2798 C CA . GLU A 1 336 ? 2.070 -27.842 -0.498 1.00 40.19 336 GLU A CA 1
ATOM 2799 C C . GLU A 1 336 ? 3.115 -28.944 -0.614 1.00 40.19 336 GLU A C 1
ATOM 2801 O O . GLU A 1 336 ? 4.324 -28.732 -0.514 1.00 40.19 336 GLU A O 1
ATOM 2806 N N . LYS A 1 337 ? 2.615 -30.172 -0.804 1.00 35.72 337 LYS A N 1
ATOM 2807 C CA . LYS A 1 337 ? 3.330 -31.126 -1.647 1.00 35.72 337 LYS A CA 1
ATOM 2808 C C . LYS A 1 337 ? 3.910 -30.301 -2.793 1.00 35.72 337 LYS A C 1
ATOM 2810 O O . LYS A 1 337 ? 3.133 -29.518 -3.349 1.00 35.72 337 LYS A O 1
ATOM 2815 N N . PRO A 1 338 ? 5.213 -30.429 -3.100 1.00 33.44 338 PRO A N 1
ATOM 2816 C CA . PRO A 1 338 ? 5.841 -29.652 -4.155 1.00 33.44 338 PRO A CA 1
ATOM 2817 C C . PRO A 1 338 ? 4.878 -29.648 -5.322 1.00 33.44 338 PRO A C 1
ATOM 2819 O O . PRO A 1 338 ? 4.451 -30.716 -5.771 1.00 33.44 338 PRO A O 1
ATOM 2822 N N . VAL A 1 339 ? 4.428 -28.452 -5.682 1.00 40.25 339 VAL A N 1
ATOM 2823 C CA . VAL A 1 339 ? 3.477 -28.251 -6.754 1.00 40.25 339 VAL A CA 1
ATOM 2824 C C . VAL A 1 339 ? 4.201 -28.658 -8.032 1.00 40.25 339 VAL A C 1
ATOM 2826 O O . VAL A 1 339 ? 4.761 -27.860 -8.770 1.00 40.25 339 VAL A O 1
ATOM 2829 N N . LEU A 1 340 ? 4.168 -29.959 -8.297 1.00 38.28 340 LEU A N 1
ATOM 2830 C CA . LEU A 1 340 ? 4.189 -30.575 -9.606 1.00 38.28 340 LEU A CA 1
ATOM 2831 C C . LEU A 1 340 ? 2.861 -30.199 -10.292 1.00 38.28 340 LEU A C 1
ATOM 2833 O O . LEU A 1 340 ? 2.113 -31.061 -10.742 1.00 38.28 340 LEU A O 1
ATOM 2837 N N . HIS A 1 341 ? 2.534 -28.903 -10.390 1.00 42.81 341 HIS A N 1
ATOM 2838 C CA . HIS A 1 341 ? 1.576 -28.434 -11.390 1.00 42.81 341 HIS A CA 1
ATOM 2839 C C . HIS A 1 341 ? 2.311 -28.273 -12.718 1.00 42.81 341 HIS A C 1
ATOM 2841 O O . HIS A 1 341 ? 2.482 -27.188 -13.254 1.00 42.81 341 HIS A O 1
ATOM 2847 N N . ILE A 1 342 ? 2.686 -29.424 -13.272 1.00 45.16 342 ILE A N 1
ATOM 2848 C CA . ILE A 1 342 ? 2.600 -29.664 -14.710 1.00 45.16 342 ILE A CA 1
ATOM 2849 C C . ILE A 1 342 ? 1.763 -30.929 -14.894 1.00 45.16 342 ILE A C 1
ATOM 2851 O O . ILE A 1 342 ? 2.220 -31.909 -15.451 1.00 45.16 342 ILE A O 1
ATOM 2855 N N . PHE A 1 343 ? 0.527 -30.939 -14.399 1.00 45.41 343 PHE A N 1
ATOM 2856 C CA . PHE A 1 343 ? -0.508 -31.805 -14.964 1.00 45.41 343 PHE A CA 1
ATOM 2857 C C . PHE A 1 343 ? -1.822 -31.037 -14.949 1.00 45.41 343 PHE A C 1
ATOM 2859 O O . PHE A 1 343 ? -2.610 -31.069 -14.007 1.00 45.41 343 PHE A O 1
ATOM 2866 N N . ASN A 1 344 ? -2.012 -30.272 -16.021 1.00 51.53 344 ASN A N 1
ATOM 2867 C CA . ASN A 1 344 ? -3.282 -29.671 -16.393 1.00 51.53 344 ASN A CA 1
ATOM 2868 C C . ASN A 1 344 ? -4.368 -30.769 -16.370 1.00 51.53 344 ASN A C 1
ATOM 2870 O O . ASN A 1 344 ? -4.136 -31.890 -16.823 1.00 51.53 344 ASN A O 1
ATOM 2874 N N . LYS A 1 345 ? -5.558 -30.474 -15.838 1.00 56.22 345 LYS A N 1
ATOM 2875 C CA . LYS A 1 345 ? -6.678 -31.429 -15.703 1.00 56.22 345 LYS A CA 1
ATOM 2876 C C . LYS A 1 345 ? -7.036 -32.106 -17.042 1.00 56.22 345 LYS A C 1
ATOM 2878 O O . LYS A 1 345 ? -7.493 -33.249 -17.062 1.00 56.22 345 LYS A O 1
ATOM 2883 N N . ASN A 1 346 ? -6.747 -31.432 -18.159 1.00 58.78 346 ASN A N 1
ATOM 2884 C CA . ASN A 1 346 ? -6.864 -31.981 -19.510 1.00 58.78 346 ASN A CA 1
ATOM 2885 C C . ASN A 1 346 ? -5.838 -33.084 -19.818 1.00 58.78 346 ASN A C 1
ATOM 2887 O O . ASN A 1 346 ? -6.201 -34.064 -20.463 1.00 58.78 346 ASN A O 1
ATOM 2891 N N . TYR A 1 347 ? -4.611 -32.998 -19.299 1.00 63.31 347 TYR A N 1
ATOM 2892 C CA . TYR A 1 347 ? -3.615 -34.066 -19.424 1.00 63.31 347 TYR A CA 1
ATOM 2893 C C . TYR A 1 347 ? -4.003 -35.311 -18.633 1.00 63.31 347 TYR A C 1
ATOM 2895 O O . TYR A 1 347 ? -3.748 -36.412 -19.098 1.00 63.31 347 TYR A O 1
ATOM 2903 N N . TYR A 1 348 ? -4.665 -35.175 -17.479 1.00 67.12 348 TYR A N 1
ATOM 2904 C CA . TYR A 1 348 ? -5.129 -36.345 -16.724 1.00 67.12 348 TYR A CA 1
ATOM 2905 C C . TYR A 1 348 ? -6.222 -37.102 -17.488 1.00 67.12 348 TYR A C 1
ATOM 2907 O O . TYR A 1 348 ? -6.181 -38.324 -17.599 1.00 67.12 348 TYR A O 1
ATOM 2915 N N . ARG A 1 349 ? -7.162 -36.371 -18.105 1.00 73.44 349 ARG A N 1
ATOM 2916 C CA . ARG A 1 349 ? -8.138 -36.967 -19.029 1.00 73.44 349 ARG A CA 1
ATOM 2917 C C . ARG A 1 349 ? -7.456 -37.613 -20.235 1.00 73.44 349 ARG A C 1
ATOM 2919 O O . ARG A 1 349 ? -7.780 -38.750 -20.551 1.00 73.44 349 ARG A O 1
ATOM 2926 N N . GLN A 1 350 ? -6.508 -36.933 -20.880 1.00 79.31 350 GLN A N 1
ATOM 2927 C CA . GLN A 1 350 ? -5.778 -37.480 -22.031 1.00 79.31 350 GLN A CA 1
ATOM 2928 C C . GLN A 1 350 ? -4.945 -38.716 -21.662 1.00 79.31 350 GLN A C 1
ATOM 2930 O O . GLN A 1 350 ? -4.968 -39.694 -22.397 1.00 79.31 350 GLN A O 1
ATOM 2935 N N . ALA A 1 351 ? -4.282 -38.724 -20.505 1.00 81.06 351 ALA A N 1
ATOM 2936 C CA . ALA A 1 351 ? -3.521 -39.867 -20.011 1.00 81.06 351 ALA A CA 1
ATOM 2937 C C . ALA A 1 351 ? -4.428 -41.066 -19.707 1.00 81.06 351 ALA A C 1
ATOM 2939 O O . ALA A 1 351 ? -4.092 -42.189 -20.076 1.00 81.06 351 ALA A O 1
ATOM 2940 N N . ILE A 1 352 ? -5.606 -40.836 -19.110 1.00 90.12 352 ILE A N 1
ATOM 2941 C CA . ILE A 1 352 ? -6.618 -41.884 -18.919 1.00 90.12 352 ILE A CA 1
ATOM 2942 C C . ILE A 1 352 ? -7.087 -42.432 -20.271 1.00 90.12 352 ILE A C 1
ATOM 2944 O O . ILE A 1 352 ? -7.165 -43.647 -20.424 1.00 90.12 352 ILE A O 1
ATOM 2948 N N . TYR A 1 353 ? -7.346 -41.572 -21.263 1.00 90.12 353 TYR A N 1
ATOM 2949 C CA . TYR A 1 353 ? -7.728 -42.014 -22.609 1.00 90.12 353 TYR A CA 1
ATOM 2950 C C . TYR A 1 353 ? -6.628 -42.838 -23.288 1.00 90.12 353 TYR A C 1
ATOM 2952 O O . TYR A 1 353 ? -6.923 -43.888 -23.850 1.00 90.12 353 TYR A O 1
ATOM 2960 N N . VAL A 1 354 ? -5.365 -42.416 -23.203 1.00 90.81 354 VAL A N 1
ATOM 2961 C CA . VAL A 1 354 ? -4.226 -43.161 -23.764 1.00 90.81 354 VAL A CA 1
ATOM 2962 C C . VAL A 1 354 ? -4.064 -44.516 -23.076 1.00 90.81 354 VAL A C 1
ATOM 2964 O O . VAL A 1 354 ? -3.887 -45.522 -23.757 1.00 90.81 354 VAL A O 1
ATOM 2967 N N . LEU A 1 355 ? -4.193 -44.573 -21.748 1.00 92.44 355 LEU A N 1
ATOM 2968 C CA . LEU A 1 355 ? -4.170 -45.833 -21.000 1.00 92.44 355 LEU A CA 1
ATOM 2969 C C . LEU A 1 355 ? -5.321 -46.761 -21.400 1.00 92.44 355 LEU A C 1
ATOM 2971 O O . LEU A 1 355 ? -5.101 -47.962 -21.524 1.00 92.44 355 LEU A O 1
ATOM 2975 N N . PHE A 1 356 ? -6.516 -46.218 -21.647 1.00 94.56 356 PHE A N 1
ATOM 2976 C CA . PHE A 1 356 ? -7.670 -46.986 -22.126 1.00 94.56 356 PHE A CA 1
ATOM 2977 C C . PHE A 1 356 ? -7.469 -47.535 -23.545 1.00 94.56 356 PHE A C 1
ATOM 2979 O O . PHE A 1 356 ? -7.851 -48.665 -23.838 1.00 94.56 356 PHE A O 1
ATOM 2986 N N . ILE A 1 357 ? -6.856 -46.749 -24.432 1.00 94.00 357 ILE A N 1
ATOM 2987 C CA . ILE A 1 357 ? -6.543 -47.186 -25.798 1.00 94.00 357 ILE A CA 1
ATOM 2988 C C . ILE A 1 357 ? -5.473 -48.281 -25.770 1.00 94.00 357 ILE A C 1
ATOM 2990 O O . ILE A 1 357 ? -5.619 -49.299 -26.442 1.00 94.00 357 ILE A O 1
ATOM 2994 N N . LEU A 1 358 ? -4.420 -48.104 -24.968 1.00 92.69 358 LEU A N 1
ATOM 2995 C CA . LEU A 1 358 ? -3.351 -49.092 -24.829 1.00 92.69 358 LEU A CA 1
ATOM 2996 C C . LEU A 1 358 ? -3.859 -50.397 -24.211 1.00 92.69 358 LEU A C 1
ATOM 2998 O O . LEU A 1 358 ? -3.523 -51.468 -24.709 1.00 92.69 358 LEU A O 1
ATOM 3002 N N . SER A 1 359 ? -4.699 -50.333 -23.174 1.00 91.69 359 SER A N 1
ATOM 3003 C CA . SER A 1 359 ? -5.284 -51.536 -22.576 1.00 91.69 359 SER A CA 1
ATOM 3004 C C . SER A 1 359 ? -6.212 -52.263 -23.552 1.00 91.69 359 SER A C 1
ATOM 3006 O O . SER A 1 359 ? -6.133 -53.485 -23.656 1.00 91.69 359 SER A O 1
ATOM 3008 N N . GLY A 1 360 ? -7.013 -51.529 -24.332 1.00 94.38 360 GLY A N 1
ATOM 3009 C CA . GLY A 1 360 ? -7.829 -52.095 -25.406 1.00 94.38 360 GLY A CA 1
ATOM 3010 C C . GLY A 1 360 ? -6.997 -52.767 -26.504 1.00 94.38 360 GLY A C 1
ATOM 3011 O O . GLY A 1 360 ? -7.318 -53.878 -26.921 1.00 94.38 360 GLY A O 1
ATOM 3012 N N . ALA A 1 361 ? -5.898 -52.140 -26.933 1.00 92.06 361 ALA A N 1
ATOM 3013 C CA . ALA A 1 361 ? -4.998 -52.695 -27.945 1.00 92.06 361 ALA A CA 1
ATOM 3014 C C . ALA A 1 361 ? -4.300 -53.977 -27.464 1.00 92.06 361 ALA A C 1
ATOM 3016 O O . ALA A 1 361 ? -4.208 -54.948 -28.213 1.00 92.06 361 ALA A O 1
ATOM 3017 N N . VAL A 1 362 ? -3.863 -54.009 -26.200 1.00 94.06 362 VAL A N 1
ATOM 3018 C CA . VAL A 1 362 ? -3.288 -55.211 -25.579 1.00 94.06 362 VAL A CA 1
ATOM 3019 C C . VAL A 1 362 ? -4.325 -56.334 -25.522 1.00 94.06 362 VAL A C 1
ATOM 3021 O O . VAL A 1 362 ? -4.021 -57.460 -25.905 1.00 94.06 362 VAL A O 1
ATOM 3024 N N . LEU A 1 363 ? -5.564 -56.038 -25.115 1.00 93.88 363 LEU A N 1
ATOM 3025 C CA . LEU A 1 363 ? -6.633 -57.039 -25.057 1.00 93.88 363 LEU A CA 1
ATOM 3026 C C . LEU A 1 363 ? -6.958 -57.613 -26.445 1.00 93.88 363 LEU A C 1
ATOM 3028 O O . LEU A 1 363 ? -7.091 -58.825 -26.598 1.00 93.88 363 LEU A O 1
ATOM 3032 N N . ALA A 1 364 ? -7.039 -56.753 -27.463 1.00 91.31 364 ALA A N 1
ATOM 3033 C CA . ALA A 1 364 ? -7.273 -57.164 -28.844 1.00 91.31 364 ALA A CA 1
ATOM 3034 C C . ALA A 1 364 ? -6.129 -58.036 -29.385 1.00 91.31 364 ALA A C 1
ATOM 3036 O O . ALA A 1 364 ? -6.383 -59.038 -30.049 1.00 91.31 364 ALA A O 1
ATOM 3037 N N . PHE A 1 365 ? -4.877 -57.704 -29.057 1.00 93.00 365 PHE A N 1
ATOM 3038 C CA . PHE A 1 365 ? -3.718 -58.509 -29.439 1.00 93.00 365 PHE A CA 1
ATOM 3039 C C . PHE A 1 365 ? -3.779 -59.927 -28.849 1.00 93.00 365 PHE A C 1
ATOM 3041 O O . PHE A 1 365 ? -3.523 -60.900 -29.559 1.00 93.00 365 PHE A O 1
ATOM 3048 N N . PHE A 1 366 ? -4.183 -60.065 -27.581 1.00 92.19 366 PHE A N 1
ATOM 3049 C CA . PHE A 1 366 ? -4.367 -61.377 -26.952 1.00 92.19 366 PHE A CA 1
ATOM 3050 C C . PHE A 1 366 ? -5.525 -62.179 -27.556 1.00 92.19 366 PHE A C 1
ATOM 3052 O O . PHE A 1 366 ? -5.401 -63.393 -27.676 1.00 92.19 366 PHE A O 1
ATOM 3059 N N . LEU A 1 367 ? -6.609 -61.520 -27.974 1.00 89.44 367 LEU A N 1
ATOM 3060 C CA . LEU A 1 367 ? -7.759 -62.180 -28.606 1.00 89.44 367 LEU A CA 1
ATOM 3061 C C . LEU A 1 367 ? -7.491 -62.648 -30.042 1.00 89.44 367 LEU A C 1
ATOM 3063 O O . LEU A 1 367 ? -8.147 -63.573 -30.496 1.00 89.44 367 LEU A O 1
ATOM 3067 N N . ILE A 1 368 ? -6.564 -62.009 -30.760 1.00 91.19 368 ILE A N 1
ATOM 3068 C CA . ILE A 1 368 ? -6.170 -62.410 -32.123 1.00 91.19 368 ILE A CA 1
ATOM 3069 C C . ILE A 1 368 ? -5.090 -63.506 -32.095 1.00 91.19 368 ILE A C 1
ATOM 3071 O O . ILE A 1 368 ? -4.921 -64.240 -33.065 1.00 91.19 368 ILE A O 1
ATOM 3075 N N . SER A 1 369 ? -4.343 -63.607 -30.993 1.00 78.38 369 SER A N 1
ATOM 3076 C CA . SER A 1 369 ? -3.244 -64.569 -30.827 1.00 78.38 369 SER A CA 1
ATOM 3077 C C . SER A 1 369 ? -3.679 -65.912 -30.215 1.00 78.38 369 SER A C 1
ATOM 3079 O O . SER A 1 369 ? -2.820 -66.752 -29.943 1.00 78.38 369 SER A O 1
ATOM 3081 N N . TRP A 1 370 ? -4.979 -66.097 -29.974 1.00 69.00 370 TRP A N 1
ATOM 3082 C CA . TRP A 1 370 ? -5.639 -67.344 -29.570 1.00 69.00 370 TRP A CA 1
ATOM 3083 C C . TRP A 1 370 ? -6.532 -67.822 -30.709 1.00 69.00 370 TRP A C 1
ATOM 3085 O O . TRP A 1 370 ? -6.585 -69.054 -30.922 1.00 69.00 370 TRP A O 1
#

Secondary structure (DSSP, 8-state):
--HHHHHHHHHHHTT--TTGGGS---HHHHHHT--HHHHHHHHHHHHTSS--SHHHHHHHHHHHHHHHHHTTTT----TTHHHHHHHHHHHHH-----SPP-HHHHHHHHHHTT----HHHHHHHHHHHHHHHTSHHHHHHHHHHHHHHHHHHHSGGGPPPTTSPP--HHHHHHHHHHHHHHHHHHH-HHHHHHHHHHHTTS-HHHHTGGGHHHHHHTTTTTS-GGGHHHHHHHHHHHHHS-TTHHHHHHHHHHHHTHHHHHHHHHHHH-HHHHHT--TT---HHHHHHHHHT--GGG--HHHHHHHHHHHHHHTTTS--TTHHHHHTTSS-------------HHHHHHHHHHHHHHHHHHHHHHHH--

InterPro domains:
  IPR000195 Rab-GAP-TBC domain [PF00566] (6-249)
  IPR000195 Rab-GAP-TBC domain [PS50086] (1-242)
  IPR035969 Rab-GAP-TBC domain superfamily [SSF47923] (6-163)
  IPR045913 GTPase-activating protein TBC20/Gyp8-like [PTHR20913] (6-314)

Nearest PDB structures (foldseek):
  3hzj-assembly1_A  TM=6.415E-01  e=3.000E-03  Homo sapiens